Protein AF-A0A0C9VW66-F1 (afdb_monomer_lite)

InterPro domains:
  IPR018303 P-type ATPase, phosphorylation site [PS00154] (110-116)
  IPR023214 HAD superfamily [G3DSA:3.40.50.1000] (321-428)
  IPR023298 P-type ATPase, transmembrane domain superfamily [SSF81665] (8-102)
  IPR023299 P-type ATPase, cytoplasmic domain N [G3DSA:3.40.1110.10] (134-320)
  IPR023299 P-type ATPase, cytoplasmic domain N [SSF81660] (163-295)
  IPR036412 HAD-like superfamily [SSF56784] (96-363)

pLDDT: mean 70.89, std 17.32, range [26.42, 93.94]

Structure (mmCIF, N/CA/C/O backbone):
data_AF-A0A0C9VW66-F1
#
_entry.id   AF-A0A0C9VW66-F1
#
loop_
_atom_site.group_PDB
_atom_site.id
_atom_site.type_symbol
_atom_site.label_atom_id
_atom_site.label_alt_id
_atom_site.label_comp_id
_atom_site.label_asym_id
_atom_site.label_entity_id
_atom_site.label_seq_id
_atom_site.pdbx_PDB_ins_code
_atom_site.Cartn_x
_atom_site.Cartn_y
_atom_site.Cartn_z
_atom_site.occupancy
_atom_site.B_iso_or_equiv
_atom_site.auth_seq_id
_atom_site.auth_comp_id
_atom_site.auth_asym_id
_atom_site.auth_atom_id
_atom_site.pdbx_PDB_model_num
ATOM 1 N N . MET A 1 1 ? 17.629 16.148 10.680 1.00 54.38 1 MET A N 1
ATOM 2 C CA . MET A 1 1 ? 17.007 16.142 12.027 1.00 54.38 1 MET A CA 1
ATOM 3 C C . MET A 1 1 ? 16.073 17.322 12.339 1.00 54.38 1 MET A C 1
ATOM 5 O O . MET A 1 1 ? 15.373 17.201 13.327 1.00 54.38 1 MET A O 1
ATOM 9 N N . ARG A 1 2 ? 15.958 18.416 11.554 1.00 55.59 2 ARG A N 1
ATOM 10 C CA . ARG A 1 2 ? 15.017 19.522 11.896 1.00 55.59 2 ARG A CA 1
ATOM 11 C C . ARG A 1 2 ? 13.552 19.087 12.096 1.00 55.59 2 ARG A C 1
ATOM 13 O O . ARG A 1 2 ? 12.873 19.678 12.922 1.00 55.59 2 ARG A O 1
ATOM 20 N N . ASN A 1 3 ? 13.108 18.045 11.393 1.00 67.19 3 ASN A N 1
ATOM 21 C CA . ASN A 1 3 ? 11.740 17.519 11.474 1.00 67.19 3 ASN A CA 1
ATOM 22 C C . ASN A 1 3 ? 11.603 16.355 12.483 1.00 67.19 3 ASN A C 1
ATOM 24 O O . ASN A 1 3 ? 10.535 15.763 12.585 1.00 67.19 3 ASN A O 1
ATOM 28 N N . ALA A 1 4 ? 12.675 15.992 13.200 1.00 63.16 4 ALA A N 1
ATOM 29 C CA . ALA A 1 4 ? 12.671 14.910 14.180 1.00 63.16 4 ALA A CA 1
ATOM 30 C C . ALA A 1 4 ? 12.520 15.492 15.591 1.00 63.16 4 ALA A C 1
ATOM 32 O O . ALA A 1 4 ? 13.414 16.177 16.089 1.00 63.16 4 ALA A O 1
ATOM 33 N N . THR A 1 5 ? 11.383 15.230 16.229 1.00 64.69 5 THR A N 1
ATOM 34 C CA . THR A 1 5 ? 11.113 15.611 17.620 1.00 64.69 5 THR A CA 1
ATOM 35 C C . THR A 1 5 ? 11.687 14.586 18.602 1.00 64.69 5 THR A C 1
ATOM 37 O O . THR A 1 5 ? 12.006 13.453 18.239 1.00 64.69 5 THR A O 1
ATOM 40 N N . ALA A 1 6 ? 11.835 14.981 19.870 1.00 70.81 6 ALA A N 1
ATOM 41 C CA . ALA A 1 6 ? 12.187 14.046 20.936 1.00 70.81 6 ALA A CA 1
ATOM 42 C C . ALA A 1 6 ? 11.086 12.985 21.118 1.00 70.81 6 ALA A C 1
ATOM 44 O O . ALA A 1 6 ? 9.901 13.281 20.951 1.00 70.81 6 ALA A O 1
ATOM 45 N N . ALA A 1 7 ? 11.474 11.762 21.494 1.00 70.69 7 ALA A N 1
ATOM 46 C CA . ALA A 1 7 ? 10.534 10.671 21.737 1.00 70.69 7 ALA A CA 1
ATOM 47 C C . ALA A 1 7 ? 9.533 11.051 22.843 1.00 70.69 7 ALA A C 1
ATOM 49 O O . ALA A 1 7 ? 9.911 11.280 23.992 1.00 70.69 7 ALA A O 1
ATOM 50 N N . SER A 1 8 ? 8.252 11.144 22.485 1.00 75.19 8 SER A N 1
ATOM 51 C CA . SER A 1 8 ? 7.184 11.518 23.407 1.00 75.19 8 SER A CA 1
ATOM 52 C C . SER A 1 8 ? 6.774 10.351 24.309 1.00 75.19 8 SER A C 1
ATOM 54 O O . SER A 1 8 ? 6.783 9.189 23.901 1.00 75.19 8 SER A O 1
ATOM 56 N N . ILE A 1 9 ? 6.363 10.668 25.540 1.00 77.69 9 ILE A N 1
ATOM 57 C CA . ILE A 1 9 ? 5.749 9.690 26.445 1.00 77.69 9 ILE A CA 1
ATOM 58 C C . ILE A 1 9 ? 4.367 9.341 25.885 1.00 77.69 9 ILE A C 1
ATOM 60 O O . ILE A 1 9 ? 3.448 10.161 25.911 1.00 77.69 9 ILE A O 1
ATOM 64 N N . LYS A 1 10 ? 4.231 8.121 25.364 1.00 79.81 10 LYS A N 1
ATOM 65 C CA . LYS A 1 10 ? 2.975 7.571 24.846 1.00 79.81 10 LYS A CA 1
ATOM 66 C C . LYS A 1 10 ? 2.233 6.837 25.969 1.00 79.81 10 LYS A C 1
ATOM 68 O O . LYS A 1 10 ? 2.844 6.057 26.692 1.00 79.81 10 LYS A O 1
ATOM 73 N N . ARG A 1 11 ? 0.927 7.097 26.092 1.00 79.94 11 ARG A N 1
ATOM 74 C CA . ARG A 1 11 ? 0.001 6.462 27.049 1.00 79.94 11 ARG A CA 1
ATOM 75 C C . ARG A 1 11 ? -1.117 5.750 26.302 1.00 79.94 11 ARG A C 1
ATOM 77 O O . ARG A 1 11 ? -1.775 6.391 25.470 1.00 79.94 11 ARG A O 1
ATOM 84 N N . THR A 1 12 ? -1.341 4.482 26.624 1.00 84.62 12 THR A N 1
ATOM 85 C CA . THR A 1 12 ? -2.259 3.591 25.900 1.00 84.62 12 THR A CA 1
ATOM 86 C C . THR A 1 12 ? -3.728 3.928 26.142 1.00 84.62 12 THR A C 1
ATOM 88 O O . THR A 1 12 ? -4.081 4.629 27.098 1.00 84.62 12 THR A O 1
ATOM 91 N N . ALA A 1 13 ? -4.611 3.441 25.273 1.00 83.06 13 ALA A N 1
ATOM 92 C CA . ALA A 1 13 ? -6.053 3.503 25.484 1.00 83.06 13 ALA A CA 1
ATOM 93 C C . ALA A 1 13 ? -6.464 2.690 26.727 1.00 83.06 13 ALA A C 1
ATOM 95 O O . ALA A 1 13 ? -7.261 3.167 27.539 1.00 83.06 13 ALA A O 1
ATOM 96 N N . VAL A 1 14 ? -5.836 1.526 26.938 1.00 85.50 14 VAL A N 1
ATOM 97 C CA . VAL A 1 14 ? -6.052 0.671 28.119 1.00 85.50 14 VAL A CA 1
ATOM 98 C C . VAL A 1 14 ? -5.662 1.397 29.410 1.00 85.50 14 VAL A C 1
ATOM 100 O O . VAL A 1 14 ? -6.446 1.415 30.355 1.00 85.50 14 VAL A O 1
ATOM 103 N N . GLU A 1 15 ? -4.510 2.080 29.456 1.00 86.06 15 GLU A N 1
ATOM 104 C CA . GLU A 1 15 ? -4.102 2.886 30.619 1.00 86.06 15 GLU A CA 1
ATOM 105 C C . GLU A 1 15 ? -5.140 3.978 30.933 1.00 86.06 15 GLU A C 1
ATOM 107 O O . GLU A 1 15 ? -5.482 4.201 32.095 1.00 86.06 15 GLU A O 1
ATOM 112 N N . ARG A 1 16 ? -5.701 4.645 29.915 1.00 87.19 16 ARG A N 1
ATOM 113 C CA . ARG A 1 16 ? -6.759 5.658 30.109 1.00 87.19 16 ARG A CA 1
ATOM 114 C C . ARG A 1 16 ? -8.051 5.040 30.643 1.00 87.19 16 ARG A C 1
ATOM 116 O O . ARG A 1 16 ? -8.663 5.617 31.542 1.00 87.19 16 ARG A O 1
ATOM 123 N N . GLN A 1 17 ? -8.446 3.873 30.135 1.00 87.31 17 GLN A N 1
ATOM 124 C CA . GLN A 1 17 ? -9.635 3.151 30.592 1.00 87.31 17 GLN A CA 1
ATOM 125 C C . GLN A 1 17 ? -9.484 2.666 32.042 1.00 87.31 17 GLN A C 1
ATOM 127 O O . GLN A 1 17 ? -10.392 2.870 32.847 1.00 87.31 17 GLN A O 1
ATOM 132 N N . VAL A 1 18 ? -8.323 2.110 32.403 1.00 88.44 18 VAL A N 1
ATOM 133 C CA . VAL A 1 18 ? -8.004 1.697 33.780 1.00 88.44 18 VAL A CA 1
ATOM 134 C C . VAL A 1 18 ? -7.986 2.903 34.722 1.00 88.44 18 VAL A C 1
ATOM 136 O O . VAL A 1 18 ? -8.594 2.845 35.787 1.00 88.44 18 VAL A O 1
ATOM 139 N N . ASN A 1 19 ? -7.391 4.035 34.325 1.00 88.38 19 ASN A N 1
ATOM 140 C CA . ASN A 1 19 ? -7.455 5.271 35.116 1.00 88.38 19 ASN A CA 1
ATOM 141 C C . ASN A 1 19 ? -8.907 5.743 35.339 1.00 88.38 19 ASN A C 1
ATOM 143 O O . ASN A 1 19 ? -9.267 6.107 36.458 1.00 88.38 19 ASN A O 1
ATOM 147 N N . ALA A 1 20 ? -9.765 5.694 34.314 1.00 89.50 20 ALA A N 1
ATOM 148 C CA . ALA A 1 20 ? -11.182 6.040 34.451 1.00 89.50 20 ALA A CA 1
ATOM 149 C C . ALA A 1 20 ? -11.937 5.078 35.392 1.00 89.50 20 ALA A C 1
ATOM 151 O O . ALA A 1 20 ? -12.744 5.523 36.210 1.00 89.50 20 ALA A O 1
ATOM 152 N N . GLN A 1 21 ? -11.641 3.776 35.335 1.00 89.69 21 GLN A N 1
ATOM 153 C CA . GLN A 1 21 ? -12.195 2.771 36.250 1.00 89.69 21 GLN A CA 1
ATOM 154 C C . GLN A 1 21 ? -11.715 2.971 37.696 1.00 89.69 21 GLN A C 1
ATOM 156 O O . GLN A 1 21 ? -12.523 2.886 38.617 1.00 89.69 21 GLN A O 1
ATOM 161 N N . VAL A 1 22 ? -10.440 3.308 37.913 1.00 89.38 22 VAL A N 1
ATOM 162 C CA . VAL A 1 22 ? -9.892 3.633 39.243 1.00 89.38 22 VAL A CA 1
ATOM 163 C C . VAL A 1 22 ? -10.560 4.881 39.830 1.00 89.38 22 VAL A C 1
ATOM 165 O O . VAL A 1 22 ? -10.932 4.878 41.002 1.00 89.38 22 VAL A O 1
ATOM 168 N N . VAL A 1 23 ? -10.794 5.923 39.023 1.00 89.19 23 VAL A N 1
ATOM 169 C CA . VAL A 1 23 ? -11.543 7.119 39.454 1.00 89.19 23 VAL A CA 1
ATOM 170 C C . VAL A 1 23 ? -13.001 6.778 39.788 1.00 89.19 23 VAL A C 1
ATOM 172 O O . VAL A 1 23 ? -13.512 7.238 40.810 1.00 89.19 23 VAL A O 1
ATOM 175 N N . LEU A 1 24 ? -13.664 5.932 38.992 1.00 90.56 24 LEU A N 1
ATOM 176 C CA . LEU A 1 24 ? -15.027 5.466 39.272 1.00 90.56 24 LEU A CA 1
ATOM 177 C C . LEU A 1 24 ? -15.105 4.674 40.590 1.00 90.56 24 LEU A C 1
ATOM 179 O O . LEU A 1 24 ? -15.986 4.936 41.411 1.00 90.56 24 LEU A O 1
ATOM 183 N N . LEU A 1 25 ? -14.161 3.754 40.823 1.00 88.38 25 LEU A N 1
ATOM 184 C CA . LEU A 1 25 ? -14.046 2.997 42.073 1.00 88.38 25 LEU A CA 1
ATOM 185 C C . LEU A 1 25 ? -13.779 3.915 43.272 1.00 88.38 25 LEU A C 1
ATOM 187 O O . LEU A 1 25 ? -14.388 3.722 44.321 1.00 88.38 25 LEU A O 1
ATOM 191 N N . PHE A 1 26 ? -12.938 4.941 43.120 1.00 88.25 26 PHE A N 1
ATOM 192 C CA . PHE A 1 26 ? -12.682 5.929 44.171 1.00 88.25 26 PHE A CA 1
ATOM 193 C C . PHE A 1 26 ? -13.937 6.739 44.532 1.00 88.25 26 PHE A C 1
ATOM 195 O O . PHE A 1 26 ? -14.235 6.914 45.712 1.00 88.25 26 PHE A O 1
ATOM 202 N N . ILE A 1 27 ? -14.711 7.187 43.537 1.00 89.38 27 ILE A N 1
ATOM 203 C CA . ILE A 1 27 ? -15.976 7.912 43.753 1.00 89.38 27 ILE A CA 1
ATOM 204 C C . ILE A 1 27 ? -17.012 7.016 44.452 1.00 89.38 27 ILE A C 1
ATOM 206 O O . ILE A 1 27 ? -17.695 7.469 45.372 1.00 89.38 27 ILE A O 1
ATOM 210 N N . LEU A 1 28 ? -17.111 5.744 44.054 1.00 87.44 28 LEU A N 1
ATOM 211 C CA . LEU A 1 28 ? -18.012 4.760 44.662 1.00 87.44 28 LEU A CA 1
ATOM 212 C C . LEU A 1 28 ? -17.601 4.416 46.105 1.00 87.44 28 LEU A C 1
ATOM 214 O O . LEU A 1 28 ? -18.444 4.364 46.997 1.00 87.44 28 LEU A O 1
ATOM 218 N N . LEU A 1 29 ? -16.305 4.244 46.362 1.00 85.88 29 LEU A N 1
ATOM 219 C CA . LEU A 1 29 ? -15.756 4.037 47.704 1.00 85.88 29 LEU A CA 1
ATOM 220 C C . LEU A 1 29 ? -16.026 5.251 48.604 1.00 85.88 29 LEU A C 1
ATOM 222 O O . LEU A 1 29 ? -16.475 5.092 49.739 1.00 85.88 29 LEU A O 1
ATOM 226 N N . LEU A 1 30 ? -15.820 6.468 48.092 1.00 84.44 30 LEU A N 1
ATOM 227 C CA . LEU A 1 30 ? -16.082 7.702 48.828 1.00 84.44 30 LEU A CA 1
ATOM 228 C C . LEU A 1 30 ? -17.576 7.878 49.144 1.00 84.44 30 LEU A C 1
ATOM 230 O O . LEU A 1 30 ? -17.913 8.267 50.262 1.00 84.44 30 LEU A O 1
ATOM 234 N N . SER A 1 31 ? -18.479 7.556 48.211 1.00 85.69 31 SER A N 1
ATOM 235 C CA . SER A 1 31 ? -19.925 7.669 48.447 1.00 85.69 31 SER A CA 1
ATOM 236 C C . SER A 1 31 ? -20.428 6.659 49.486 1.00 85.69 31 SER A C 1
ATOM 238 O O . SER A 1 31 ? -21.225 7.034 50.347 1.00 85.69 31 SER A O 1
ATOM 240 N N . ILE A 1 32 ? -19.900 5.428 49.495 1.00 82.56 32 ILE A N 1
ATOM 241 C CA . ILE A 1 32 ? -20.173 4.426 50.539 1.00 82.56 32 ILE A CA 1
ATOM 242 C C . ILE A 1 32 ? -19.653 4.902 51.903 1.00 82.56 32 ILE A C 1
ATOM 244 O O . ILE A 1 32 ? -20.391 4.860 52.888 1.00 82.56 32 ILE A O 1
ATOM 248 N N . ILE A 1 33 ? -18.414 5.402 51.974 1.00 81.94 33 ILE A N 1
ATOM 249 C CA . ILE A 1 33 ? -17.815 5.885 53.230 1.00 81.94 33 ILE A CA 1
ATOM 250 C C . ILE A 1 33 ? -18.558 7.110 53.779 1.00 81.94 33 ILE A C 1
ATOM 252 O O . ILE A 1 33 ? -18.721 7.219 54.992 1.00 81.94 33 ILE A O 1
ATOM 256 N N . ILE A 1 34 ? -19.070 7.999 52.924 1.00 80.75 34 ILE A N 1
ATOM 257 C CA . ILE A 1 34 ? -19.929 9.110 53.355 1.00 80.75 34 ILE A CA 1
ATOM 258 C C . ILE A 1 34 ? -21.301 8.586 53.806 1.00 80.75 34 ILE A C 1
ATOM 260 O O . ILE A 1 34 ? -21.750 8.935 54.894 1.00 80.75 34 ILE A O 1
ATOM 264 N N . SER A 1 35 ? -21.953 7.717 53.027 1.00 80.62 35 SER A N 1
ATOM 265 C CA . SER A 1 35 ? -23.303 7.220 53.332 1.00 80.62 35 SER A CA 1
ATOM 266 C C . SER A 1 35 ? -23.366 6.392 54.620 1.00 80.62 35 SER A C 1
ATOM 268 O O . SER A 1 35 ? -24.309 6.556 55.392 1.00 80.62 35 SER A O 1
ATOM 270 N N . ILE A 1 36 ? -22.370 5.537 54.870 1.00 74.69 36 ILE A N 1
ATOM 271 C CA . ILE A 1 36 ? -22.281 4.714 56.086 1.00 74.69 36 ILE A CA 1
ATOM 272 C C . ILE A 1 36 ? -21.611 5.491 57.227 1.00 74.69 36 ILE A C 1
ATOM 274 O O . ILE A 1 36 ? -21.988 5.323 58.382 1.00 74.69 36 ILE A O 1
ATOM 278 N N . GLY A 1 37 ? -20.625 6.343 56.932 1.00 67.88 37 GLY A N 1
ATOM 279 C CA . GLY A 1 37 ? -19.802 7.015 57.940 1.00 67.88 37 GLY A CA 1
ATOM 280 C C . GLY A 1 37 ? -20.362 8.328 58.489 1.00 67.88 37 GLY A C 1
ATOM 281 O O . GLY A 1 37 ? -20.008 8.679 59.611 1.00 67.88 37 GLY A O 1
ATOM 282 N N . ALA A 1 38 ? -21.232 9.043 57.765 1.00 64.31 38 ALA A N 1
ATOM 283 C CA . ALA A 1 38 ? -21.838 10.296 58.233 1.00 64.31 38 ALA A CA 1
ATOM 284 C C . ALA A 1 38 ? -22.633 10.193 59.560 1.00 64.31 38 ALA A C 1
ATOM 286 O O . ALA A 1 38 ? -22.530 11.123 60.361 1.00 64.31 38 ALA A O 1
ATOM 287 N N . PRO A 1 39 ? -23.390 9.112 59.858 1.00 65.31 39 PRO A N 1
ATOM 288 C CA . PRO A 1 39 ? -24.032 8.946 61.168 1.00 65.31 39 PRO A CA 1
ATOM 289 C C . PRO A 1 39 ? -23.085 8.482 62.295 1.00 65.31 39 PRO A C 1
ATOM 291 O O . PRO A 1 39 ? -23.540 8.292 63.423 1.00 65.31 39 PRO A O 1
ATOM 294 N N . LEU A 1 40 ? -21.784 8.290 62.036 1.00 63.56 40 LEU A N 1
ATOM 295 C CA . LEU A 1 40 ? -20.792 7.859 63.030 1.00 63.56 40 LEU A CA 1
ATOM 296 C C . LEU A 1 40 ? -19.701 8.921 63.264 1.00 63.56 40 LEU A C 1
ATOM 298 O O . LEU A 1 40 ? -19.547 9.888 62.524 1.00 63.56 40 LEU A O 1
ATOM 302 N N . ARG A 1 41 ? -18.923 8.759 64.344 1.00 77.06 41 ARG A N 1
ATOM 303 C CA . ARG A 1 41 ? -17.807 9.669 64.662 1.00 77.06 41 ARG A CA 1
ATOM 304 C C . ARG A 1 41 ? -16.713 9.577 63.593 1.00 77.06 41 ARG A C 1
ATOM 306 O O . ARG A 1 41 ? -16.346 8.472 63.209 1.00 77.06 41 ARG A O 1
ATOM 313 N N . LEU A 1 42 ? -16.087 10.713 63.264 1.00 74.88 42 LEU A N 1
ATOM 314 C CA . LEU A 1 42 ? -14.987 10.860 62.288 1.00 74.88 42 LEU A CA 1
ATOM 315 C C . LEU A 1 42 ? -13.885 9.780 62.376 1.00 74.88 42 LEU A C 1
ATOM 317 O O . LEU A 1 42 ? -13.351 9.348 61.357 1.00 74.88 42 LEU A O 1
ATOM 321 N N . SER A 1 43 ? -13.567 9.309 63.588 1.00 77.06 43 SER A N 1
ATOM 322 C CA . SER A 1 43 ? -12.621 8.205 63.811 1.00 77.06 43 SER A CA 1
ATOM 323 C C . SER A 1 43 ? -12.992 6.928 63.048 1.00 77.06 43 SER A C 1
ATOM 325 O O . SER A 1 43 ? -12.101 6.267 62.531 1.00 77.06 43 SER A O 1
ATOM 327 N N . LEU A 1 44 ? -14.281 6.583 62.970 1.00 76.44 44 LEU A N 1
ATOM 328 C CA . LEU A 1 44 ? -14.777 5.397 62.266 1.00 76.44 44 LEU A CA 1
ATOM 329 C C . LEU A 1 44 ? -14.768 5.611 60.750 1.00 76.44 44 LEU A C 1
ATOM 331 O O . LEU A 1 44 ? -14.419 4.697 60.012 1.00 76.44 44 LEU A O 1
ATOM 335 N N . THR A 1 45 ? -15.057 6.830 60.283 1.00 76.88 45 THR A N 1
ATOM 336 C CA . THR A 1 45 ? -14.908 7.220 58.872 1.00 76.88 45 THR A CA 1
ATOM 337 C C . THR A 1 45 ? -13.471 6.989 58.389 1.00 76.88 45 THR A C 1
ATOM 339 O O . THR A 1 45 ? -13.263 6.380 57.343 1.00 76.88 45 THR A O 1
ATOM 342 N N . LEU A 1 46 ? -12.473 7.385 59.191 1.00 79.00 46 LEU A N 1
ATOM 343 C CA . LEU A 1 46 ? -11.056 7.120 58.914 1.00 79.00 46 LEU A CA 1
ATOM 344 C C . LEU A 1 46 ? -10.713 5.620 58.975 1.00 79.00 46 LEU A C 1
ATOM 346 O O . LEU A 1 46 ? -9.953 5.139 58.135 1.00 79.00 46 LEU A O 1
ATOM 350 N N . THR A 1 47 ? -11.302 4.856 59.903 1.00 82.50 47 THR A N 1
ATOM 351 C CA . THR A 1 47 ? -11.155 3.388 59.931 1.00 82.50 47 THR A CA 1
ATOM 352 C C . THR A 1 47 ? -11.679 2.738 58.647 1.00 82.50 47 THR A C 1
ATOM 354 O O . THR A 1 47 ? -11.007 1.862 58.109 1.00 82.50 47 THR A O 1
ATOM 357 N N . PHE A 1 48 ? -12.821 3.183 58.108 1.00 82.25 48 PHE A N 1
ATOM 358 C CA . PHE A 1 48 ? -13.346 2.669 56.838 1.00 82.25 48 PHE A CA 1
ATOM 359 C C . PHE A 1 48 ? -12.440 3.002 55.641 1.00 82.25 48 PHE A C 1
ATOM 361 O O . PHE A 1 48 ? -12.237 2.135 54.795 1.00 82.25 48 PHE A O 1
ATOM 368 N N . VAL A 1 49 ? -11.838 4.199 55.583 1.00 80.31 49 VAL A N 1
ATOM 369 C CA . VAL A 1 49 ? -10.856 4.545 54.530 1.00 80.31 49 VAL A CA 1
ATOM 370 C C . VAL A 1 49 ? -9.663 3.584 54.551 1.00 80.31 49 VAL A C 1
ATOM 372 O O . VAL A 1 49 ? -9.253 3.090 53.504 1.00 80.31 49 VAL A O 1
ATOM 375 N N . ILE A 1 50 ? -9.134 3.270 55.737 1.00 83.00 50 ILE A N 1
ATOM 376 C CA . ILE A 1 50 ? -8.012 2.330 55.889 1.00 83.00 50 ILE A CA 1
ATOM 377 C C . ILE A 1 50 ? -8.438 0.899 55.520 1.00 83.00 50 ILE A C 1
ATOM 379 O O . ILE A 1 50 ? -7.705 0.210 54.814 1.00 83.00 50 ILE A O 1
ATOM 383 N N . LEU A 1 51 ? -9.630 0.465 55.946 1.00 83.19 51 LEU A N 1
ATOM 384 C CA . LEU A 1 51 ? -10.167 -0.872 55.669 1.00 83.19 51 LEU A CA 1
ATOM 385 C C . LEU A 1 51 ? -10.384 -1.120 54.165 1.00 83.19 51 LEU A C 1
ATOM 387 O O . LEU A 1 51 ? -10.063 -2.198 53.668 1.00 83.19 51 LEU A O 1
ATOM 391 N N . TYR A 1 52 ? -10.902 -0.125 53.440 1.00 82.62 52 TYR A N 1
ATOM 392 C CA . TYR A 1 52 ? -11.187 -0.222 52.005 1.00 82.62 52 TYR A CA 1
ATOM 393 C C . TYR A 1 52 ? -10.026 0.215 51.096 1.00 82.62 52 TYR A C 1
ATOM 395 O O . TYR A 1 52 ? -10.171 0.157 49.879 1.00 82.62 52 TYR A O 1
ATOM 403 N N . ASN A 1 53 ? -8.859 0.583 51.638 1.00 80.31 53 ASN A N 1
ATOM 404 C CA . ASN A 1 53 ? -7.678 0.973 50.851 1.00 80.31 53 ASN A CA 1
ATOM 405 C C . ASN A 1 53 ? -7.287 -0.094 49.799 1.00 80.31 53 ASN A C 1
ATOM 407 O O . ASN A 1 53 ? -6.961 0.223 48.660 1.00 80.31 53 ASN A O 1
ATOM 411 N N . ASN A 1 54 ? -7.437 -1.378 50.145 1.00 80.06 54 ASN A N 1
ATOM 412 C CA . ASN A 1 54 ? -7.160 -2.512 49.252 1.00 80.06 54 ASN A CA 1
ATOM 413 C C . ASN A 1 54 ? -8.108 -2.620 48.034 1.00 80.06 54 ASN A C 1
ATOM 415 O O . ASN A 1 54 ? -7.849 -3.427 47.143 1.00 80.06 54 ASN A O 1
ATOM 419 N N . LEU A 1 55 ? -9.199 -1.845 47.984 1.00 79.25 55 LEU A N 1
ATOM 420 C CA . LEU A 1 55 ? -10.173 -1.850 46.884 1.00 79.25 55 LEU A CA 1
ATOM 421 C C . LEU A 1 55 ? -9.646 -1.127 45.630 1.00 79.25 55 LEU A C 1
ATOM 423 O O . LEU A 1 55 ? -10.122 -1.390 44.528 1.00 79.25 55 LEU A O 1
ATOM 427 N N . ILE A 1 56 ? -8.625 -0.276 45.782 1.00 79.94 56 ILE A N 1
ATOM 428 C CA . ILE A 1 56 ? -7.807 0.242 44.678 1.00 79.94 56 ILE A CA 1
ATOM 429 C C . ILE A 1 56 ? -6.424 -0.421 44.794 1.00 79.94 56 ILE A C 1
ATOM 431 O O . ILE A 1 56 ? -5.548 0.095 45.490 1.00 79.94 56 ILE A O 1
ATOM 435 N N . PRO A 1 57 ? -6.210 -1.599 44.175 1.00 77.81 57 PRO A N 1
ATOM 436 C CA . PRO A 1 57 ? -4.970 -2.350 44.341 1.00 77.81 57 PRO A CA 1
ATOM 437 C C . PRO A 1 57 ? -3.760 -1.577 43.800 1.00 77.81 57 PRO A C 1
ATOM 439 O O . PRO A 1 57 ? -3.564 -1.464 42.593 1.00 77.81 57 PRO A O 1
ATOM 442 N N . ILE A 1 58 ? -2.900 -1.107 44.710 1.00 80.44 58 ILE A N 1
ATOM 443 C CA . ILE A 1 58 ? -1.629 -0.413 44.409 1.00 80.44 58 ILE A CA 1
ATOM 444 C C . ILE A 1 58 ? -0.734 -1.265 43.488 1.00 80.44 58 ILE A C 1
ATOM 446 O O . ILE A 1 58 ? -0.001 -0.743 42.649 1.00 80.44 58 ILE A O 1
ATOM 450 N N . SER A 1 59 ? -0.833 -2.591 43.604 1.00 87.81 59 SER A N 1
ATOM 451 C CA . SER A 1 59 ? -0.138 -3.555 42.754 1.00 87.81 59 SER A CA 1
ATOM 452 C C . SER A 1 59 ? -0.580 -3.544 41.288 1.00 87.81 59 SER A C 1
ATOM 454 O O . SER A 1 59 ? 0.217 -3.965 40.460 1.00 87.81 59 SER A O 1
ATOM 456 N N . LEU A 1 60 ? -1.779 -3.054 40.939 1.00 86.25 60 LEU A N 1
ATOM 457 C CA . LEU A 1 60 ? -2.349 -3.149 39.585 1.00 86.25 60 LEU A CA 1
ATOM 458 C C . LEU A 1 60 ? -1.451 -2.520 38.513 1.00 86.25 60 LEU A C 1
ATOM 460 O O . LEU A 1 60 ? -1.204 -3.122 37.473 1.00 86.25 60 LEU A O 1
ATOM 464 N N . ILE A 1 61 ? -0.932 -1.320 38.779 1.00 83.81 61 ILE A N 1
ATOM 465 C CA . ILE A 1 61 ? -0.054 -0.604 37.842 1.00 83.81 61 ILE A CA 1
ATOM 466 C C . ILE A 1 61 ? 1.259 -1.382 37.659 1.00 83.81 61 ILE A C 1
ATOM 468 O O . ILE A 1 61 ? 1.738 -1.551 36.540 1.00 83.81 61 ILE A O 1
ATOM 472 N N . VAL A 1 62 ? 1.810 -1.916 38.754 1.00 88.69 62 VAL A N 1
ATOM 473 C CA . VAL A 1 62 ? 3.057 -2.694 38.739 1.00 88.69 62 VAL A CA 1
ATOM 474 C C . VAL A 1 62 ? 2.868 -4.029 38.013 1.00 88.69 62 VAL A C 1
ATOM 476 O O . VAL A 1 62 ? 3.723 -4.412 37.219 1.00 88.69 62 VAL A O 1
ATOM 479 N N . THR A 1 63 ? 1.752 -4.732 38.230 1.00 90.69 63 THR A N 1
ATOM 480 C CA . THR A 1 63 ? 1.466 -5.991 37.528 1.00 90.69 63 THR A CA 1
ATOM 481 C C . THR A 1 63 ? 1.192 -5.767 36.046 1.00 90.69 63 THR A C 1
ATOM 483 O O . THR A 1 63 ? 1.658 -6.569 35.242 1.00 90.69 63 THR A O 1
ATOM 486 N N . MET A 1 64 ? 0.527 -4.671 35.658 1.00 87.88 64 MET A N 1
ATOM 487 C CA . MET A 1 64 ? 0.381 -4.304 34.245 1.00 87.88 64 MET A CA 1
ATOM 488 C C . MET A 1 64 ? 1.740 -4.060 33.577 1.00 87.88 64 MET A C 1
ATOM 490 O O . MET A 1 64 ? 1.997 -4.641 32.527 1.00 87.88 64 MET A O 1
ATOM 494 N N . GLU A 1 65 ? 2.639 -3.274 34.178 1.00 89.06 65 GLU A N 1
ATOM 495 C CA . GLU A 1 65 ? 3.978 -3.050 33.606 1.00 89.06 65 GLU A CA 1
ATOM 496 C C . GLU A 1 65 ? 4.815 -4.340 33.527 1.00 89.06 65 GLU A C 1
ATOM 498 O O . GLU A 1 65 ? 5.484 -4.573 32.521 1.00 89.06 65 GLU A O 1
ATOM 503 N N . VAL A 1 66 ? 4.730 -5.231 34.525 1.00 92.56 66 VAL A N 1
ATOM 504 C CA . VAL A 1 66 ? 5.398 -6.547 34.476 1.00 92.56 66 VAL A CA 1
ATOM 505 C C . VAL A 1 66 ? 4.841 -7.423 33.348 1.00 92.56 66 VAL A C 1
ATOM 507 O O . VAL A 1 66 ? 5.628 -8.032 32.624 1.00 92.56 66 VAL A O 1
ATOM 510 N N . VAL A 1 67 ? 3.519 -7.461 33.147 1.00 92.19 67 VAL A N 1
ATOM 511 C CA . VAL A 1 67 ? 2.892 -8.217 32.046 1.00 92.19 67 VAL A CA 1
ATOM 512 C C . VAL A 1 67 ? 3.308 -7.651 30.686 1.00 92.19 67 VAL A C 1
ATOM 514 O O . VAL A 1 67 ? 3.773 -8.411 29.839 1.00 92.19 67 VAL A O 1
ATOM 517 N N . LYS A 1 68 ? 3.239 -6.327 30.491 1.00 90.81 68 LYS A N 1
ATOM 518 C CA . LYS A 1 68 ? 3.678 -5.666 29.247 1.00 90.81 68 LYS A CA 1
ATOM 519 C C . LYS A 1 68 ? 5.159 -5.908 28.955 1.00 90.81 68 LYS A C 1
ATOM 521 O O . LYS A 1 68 ? 5.539 -6.154 27.811 1.00 90.81 68 LYS A O 1
ATOM 526 N N . TYR A 1 69 ? 6.008 -5.877 29.984 1.00 92.81 69 TYR A N 1
ATOM 527 C CA . TYR A 1 69 ? 7.427 -6.204 29.856 1.00 92.81 69 TYR A CA 1
ATOM 528 C C . TYR A 1 69 ? 7.645 -7.667 29.447 1.00 92.81 69 TYR A C 1
ATOM 530 O O . TYR A 1 69 ? 8.418 -7.925 28.529 1.00 92.81 69 TYR A O 1
ATOM 538 N N . GLN A 1 70 ? 6.940 -8.621 30.066 1.00 93.94 70 GLN A N 1
ATOM 539 C CA . GLN A 1 70 ? 7.021 -10.039 29.696 1.00 93.94 70 GLN A CA 1
ATOM 540 C C . GLN A 1 70 ? 6.536 -10.288 28.260 1.00 93.94 70 GLN A C 1
ATOM 542 O O . GLN A 1 70 ? 7.223 -10.972 27.507 1.00 93.94 70 GLN A O 1
ATOM 547 N N . GLN A 1 71 ? 5.422 -9.679 27.845 1.00 92.75 71 GLN A N 1
ATOM 548 C CA . GLN A 1 71 ? 4.928 -9.751 26.464 1.00 92.75 71 GLN A CA 1
ATOM 549 C C . GLN A 1 71 ? 5.943 -9.180 25.459 1.00 92.75 71 GLN A C 1
ATOM 551 O O . GLN A 1 71 ? 6.186 -9.791 24.422 1.00 92.75 71 GLN A O 1
ATOM 556 N N . ALA A 1 72 ? 6.594 -8.058 25.785 1.00 92.88 72 ALA A N 1
ATOM 557 C CA . ALA A 1 72 ? 7.658 -7.494 24.954 1.00 92.88 72 ALA A CA 1
ATOM 558 C C . ALA A 1 72 ? 8.875 -8.429 24.830 1.00 92.88 72 ALA A C 1
ATOM 560 O O . ALA A 1 72 ? 9.459 -8.512 23.754 1.00 92.88 72 ALA A O 1
ATOM 561 N N . GLN A 1 73 ? 9.253 -9.152 25.895 1.00 92.00 73 GLN A N 1
ATOM 562 C CA . GLN A 1 73 ? 10.325 -10.153 25.805 1.00 92.00 73 GLN A CA 1
ATOM 563 C C . GLN A 1 73 ? 9.919 -11.371 24.972 1.00 92.00 73 GLN A C 1
ATOM 565 O O . GLN A 1 73 ? 10.741 -11.845 24.197 1.00 92.00 73 GLN A O 1
ATOM 570 N N . LEU A 1 74 ? 8.668 -11.837 25.080 1.00 93.31 74 LEU A N 1
ATOM 571 C CA . LEU A 1 74 ? 8.163 -12.936 24.249 1.00 93.31 74 LEU A CA 1
ATOM 572 C C . LEU A 1 74 ? 8.244 -12.582 22.758 1.00 93.31 74 LEU A C 1
ATOM 574 O O . LEU A 1 74 ? 8.809 -13.361 21.997 1.00 93.31 74 LEU A O 1
ATOM 578 N N . ILE A 1 75 ? 7.797 -11.378 22.372 1.00 92.38 75 ILE A N 1
ATOM 579 C CA . ILE A 1 75 ? 7.929 -10.865 20.998 1.00 92.38 75 ILE A CA 1
ATOM 580 C C . ILE A 1 75 ? 9.404 -10.804 20.570 1.00 92.38 75 ILE A C 1
ATOM 582 O O . ILE A 1 75 ? 9.743 -11.316 19.512 1.00 92.38 75 ILE A O 1
ATOM 586 N N . ASN A 1 76 ? 10.300 -10.248 21.397 1.00 92.38 76 ASN A N 1
ATOM 587 C CA . ASN A 1 76 ? 11.741 -10.187 21.091 1.00 92.38 76 ASN A CA 1
ATOM 588 C C . ASN A 1 76 ? 12.402 -11.571 20.910 1.00 92.38 76 ASN A C 1
ATOM 590 O O . ASN A 1 76 ? 13.474 -11.658 20.314 1.00 92.38 76 ASN A O 1
ATOM 594 N N . SER A 1 77 ? 11.814 -12.629 21.478 1.00 90.62 77 SER A N 1
ATOM 595 C CA 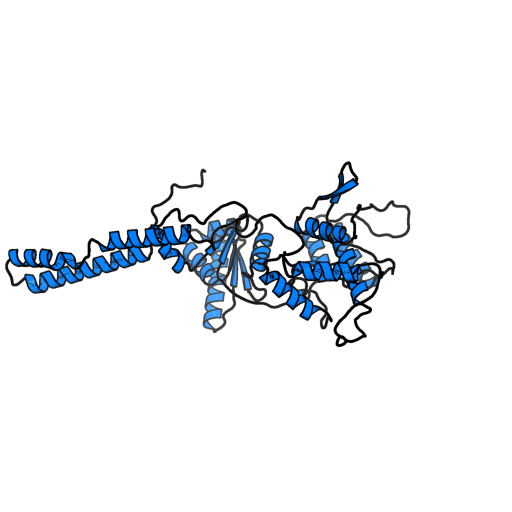. SER A 1 77 ? 12.296 -14.014 21.380 1.00 90.62 77 SER A CA 1
ATOM 596 C C . SER A 1 77 ? 11.606 -14.845 20.293 1.00 90.62 77 SER A C 1
ATOM 598 O O . SER A 1 77 ? 11.888 -16.037 20.177 1.00 90.62 77 SER A O 1
ATOM 600 N N . ASP A 1 78 ? 10.701 -14.242 19.521 1.00 93.12 78 ASP A N 1
ATOM 601 C CA . ASP A 1 78 ? 9.950 -14.928 18.475 1.00 93.12 78 ASP A CA 1
ATOM 602 C C . ASP A 1 78 ? 10.814 -15.161 17.223 1.00 93.12 78 ASP A C 1
ATOM 604 O O . ASP A 1 78 ? 11.426 -14.237 16.677 1.00 93.12 78 ASP A O 1
ATOM 608 N N . LEU A 1 79 ? 10.862 -16.414 16.767 1.00 88.31 79 LEU A N 1
ATOM 609 C CA . LEU A 1 79 ? 11.620 -16.826 15.586 1.00 88.31 79 LEU A CA 1
ATOM 610 C C . LEU A 1 79 ? 10.858 -16.563 14.281 1.00 88.31 79 LEU A C 1
ATOM 612 O O . LEU A 1 79 ? 11.502 -16.344 13.256 1.00 88.31 79 LEU A O 1
ATOM 616 N N . ASP A 1 80 ? 9.524 -16.502 14.310 1.00 84.12 80 ASP A N 1
ATOM 617 C CA . ASP A 1 80 ? 8.717 -16.199 13.120 1.00 84.12 80 ASP A CA 1
ATOM 618 C C . ASP A 1 80 ? 8.826 -14.707 12.740 1.00 84.12 80 ASP A C 1
ATOM 620 O O . ASP A 1 80 ? 8.603 -14.322 11.591 1.00 84.12 80 ASP A O 1
ATOM 624 N N . MET A 1 81 ? 9.256 -13.861 13.687 1.00 83.69 81 MET A N 1
ATOM 625 C CA . MET A 1 81 ? 9.582 -12.443 13.485 1.00 83.69 81 MET A CA 1
ATOM 626 C C . MET A 1 81 ? 11.098 -12.156 13.382 1.00 83.69 81 MET A C 1
ATOM 628 O O . MET A 1 81 ? 11.512 -10.993 13.427 1.00 83.69 81 MET A O 1
ATOM 632 N N . TYR A 1 82 ? 11.945 -13.181 13.221 1.00 87.19 82 TYR A N 1
ATOM 633 C CA . TYR A 1 82 ? 13.392 -13.023 13.017 1.00 87.19 82 TYR A CA 1
ATOM 634 C C . TYR A 1 82 ? 13.759 -12.971 11.523 1.00 87.19 82 TYR A C 1
ATOM 636 O O . TYR A 1 82 ? 13.591 -13.933 10.771 1.00 87.19 82 TYR A O 1
ATOM 644 N N . TYR A 1 83 ? 14.315 -11.842 11.073 1.00 83.50 83 TYR A N 1
ATOM 645 C CA . TYR A 1 83 ? 14.676 -11.639 9.670 1.00 83.50 83 TYR A CA 1
ATOM 646 C C . TYR A 1 83 ? 16.122 -12.082 9.390 1.00 83.50 83 TYR A C 1
ATOM 648 O O . TYR A 1 83 ? 17.078 -11.308 9.487 1.00 83.50 83 TYR A O 1
ATOM 656 N N . VAL A 1 84 ? 16.250 -13.357 9.004 1.00 86.38 84 VAL A N 1
ATOM 657 C CA . VAL A 1 84 ? 17.513 -14.063 8.708 1.00 86.38 84 VAL A CA 1
ATOM 658 C C . VAL A 1 84 ? 18.495 -13.293 7.799 1.00 86.38 84 VAL A C 1
ATOM 660 O O . VAL A 1 84 ? 19.679 -13.276 8.131 1.00 86.38 84 VAL A O 1
ATOM 663 N N . PRO A 1 85 ? 18.089 -12.656 6.675 1.00 80.62 85 PRO A N 1
ATOM 664 C CA . PRO A 1 85 ? 19.041 -12.103 5.702 1.00 80.62 85 PRO A CA 1
ATOM 665 C C . PRO A 1 85 ? 19.936 -10.966 6.212 1.00 80.62 85 PRO A C 1
ATOM 667 O O . PRO A 1 85 ? 20.956 -10.691 5.585 1.00 80.62 85 PRO A O 1
ATOM 670 N N . THR A 1 86 ? 19.576 -10.308 7.319 1.00 84.88 86 THR A N 1
ATOM 671 C CA . THR A 1 86 ? 20.403 -9.265 7.955 1.00 84.88 86 THR A CA 1
ATOM 672 C C . THR A 1 86 ? 20.685 -9.520 9.438 1.00 84.88 86 THR A C 1
ATOM 674 O O . THR A 1 86 ? 21.146 -8.601 10.107 1.00 84.88 86 THR A O 1
ATOM 677 N N . ASP A 1 87 ? 20.428 -10.733 9.948 1.00 88.06 87 ASP A N 1
ATOM 678 C CA . ASP A 1 87 ? 20.597 -11.098 11.371 1.00 88.06 87 ASP A CA 1
ATOM 679 C C . ASP A 1 87 ? 19.891 -10.104 12.321 1.00 88.06 87 ASP A C 1
ATOM 681 O O . ASP A 1 87 ? 20.467 -9.521 13.241 1.00 88.06 87 ASP A O 1
ATOM 685 N N . THR A 1 88 ? 18.614 -9.832 12.031 1.00 87.31 88 THR A N 1
ATOM 686 C CA . THR A 1 88 ? 17.808 -8.845 12.766 1.00 87.31 88 THR A CA 1
ATOM 687 C C . THR A 1 88 ? 16.558 -9.486 13.372 1.00 87.31 88 THR A C 1
ATOM 689 O O . THR A 1 88 ? 15.588 -9.708 12.638 1.00 87.31 88 THR A O 1
ATOM 692 N N . PRO A 1 89 ? 16.527 -9.751 14.693 1.00 90.25 89 PRO A N 1
ATOM 693 C CA . PRO A 1 89 ? 15.290 -10.057 15.405 1.00 90.25 89 PRO A CA 1
ATOM 694 C C . PRO A 1 89 ? 14.398 -8.816 15.525 1.00 90.25 89 PRO A C 1
ATOM 696 O O . PRO A 1 89 ? 14.875 -7.674 15.493 1.00 90.25 89 PRO A O 1
ATOM 699 N N . VAL A 1 90 ? 13.098 -9.033 15.724 1.00 88.12 90 VAL A N 1
ATOM 700 C CA . VAL A 1 90 ? 12.185 -7.971 16.157 1.00 88.12 90 VAL A CA 1
ATOM 701 C C . VAL A 1 90 ? 12.619 -7.422 17.524 1.00 88.12 90 VAL A C 1
ATOM 703 O O . VAL A 1 90 ? 13.064 -8.158 18.403 1.00 88.12 90 VAL A O 1
ATOM 706 N N . LEU A 1 91 ? 12.519 -6.100 17.704 1.00 88.88 91 LEU A N 1
ATOM 707 C CA . LEU A 1 91 ? 12.944 -5.424 18.931 1.00 88.88 91 LEU A CA 1
ATOM 708 C C . LEU A 1 91 ? 11.892 -4.415 19.406 1.00 88.88 91 LEU A C 1
ATOM 710 O O . LEU A 1 91 ? 11.853 -3.262 18.960 1.00 88.88 91 LEU A O 1
ATOM 714 N N . CYS A 1 92 ? 11.079 -4.827 20.376 1.00 88.06 92 CYS A N 1
ATOM 715 C CA . CYS A 1 92 ? 10.140 -3.985 21.111 1.00 88.06 92 CYS A CA 1
ATOM 716 C C . CYS A 1 92 ? 10.878 -2.948 21.976 1.00 88.06 92 CYS A C 1
ATOM 718 O O . CYS A 1 92 ? 11.035 -3.104 23.186 1.00 88.06 92 CYS A O 1
ATOM 720 N N . ARG A 1 93 ? 11.286 -1.829 21.362 1.00 86.88 93 ARG A N 1
ATOM 721 C CA . ARG A 1 93 ? 11.945 -0.687 22.034 1.00 86.88 93 ARG A CA 1
ATOM 722 C C . ARG A 1 93 ? 11.074 0.029 23.082 1.00 86.88 93 ARG A C 1
ATOM 724 O O . ARG A 1 93 ? 11.558 0.929 23.764 1.00 86.88 93 ARG A O 1
ATOM 731 N N . THR A 1 94 ? 9.787 -0.298 23.192 1.00 86.19 94 THR A N 1
ATOM 732 C CA . THR A 1 94 ? 8.855 0.318 24.150 1.00 86.19 94 THR A CA 1
ATOM 733 C C . THR A 1 94 ? 7.801 -0.705 24.573 1.00 86.19 94 THR A C 1
ATOM 735 O O . THR A 1 94 ? 6.802 -0.895 23.885 1.00 86.19 94 THR A O 1
ATOM 738 N N . SER A 1 95 ? 8.029 -1.375 25.705 1.00 87.06 95 SER A N 1
ATOM 739 C CA . SER A 1 95 ? 7.152 -2.440 26.217 1.00 87.06 95 SER A CA 1
ATOM 740 C C . SER A 1 95 ? 5.741 -1.963 26.560 1.00 87.06 95 SER A C 1
ATOM 742 O O . SER A 1 95 ? 4.785 -2.708 26.375 1.00 87.06 95 SER A O 1
ATOM 744 N N . SER A 1 96 ? 5.581 -0.712 27.001 1.00 84.88 96 SER A N 1
ATOM 745 C CA . SER A 1 96 ? 4.288 -0.170 27.440 1.00 84.88 96 SER A CA 1
ATOM 746 C C . SER A 1 96 ? 3.215 -0.082 26.344 1.00 84.88 96 SER A C 1
ATOM 748 O O . SER A 1 96 ? 2.061 0.172 26.673 1.00 84.88 96 SER A O 1
ATOM 750 N N . LEU A 1 97 ? 3.572 -0.300 25.070 1.00 87.06 97 LEU A N 1
ATOM 751 C CA . LEU A 1 97 ? 2.685 -0.180 23.904 1.00 87.06 97 LEU A CA 1
ATOM 752 C C . LEU A 1 97 ? 2.278 -1.520 23.273 1.00 87.06 97 LEU A C 1
ATOM 754 O O . LEU A 1 97 ? 1.552 -1.508 22.285 1.00 87.06 97 LEU A O 1
ATOM 758 N N . VAL A 1 98 ? 2.726 -2.666 23.802 1.00 87.38 98 VAL A N 1
ATOM 759 C CA . VAL A 1 98 ? 2.443 -3.984 23.191 1.00 87.38 98 VAL A CA 1
ATOM 760 C C . VAL A 1 98 ? 0.935 -4.257 23.076 1.00 87.38 98 VAL A C 1
ATOM 762 O O . VAL A 1 98 ? 0.478 -4.805 22.078 1.00 87.38 98 VAL A O 1
ATOM 765 N N . GLU A 1 99 ? 0.147 -3.793 24.046 1.00 84.12 99 GLU A N 1
ATOM 766 C CA . GLU A 1 99 ? -1.320 -3.905 24.061 1.00 84.12 99 GLU A CA 1
ATOM 767 C C . GLU A 1 99 ? -2.042 -3.072 22.981 1.00 84.12 99 GLU A C 1
ATOM 769 O O . GLU A 1 99 ? -3.167 -3.406 22.614 1.00 84.12 99 GLU A O 1
ATOM 774 N N . GLU A 1 100 ? -1.407 -2.030 22.428 1.00 81.19 100 GLU A N 1
ATOM 775 C CA . GLU A 1 100 ? -1.992 -1.205 21.356 1.00 81.19 100 GLU A CA 1
ATOM 776 C C . GLU A 1 100 ? -1.993 -1.942 20.007 1.00 81.19 100 GLU A C 1
ATOM 778 O O . GLU A 1 100 ? -2.805 -1.623 19.145 1.00 81.19 100 GLU A O 1
ATOM 783 N N . LEU A 1 101 ? -1.125 -2.950 19.819 1.00 80.25 101 LEU A N 1
ATOM 784 C CA . LEU A 1 101 ? -1.036 -3.726 18.572 1.00 80.25 101 LEU A CA 1
ATOM 785 C C . LEU A 1 101 ? -2.358 -4.437 18.235 1.00 80.25 101 LEU A C 1
ATOM 787 O O . LEU A 1 101 ? -2.708 -4.561 17.066 1.00 80.25 101 LEU A O 1
ATOM 791 N N . GLY A 1 102 ? -3.118 -4.848 19.255 1.00 74.19 102 GLY A N 1
ATOM 792 C CA . GLY A 1 102 ? -4.455 -5.433 19.104 1.00 74.19 102 GLY A CA 1
ATOM 793 C C . GLY A 1 102 ? -5.587 -4.413 18.923 1.00 74.19 102 GLY A C 1
ATOM 794 O O . GLY A 1 102 ? -6.750 -4.800 18.978 1.00 74.19 102 GLY A O 1
ATOM 795 N N . GLN A 1 103 ? -5.270 -3.120 18.776 1.00 72.00 103 GLN A N 1
ATOM 796 C CA . GLN A 1 103 ? -6.230 -2.006 18.708 1.00 72.00 103 GLN A CA 1
ATOM 797 C C . GLN A 1 103 ? -5.983 -1.084 17.495 1.00 72.00 103 GLN A C 1
ATOM 799 O O . GLN A 1 103 ? -6.528 0.017 17.423 1.00 72.00 103 GLN A O 1
ATOM 804 N N . ILE A 1 104 ? -5.150 -1.508 16.536 1.00 71.56 104 ILE A N 1
ATOM 805 C CA . ILE A 1 104 ? -4.816 -0.720 15.342 1.00 71.56 104 ILE A CA 1
ATOM 806 C C . ILE A 1 104 ? -5.933 -0.841 14.296 1.00 71.56 104 ILE A C 1
ATOM 808 O O . ILE A 1 104 ? -6.025 -1.841 13.592 1.00 71.56 104 ILE A O 1
ATOM 812 N N . GLU A 1 105 ? -6.741 0.211 14.155 1.00 63.16 105 GLU A N 1
ATOM 813 C CA . GLU A 1 105 ? -7.728 0.345 13.066 1.00 63.16 105 GLU A CA 1
ATOM 814 C C . GLU A 1 105 ? -7.122 0.893 11.757 1.00 63.16 105 GLU A C 1
ATOM 816 O O . GLU A 1 105 ? -7.650 0.632 10.680 1.00 63.16 105 GLU A O 1
ATOM 821 N N . TYR A 1 106 ? -6.024 1.658 11.841 1.00 64.44 106 TYR A N 1
ATOM 822 C CA . TYR A 1 106 ? -5.400 2.347 10.703 1.00 64.44 106 TYR A CA 1
ATOM 823 C C . TYR A 1 106 ? -3.888 2.122 10.690 1.00 64.44 106 TYR A C 1
ATOM 825 O O . TYR A 1 106 ? -3.179 2.550 11.605 1.00 64.44 106 TYR A O 1
ATOM 833 N N . VAL A 1 107 ? -3.380 1.506 9.621 1.00 68.88 107 VAL A N 1
ATOM 834 C CA . VAL A 1 107 ? -1.938 1.389 9.367 1.00 68.88 107 VAL A CA 1
ATOM 835 C C . VAL A 1 107 ? -1.512 2.479 8.388 1.00 68.88 107 VAL A C 1
ATOM 837 O O . VAL A 1 107 ? -1.931 2.479 7.233 1.00 68.88 107 VAL A O 1
ATOM 840 N N . PHE A 1 108 ? -0.649 3.381 8.856 1.00 75.12 108 PHE A N 1
ATOM 841 C CA . PHE A 1 108 ? 0.075 4.336 8.019 1.00 75.12 108 PHE A CA 1
ATOM 842 C C . PHE A 1 108 ? 1.389 3.688 7.572 1.00 75.12 108 PHE A C 1
ATOM 844 O O . PHE A 1 108 ? 2.239 3.399 8.417 1.00 75.12 108 PHE A O 1
ATOM 851 N N . SER A 1 109 ? 1.557 3.449 6.271 1.00 63.91 109 SER A N 1
ATOM 852 C CA . SER A 1 109 ? 2.757 2.812 5.710 1.00 63.91 109 SER A CA 1
ATOM 853 C C . SER A 1 109 ? 3.540 3.764 4.803 1.00 63.91 109 SER A C 1
ATOM 855 O O . SER A 1 109 ? 2.946 4.548 4.062 1.00 63.91 109 SER A O 1
ATOM 857 N N . ASP A 1 110 ? 4.872 3.680 4.848 1.00 72.62 110 ASP A N 1
ATOM 858 C CA . ASP A 1 110 ? 5.740 4.299 3.840 1.00 72.62 110 ASP A CA 1
ATOM 859 C C . ASP A 1 110 ? 5.797 3.387 2.607 1.00 72.62 110 ASP A C 1
ATOM 861 O O . ASP A 1 110 ? 5.899 2.161 2.698 1.00 72.62 110 ASP A O 1
ATOM 865 N N . LYS A 1 111 ? 5.758 3.994 1.428 1.00 64.31 111 LYS A N 1
ATOM 866 C CA . LYS A 1 111 ? 5.858 3.298 0.150 1.00 64.31 111 LYS A CA 1
ATOM 867 C C . LYS A 1 111 ? 7.241 2.663 -0.050 1.00 64.31 111 LYS A C 1
ATOM 869 O O . LYS A 1 111 ? 7.337 1.525 -0.502 1.00 64.31 111 LYS A O 1
ATOM 874 N N . THR A 1 112 ? 8.315 3.388 0.266 1.00 61.12 112 THR A N 1
ATOM 875 C CA . THR A 1 112 ? 9.676 3.044 -0.178 1.00 61.12 112 THR A CA 1
ATOM 876 C C . THR A 1 112 ? 10.490 2.445 0.967 1.00 61.12 112 THR A C 1
ATOM 878 O O . THR A 1 112 ? 10.605 3.034 2.034 1.00 61.12 112 THR A O 1
ATOM 881 N N . GLY A 1 113 ? 11.072 1.258 0.773 1.00 60.50 113 GLY A N 1
ATOM 882 C CA . GLY A 1 113 ? 11.862 0.577 1.813 1.00 60.50 113 GLY A CA 1
ATOM 883 C C . GLY A 1 113 ? 11.038 -0.127 2.902 1.00 60.50 113 GLY A C 1
ATOM 884 O O . GLY A 1 113 ? 11.594 -0.944 3.630 1.00 60.50 113 GLY A O 1
ATOM 885 N N . THR A 1 114 ? 9.728 0.142 2.991 1.00 63.88 114 THR A N 1
ATOM 886 C CA . THR A 1 114 ? 8.779 -0.612 3.834 1.00 63.88 114 THR A CA 1
ATOM 887 C C . THR A 1 114 ? 7.931 -1.561 2.983 1.00 63.88 114 THR A C 1
ATOM 889 O O . THR A 1 114 ? 8.039 -2.773 3.149 1.00 63.88 114 THR A O 1
ATOM 892 N N . LEU A 1 115 ? 7.153 -1.048 2.016 1.00 46.19 115 LEU A N 1
ATOM 893 C CA . LEU A 1 115 ? 6.410 -1.895 1.064 1.00 46.19 115 LEU A CA 1
ATOM 894 C C . LEU A 1 115 ? 7.287 -2.430 -0.086 1.00 46.19 115 LEU A C 1
ATOM 896 O O . LEU A 1 115 ? 6.953 -3.442 -0.699 1.00 46.19 115 LEU A O 1
ATOM 900 N N . THR A 1 116 ? 8.424 -1.790 -0.384 1.00 47.69 116 THR A N 1
ATOM 901 C CA . THR A 1 116 ? 9.348 -2.216 -1.451 1.00 47.69 116 THR A CA 1
ATOM 902 C C . THR A 1 116 ? 10.754 -2.506 -0.925 1.00 47.69 116 THR A C 1
ATOM 904 O O . THR A 1 116 ? 11.387 -1.647 -0.320 1.00 47.69 116 THR A O 1
ATOM 907 N N . ARG A 1 117 ? 11.305 -3.689 -1.241 1.00 43.25 117 ARG A N 1
ATOM 908 C CA . ARG A 1 117 ? 12.717 -4.036 -0.954 1.00 43.25 117 ARG A CA 1
ATOM 909 C C . ARG A 1 117 ? 13.736 -3.331 -1.865 1.00 43.25 117 ARG A C 1
ATOM 911 O O . ARG A 1 117 ? 14.929 -3.458 -1.639 1.00 43.25 117 ARG A O 1
ATOM 918 N N . ASN A 1 118 ? 13.272 -2.597 -2.880 1.00 53.12 118 ASN A N 1
ATOM 919 C CA . ASN A 1 118 ? 14.073 -1.870 -3.881 1.00 53.12 118 ASN A CA 1
ATOM 920 C C . ASN A 1 118 ? 15.052 -2.734 -4.711 1.00 53.12 118 ASN A C 1
ATOM 922 O O . ASN A 1 118 ? 15.848 -2.194 -5.476 1.00 53.12 118 ASN A O 1
ATOM 926 N N . GLU A 1 119 ? 14.931 -4.058 -4.627 1.00 44.47 119 GLU A N 1
ATOM 927 C CA . GLU A 1 119 ? 15.626 -5.054 -5.445 1.00 44.47 119 GLU A CA 1
ATOM 928 C C . GLU A 1 119 ? 14.598 -5.891 -6.211 1.00 44.47 119 GLU A C 1
ATOM 930 O O . GLU A 1 119 ? 13.507 -6.158 -5.697 1.00 44.47 119 GLU A O 1
ATOM 935 N N . LEU A 1 120 ? 14.939 -6.306 -7.434 1.00 45.19 120 LEU A N 1
ATOM 936 C CA . LEU A 1 120 ? 14.066 -7.078 -8.320 1.00 45.19 120 LEU A CA 1
ATOM 937 C C . LEU A 1 120 ? 14.853 -8.157 -9.062 1.00 45.19 120 LEU A C 1
ATOM 939 O O . LEU A 1 120 ? 15.995 -7.946 -9.468 1.00 45.19 120 LEU A O 1
ATOM 943 N N . GLN A 1 121 ? 14.227 -9.321 -9.216 1.00 44.66 121 GLN A N 1
ATOM 944 C CA . GLN A 1 121 ? 14.830 -10.527 -9.770 1.00 44.66 121 GLN A CA 1
ATOM 945 C C . GLN A 1 121 ? 13.755 -11.343 -10.494 1.00 44.66 121 GLN A C 1
ATOM 947 O O . GLN A 1 121 ? 12.680 -11.578 -9.944 1.00 44.66 121 GLN A O 1
ATOM 952 N N . SER A 1 122 ? 14.043 -11.803 -11.713 1.00 39.56 122 SER A N 1
ATOM 953 C CA . SER A 1 122 ? 13.143 -12.695 -12.447 1.00 39.56 122 SER A CA 1
ATOM 954 C C . SER A 1 122 ? 13.313 -14.129 -11.955 1.00 39.56 122 SER A C 1
ATOM 956 O O . SER A 1 122 ? 14.412 -14.677 -11.999 1.00 39.56 122 SER A O 1
ATOM 958 N N . GLY A 1 123 ? 12.204 -14.732 -11.523 1.00 46.03 123 GLY A N 1
ATOM 959 C CA . GLY A 1 123 ? 12.141 -16.114 -11.046 1.00 46.03 123 GLY A CA 1
ATOM 960 C C . GLY A 1 123 ? 11.966 -16.219 -9.530 1.00 46.03 123 GLY A C 1
ATOM 961 O O . GLY A 1 123 ? 12.907 -16.033 -8.762 1.00 46.03 123 GLY A O 1
ATOM 962 N N . GLY A 1 124 ? 10.755 -16.587 -9.105 1.00 39.47 124 GLY A N 1
ATOM 963 C CA . GLY A 1 124 ? 10.477 -17.037 -7.740 1.00 39.47 124 GLY A CA 1
ATOM 964 C C . GLY A 1 124 ? 11.196 -18.342 -7.375 1.00 39.47 124 GLY A C 1
ATOM 965 O O . GLY A 1 124 ? 11.652 -19.097 -8.240 1.00 39.47 124 GLY A O 1
ATOM 966 N N . ARG A 1 125 ? 11.303 -18.617 -6.070 1.00 40.50 125 ARG A N 1
ATOM 967 C CA . ARG A 1 125 ? 12.105 -19.736 -5.535 1.00 40.50 125 ARG A CA 1
ATOM 968 C C . ARG A 1 125 ? 11.414 -21.104 -5.612 1.00 40.50 125 ARG A C 1
ATOM 970 O O . ARG A 1 125 ? 12.099 -22.103 -5.414 1.00 40.50 125 ARG A O 1
ATOM 977 N N . THR A 1 126 ? 10.113 -21.152 -5.898 1.00 36.91 126 THR A N 1
ATOM 978 C CA . THR A 1 126 ? 9.297 -22.376 -5.812 1.00 36.91 126 THR A CA 1
ATOM 979 C C . THR A 1 126 ? 8.500 -22.629 -7.095 1.00 36.91 126 THR A C 1
ATOM 981 O O . THR A 1 126 ? 9.009 -23.330 -7.971 1.00 36.91 126 THR A O 1
ATOM 984 N N . GLY A 1 127 ? 7.316 -22.043 -7.282 1.00 37.62 127 GLY A N 1
ATOM 985 C CA . GLY A 1 127 ? 6.462 -22.296 -8.449 1.00 37.62 127 GLY A CA 1
ATOM 986 C C . GLY A 1 127 ? 7.091 -21.843 -9.766 1.00 37.62 127 GLY A C 1
ATOM 987 O O . GLY A 1 127 ? 7.117 -22.582 -10.746 1.00 37.62 127 GLY A O 1
ATOM 988 N N . ALA A 1 128 ? 7.725 -20.669 -9.789 1.00 39.75 128 ALA A N 1
ATOM 989 C CA . ALA A 1 128 ? 8.391 -20.178 -10.998 1.00 39.75 128 ALA A CA 1
ATOM 990 C C . ALA A 1 128 ? 9.578 -21.060 -11.452 1.00 39.75 128 ALA A C 1
ATOM 992 O O . ALA A 1 128 ? 9.940 -21.036 -12.629 1.00 39.75 128 ALA A O 1
ATOM 993 N N . HIS A 1 129 ? 10.178 -21.859 -10.558 1.00 45.59 129 HIS A N 1
ATOM 994 C CA . HIS A 1 129 ? 11.283 -22.758 -10.908 1.00 45.59 129 HIS A CA 1
ATOM 995 C C . HIS A 1 129 ? 10.824 -23.975 -11.724 1.00 45.59 129 HIS A C 1
ATOM 997 O O . HIS A 1 129 ? 11.572 -24.428 -12.594 1.00 45.59 129 HIS A O 1
ATOM 1003 N N . SER A 1 130 ? 9.614 -24.503 -11.505 1.00 46.94 130 SER A N 1
ATOM 1004 C CA . SER A 1 130 ? 9.075 -25.566 -12.365 1.00 46.94 130 SER A CA 1
ATOM 1005 C C . SER A 1 130 ? 8.710 -25.004 -13.741 1.00 46.94 130 SER A C 1
ATOM 1007 O O . SER A 1 130 ? 9.139 -25.565 -14.747 1.00 46.94 130 SER A O 1
ATOM 1009 N N . THR A 1 131 ? 8.054 -23.842 -13.801 1.00 55.59 131 THR A N 1
ATOM 1010 C CA . THR A 1 131 ? 7.700 -23.154 -15.056 1.00 55.59 131 THR A CA 1
ATOM 1011 C C . THR A 1 131 ? 8.928 -22.766 -15.886 1.00 55.59 131 THR A C 1
ATOM 1013 O O . THR A 1 131 ? 8.953 -23.000 -17.094 1.00 55.59 131 THR A O 1
ATOM 1016 N N . PHE A 1 132 ? 9.991 -22.242 -15.264 1.00 57.59 132 PHE A N 1
ATOM 1017 C CA . PHE A 1 132 ? 11.239 -21.904 -15.962 1.00 57.59 132 PHE A CA 1
ATOM 1018 C C . PHE A 1 132 ? 11.950 -23.151 -16.514 1.00 57.59 132 PHE A C 1
ATOM 1020 O O . PHE A 1 132 ? 12.448 -23.135 -17.640 1.00 57.59 132 PHE A O 1
ATOM 1027 N N . ASN A 1 133 ? 11.950 -24.264 -15.770 1.00 56.44 133 ASN A N 1
ATOM 1028 C CA . ASN A 1 133 ? 12.497 -25.536 -16.255 1.00 56.44 133 ASN A CA 1
ATOM 1029 C C . ASN A 1 133 ? 11.616 -26.192 -17.336 1.00 56.44 133 ASN A C 1
ATOM 1031 O O . ASN A 1 133 ? 12.152 -26.793 -18.268 1.00 56.44 133 ASN A O 1
ATOM 1035 N N . ALA A 1 134 ? 10.291 -26.040 -17.269 1.00 60.59 134 ALA A N 1
ATOM 1036 C CA . ALA A 1 134 ? 9.368 -26.474 -18.316 1.00 60.59 134 ALA A CA 1
ATOM 1037 C C . ALA A 1 134 ? 9.593 -25.686 -19.618 1.00 60.59 134 ALA A C 1
ATOM 1039 O O . ALA A 1 134 ? 9.796 -26.294 -20.667 1.00 60.59 134 ALA A O 1
ATOM 1040 N N . LEU A 1 135 ? 9.686 -24.351 -19.547 1.00 59.97 135 LEU A N 1
ATOM 1041 C CA . LEU A 1 135 ? 10.069 -23.496 -20.680 1.00 59.97 135 LEU A CA 1
ATOM 1042 C C . LEU A 1 135 ? 11.435 -23.891 -21.250 1.00 59.97 135 LEU A C 1
ATOM 1044 O O . LEU A 1 135 ? 11.568 -24.067 -22.457 1.00 59.97 135 LEU A O 1
ATOM 1048 N N . ARG A 1 136 ? 12.441 -24.114 -20.397 1.00 60.84 136 ARG A N 1
ATOM 1049 C CA . ARG A 1 136 ? 13.770 -24.578 -20.826 1.00 60.84 136 ARG A CA 1
ATOM 1050 C C . ARG A 1 136 ? 13.732 -25.939 -21.534 1.00 60.84 136 ARG A C 1
ATOM 1052 O O . ARG A 1 136 ? 14.547 -26.172 -22.421 1.00 60.84 136 ARG A O 1
ATOM 1059 N N . THR A 1 137 ? 12.801 -26.814 -21.158 1.00 63.09 137 THR A N 1
ATOM 1060 C CA . THR A 1 137 ? 12.602 -28.135 -21.776 1.00 63.09 137 THR A CA 1
ATOM 1061 C C . THR A 1 137 ? 11.868 -28.016 -23.116 1.00 63.09 137 THR A C 1
ATOM 1063 O O . THR A 1 137 ? 12.304 -28.612 -24.095 1.00 63.09 137 THR A O 1
ATOM 1066 N N . LEU A 1 138 ? 10.824 -27.182 -23.199 1.00 62.41 138 LEU A N 1
ATOM 1067 C CA . LEU A 1 138 ? 10.091 -26.861 -24.437 1.00 62.41 138 LEU A CA 1
ATOM 1068 C C . LEU A 1 138 ? 10.958 -26.145 -25.488 1.00 62.41 138 LEU A C 1
ATOM 1070 O O . LEU A 1 138 ? 10.756 -26.326 -26.687 1.00 62.41 138 LEU A O 1
ATOM 1074 N N . LEU A 1 139 ? 11.920 -25.332 -25.045 1.00 60.19 139 LEU A N 1
ATOM 1075 C CA . LEU A 1 139 ? 12.844 -24.582 -25.902 1.00 60.19 139 LEU A CA 1
ATOM 1076 C C . LEU A 1 139 ? 14.126 -25.362 -26.252 1.00 60.19 139 LEU A C 1
ATOM 1078 O O . LEU A 1 139 ? 14.935 -24.878 -27.048 1.00 60.19 139 LEU A O 1
ATOM 1082 N N . ALA A 1 140 ? 14.337 -26.551 -25.678 1.00 64.25 140 ALA A N 1
ATOM 1083 C CA . ALA A 1 140 ? 15.510 -27.369 -25.967 1.00 64.25 140 ALA A CA 1
ATOM 1084 C C . ALA A 1 140 ? 15.450 -27.943 -27.402 1.00 64.25 140 ALA A C 1
ATOM 1086 O O . ALA A 1 140 ? 14.406 -28.447 -27.821 1.00 64.25 140 ALA A O 1
ATOM 1087 N N . PRO A 1 141 ? 16.556 -27.926 -28.173 1.00 49.84 141 PRO A N 1
ATOM 1088 C CA . PRO A 1 141 ? 16.585 -28.540 -29.498 1.00 49.84 141 PRO A CA 1
ATOM 1089 C C . PRO A 1 141 ? 16.403 -30.059 -29.374 1.00 49.84 141 PRO A C 1
ATOM 1091 O O . PRO A 1 141 ? 17.191 -30.724 -28.699 1.00 49.84 141 PRO A O 1
ATOM 1094 N N . SER A 1 142 ? 15.372 -30.595 -30.033 1.00 46.09 142 SER A N 1
ATOM 1095 C CA . SER A 1 142 ? 14.853 -31.963 -29.881 1.00 46.09 142 SER A CA 1
ATOM 1096 C C . SER A 1 142 ? 15.907 -33.062 -30.083 1.00 46.09 142 SER A C 1
ATOM 1098 O O . SER A 1 142 ? 16.113 -33.584 -31.178 1.00 46.09 142 SER A O 1
ATOM 1100 N N . THR A 1 143 ? 16.566 -33.441 -28.986 1.00 37.56 143 THR A N 1
ATOM 1101 C CA . THR A 1 143 ? 17.682 -34.392 -28.978 1.00 37.56 143 THR A CA 1
ATOM 1102 C C . THR A 1 143 ? 17.571 -35.309 -27.762 1.00 37.56 143 THR A C 1
ATOM 1104 O O . THR A 1 143 ? 17.499 -34.827 -26.636 1.00 37.56 143 THR A O 1
ATOM 1107 N N . SER A 1 144 ? 17.632 -36.627 -27.991 1.00 33.56 144 SER A N 1
ATOM 1108 C CA . SER A 1 144 ? 17.366 -37.719 -27.028 1.00 33.56 144 SER A CA 1
ATOM 1109 C C . SER A 1 144 ? 15.904 -37.853 -26.562 1.00 33.56 144 SER A C 1
ATOM 1111 O O . SER A 1 144 ? 15.144 -36.891 -26.525 1.00 33.56 144 SER A O 1
ATOM 1113 N N . THR A 1 145 ? 15.491 -39.097 -26.308 1.00 36.81 145 THR A N 1
ATOM 1114 C CA . THR A 1 145 ? 14.093 -39.539 -26.176 1.00 36.81 145 THR A CA 1
ATOM 1115 C C . THR A 1 145 ? 13.853 -40.329 -24.887 1.00 36.81 145 THR A C 1
ATOM 1117 O O . THR A 1 145 ? 14.778 -40.944 -24.353 1.00 36.81 145 THR A O 1
ATOM 1120 N N . ASN A 1 146 ? 12.571 -40.429 -24.502 1.00 36.75 146 ASN A N 1
ATOM 1121 C CA . ASN A 1 146 ? 12.022 -41.217 -23.381 1.00 36.75 146 ASN A CA 1
ATOM 1122 C C . ASN A 1 146 ? 12.289 -40.582 -21.989 1.00 36.75 146 ASN A C 1
ATOM 1124 O O . ASN A 1 146 ? 13.214 -39.792 -21.845 1.00 36.75 146 ASN A O 1
ATOM 1128 N N . THR A 1 147 ? 11.494 -40.810 -20.934 1.00 30.30 147 THR A N 1
ATOM 1129 C CA . THR A 1 147 ? 10.588 -41.937 -20.594 1.00 30.30 147 THR A CA 1
ATOM 1130 C C . THR A 1 147 ? 9.468 -41.483 -19.632 1.00 30.30 147 THR A C 1
ATOM 1132 O O . THR A 1 147 ? 9.841 -40.930 -18.607 1.00 30.30 147 THR A O 1
ATOM 1135 N N . PHE A 1 148 ? 8.192 -41.849 -19.895 1.00 30.61 148 PHE A N 1
ATOM 1136 C CA . PHE A 1 148 ? 6.999 -41.846 -18.989 1.00 30.61 148 PHE A CA 1
ATOM 1137 C C . PHE A 1 148 ? 6.641 -40.490 -18.287 1.00 30.61 148 PHE A C 1
ATOM 1139 O O . PHE A 1 148 ? 7.517 -39.742 -17.881 1.00 30.61 148 PHE A O 1
ATOM 1146 N N . ASP A 1 149 ? 5.383 -40.064 -18.100 1.00 34.19 149 ASP A N 1
ATOM 1147 C CA . ASP A 1 149 ? 4.075 -40.723 -18.263 1.00 34.19 149 ASP A CA 1
ATOM 1148 C C . ASP A 1 149 ? 2.916 -39.716 -18.523 1.00 34.19 149 ASP A C 1
ATOM 1150 O O . ASP A 1 149 ? 3.102 -38.509 -18.383 1.00 34.19 149 ASP A O 1
ATOM 1154 N N . ASP A 1 150 ? 1.721 -40.266 -18.798 1.00 31.47 150 ASP A N 1
ATOM 1155 C CA . ASP A 1 150 ? 0.359 -39.666 -18.868 1.00 31.47 150 ASP A CA 1
ATOM 1156 C C . ASP A 1 150 ? -0.228 -39.320 -20.272 1.00 31.47 150 ASP A C 1
ATOM 1158 O O . ASP A 1 150 ? -0.029 -38.227 -20.810 1.00 31.47 150 ASP A O 1
ATOM 1162 N N . PRO A 1 151 ? -1.016 -40.239 -20.879 1.00 40.06 151 PRO A N 1
ATOM 1163 C CA . PRO A 1 151 ? -1.594 -40.097 -22.218 1.00 40.06 151 PRO A CA 1
ATOM 1164 C C . PRO A 1 151 ? -3.022 -39.499 -22.225 1.00 40.06 151 PRO A C 1
ATOM 1166 O O . PRO A 1 151 ? -3.909 -40.035 -22.894 1.00 40.06 151 PRO A O 1
ATOM 1169 N N . SER A 1 152 ? -3.274 -38.414 -21.483 1.00 34.97 152 SER A N 1
ATOM 1170 C CA . SER A 1 152 ? -4.626 -37.831 -21.319 1.00 34.97 152 SER A CA 1
ATOM 1171 C C . SER A 1 152 ? -4.831 -36.398 -21.853 1.00 34.97 152 SER A C 1
ATOM 1173 O O . SER A 1 152 ? -5.957 -35.898 -21.834 1.00 34.97 152 SER A O 1
ATOM 1175 N N . SER A 1 153 ? -3.800 -35.741 -22.400 1.00 37.66 153 SER A N 1
ATOM 1176 C CA . SER A 1 153 ? -3.916 -34.413 -23.032 1.00 37.66 153 SER A CA 1
ATOM 1177 C C . SER A 1 153 ? -4.229 -34.489 -24.539 1.00 37.66 153 SER A C 1
ATOM 1179 O O . SER A 1 153 ? -3.748 -35.360 -25.266 1.00 37.66 153 SER A O 1
ATOM 1181 N N . SER A 1 154 ? -5.078 -33.583 -25.038 1.00 35.19 154 SER A N 1
ATOM 1182 C CA . SER A 1 154 ? -5.591 -33.632 -26.414 1.00 35.19 154 SER A CA 1
ATOM 1183 C C . SER A 1 154 ? -4.532 -33.268 -27.465 1.00 35.19 154 SER A C 1
ATOM 1185 O O . SER A 1 154 ? -4.009 -32.153 -27.499 1.00 35.19 154 SER A O 1
ATOM 1187 N N . ALA A 1 155 ? -4.286 -34.198 -28.395 1.00 36.62 155 ALA A N 1
ATOM 1188 C CA . ALA A 1 155 ? -3.218 -34.147 -29.404 1.00 36.62 155 ALA A CA 1
ATOM 1189 C C . ALA A 1 155 ? -3.303 -33.001 -30.445 1.00 36.62 155 ALA A C 1
ATOM 1191 O O . ALA A 1 155 ? -2.480 -32.942 -31.355 1.00 36.62 155 ALA A O 1
ATOM 1192 N N . SER A 1 156 ? -4.272 -32.089 -30.330 1.00 37.94 156 SER A N 1
ATOM 1193 C CA . SER A 1 156 ? -4.393 -30.875 -31.149 1.00 37.94 156 SER A CA 1
ATOM 1194 C C . SER A 1 156 ? -3.496 -29.724 -30.685 1.00 37.94 156 SER A C 1
ATOM 1196 O O . SER A 1 156 ? -3.070 -28.920 -31.507 1.00 37.94 156 SER A O 1
ATOM 1198 N N . ASN A 1 157 ? -3.218 -29.615 -29.381 1.00 42.25 157 ASN A N 1
ATOM 1199 C CA . ASN A 1 157 ? -2.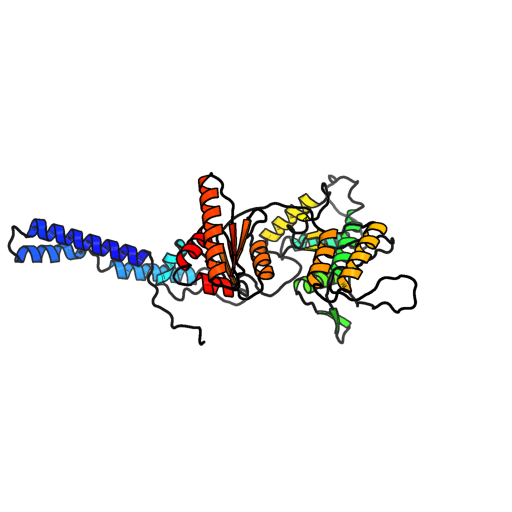632 -28.391 -28.809 1.00 42.25 157 ASN A CA 1
ATOM 1200 C C . ASN A 1 157 ? -1.093 -28.407 -28.811 1.00 42.25 157 ASN A C 1
ATOM 1202 O O . ASN A 1 157 ? -0.449 -27.363 -28.910 1.00 42.25 157 ASN A O 1
ATOM 1206 N N . MET A 1 158 ? -0.511 -29.608 -28.781 1.00 41.59 158 MET A N 1
ATOM 1207 C CA . MET A 1 158 ? 0.921 -29.879 -28.594 1.00 41.59 158 MET A CA 1
ATOM 1208 C C . MET A 1 158 ? 1.844 -29.312 -29.696 1.00 41.59 158 MET A C 1
ATOM 1210 O O . MET A 1 158 ? 3.062 -29.343 -29.553 1.00 41.59 158 MET A O 1
ATOM 1214 N N . GLN A 1 159 ? 1.288 -28.809 -30.807 1.00 48.00 159 GLN A N 1
ATOM 1215 C CA . GLN A 1 159 ? 2.055 -28.208 -31.907 1.00 48.00 159 GLN A CA 1
ATOM 1216 C C . GLN A 1 159 ? 2.247 -26.687 -31.775 1.00 48.00 159 GLN A C 1
ATOM 1218 O O . GLN A 1 159 ? 3.201 -26.165 -32.342 1.00 48.00 159 GLN A O 1
ATOM 1223 N N . GLN A 1 160 ? 1.389 -25.978 -31.029 1.00 53.41 160 GLN A N 1
ATOM 1224 C CA . GLN A 1 160 ? 1.459 -24.510 -30.896 1.00 53.41 160 GLN A CA 1
ATOM 1225 C C . GLN A 1 160 ? 2.268 -24.048 -29.676 1.00 53.41 160 GLN A C 1
ATOM 1227 O O . GLN A 1 160 ? 2.896 -22.993 -29.712 1.00 53.41 160 GLN A O 1
ATOM 1232 N N . GLU A 1 161 ? 2.309 -24.849 -28.610 1.00 63.25 161 GLU A N 1
ATOM 1233 C CA . GLU A 1 161 ? 3.037 -24.545 -27.369 1.00 63.25 161 GLU A CA 1
ATOM 1234 C C . GLU A 1 161 ? 4.520 -24.146 -27.567 1.00 63.25 161 GLU A C 1
ATOM 1236 O O . GLU A 1 161 ? 4.926 -23.136 -26.983 1.00 63.25 161 GLU A O 1
ATOM 1241 N N . PRO A 1 162 ? 5.342 -24.820 -28.405 1.00 68.81 162 PRO A N 1
ATOM 1242 C CA . PRO A 1 162 ? 6.719 -24.378 -28.641 1.00 68.81 162 PRO A CA 1
ATOM 1243 C C . PRO A 1 162 ? 6.812 -23.082 -29.464 1.00 68.81 162 PRO A C 1
ATOM 1245 O O . PRO A 1 162 ? 7.766 -22.327 -29.288 1.00 68.81 162 PRO A O 1
ATOM 1248 N N . GLU A 1 163 ? 5.847 -22.784 -30.339 1.00 70.75 163 GLU A N 1
ATOM 1249 C CA . GLU A 1 163 ? 5.815 -21.524 -31.098 1.00 70.75 163 GLU A CA 1
ATOM 1250 C C . GLU A 1 163 ? 5.505 -20.345 -30.163 1.00 70.75 163 GLU A C 1
ATOM 1252 O O . GLU A 1 163 ? 6.264 -19.375 -30.117 1.00 70.75 163 GLU A O 1
ATOM 1257 N N . VAL A 1 164 ? 4.478 -20.492 -29.316 1.00 72.44 164 VAL A N 1
ATOM 1258 C CA . VAL A 1 164 ? 4.110 -19.521 -28.271 1.00 72.44 164 VAL A CA 1
ATOM 1259 C C . VAL A 1 164 ? 5.260 -19.304 -27.279 1.00 72.44 164 VAL A C 1
ATOM 1261 O O . VAL A 1 164 ? 5.566 -18.162 -26.936 1.00 72.44 164 VAL A O 1
ATOM 1264 N N . ALA A 1 165 ? 5.966 -20.363 -26.863 1.00 73.31 165 ALA A N 1
ATOM 1265 C CA . ALA A 1 165 ? 7.133 -20.240 -25.987 1.00 73.31 165 ALA A CA 1
ATOM 1266 C C . ALA A 1 165 ? 8.287 -19.452 -26.642 1.00 73.31 165 ALA A C 1
ATOM 1268 O O . ALA A 1 165 ? 8.927 -18.627 -25.985 1.00 73.31 165 ALA A O 1
ATOM 1269 N N . ARG A 1 166 ? 8.548 -19.661 -27.943 1.00 75.25 166 ARG A N 1
ATOM 1270 C CA . ARG A 1 166 ? 9.564 -18.896 -28.689 1.00 75.25 166 ARG A CA 1
ATOM 1271 C C . ARG A 1 166 ? 9.154 -17.440 -28.897 1.00 75.25 166 ARG A C 1
ATOM 1273 O O . ARG A 1 166 ? 10.019 -16.566 -28.835 1.00 75.25 166 ARG A O 1
ATOM 1280 N N . GLU A 1 167 ? 7.873 -17.170 -29.133 1.00 73.06 167 GLU A N 1
ATOM 1281 C CA . GLU A 1 167 ? 7.333 -15.812 -29.229 1.00 73.06 167 GLU A CA 1
ATOM 1282 C C . GLU A 1 167 ? 7.471 -15.066 -27.899 1.00 73.06 167 GLU A C 1
ATOM 1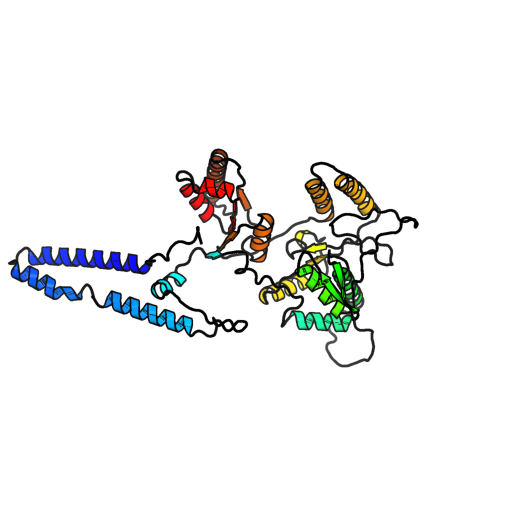284 O O . GLU A 1 167 ? 8.019 -13.967 -27.883 1.00 73.06 167 GLU A O 1
ATOM 1289 N N . PHE A 1 168 ? 7.092 -15.692 -26.782 1.00 77.25 168 PHE A N 1
ATOM 1290 C CA . PHE A 1 168 ? 7.231 -15.116 -25.444 1.00 77.25 168 PHE A CA 1
ATOM 1291 C C . PHE A 1 168 ? 8.695 -14.789 -25.090 1.00 77.25 168 PHE A C 1
ATOM 1293 O O . PHE A 1 168 ? 8.978 -13.712 -24.572 1.00 77.25 168 PHE A O 1
ATOM 1300 N N . MET A 1 169 ? 9.657 -15.647 -25.446 1.00 77.12 169 MET A N 1
ATOM 1301 C CA . MET A 1 169 ? 11.083 -15.337 -25.244 1.00 77.12 169 MET A CA 1
ATOM 1302 C C . MET A 1 169 ? 11.609 -14.243 -26.181 1.00 77.12 169 MET A C 1
ATOM 1304 O O . MET A 1 169 ? 12.427 -13.422 -25.771 1.00 77.12 169 MET A O 1
ATOM 1308 N N . THR A 1 170 ? 11.121 -14.191 -27.424 1.00 76.62 170 THR A N 1
ATOM 1309 C CA . THR A 1 170 ? 11.444 -13.105 -28.368 1.00 76.62 170 THR A CA 1
ATOM 1310 C C . THR A 1 170 ? 10.911 -11.768 -27.851 1.00 76.62 170 THR A C 1
ATOM 1312 O O . THR A 1 170 ? 11.604 -10.758 -27.904 1.00 76.62 170 THR A O 1
ATOM 1315 N N . PHE A 1 171 ? 9.709 -11.779 -27.281 1.00 74.31 171 PHE A N 1
ATOM 1316 C CA . PHE A 1 171 ? 9.079 -10.645 -26.623 1.00 74.31 171 PHE A CA 1
ATOM 1317 C C . PHE A 1 171 ? 9.885 -10.147 -25.415 1.00 74.31 171 PHE A C 1
ATOM 1319 O O . PHE A 1 171 ? 10.206 -8.961 -25.359 1.00 74.31 171 PHE A O 1
ATOM 1326 N N . LEU A 1 172 ? 10.293 -11.034 -24.496 1.00 74.88 172 LEU A N 1
ATOM 1327 C CA . LEU A 1 172 ? 11.121 -10.657 -23.339 1.00 74.88 172 LEU A CA 1
ATOM 1328 C C . LEU A 1 172 ? 12.500 -10.091 -23.729 1.00 74.88 172 LEU A C 1
ATOM 1330 O O . LEU A 1 172 ? 13.086 -9.344 -22.950 1.00 74.88 172 LEU A O 1
ATOM 1334 N N . ALA A 1 173 ? 13.002 -10.417 -24.924 1.00 78.94 173 ALA A N 1
ATOM 1335 C CA . ALA A 1 173 ? 14.282 -9.947 -25.456 1.00 78.94 173 ALA A CA 1
ATOM 1336 C C . ALA A 1 173 ? 14.178 -8.756 -26.437 1.00 78.94 173 ALA A C 1
ATOM 1338 O O . ALA A 1 173 ? 15.180 -8.424 -27.075 1.00 78.94 173 ALA A O 1
ATOM 1339 N N . VAL A 1 174 ? 12.993 -8.142 -26.603 1.00 74.81 174 VAL A N 1
ATOM 1340 C CA . VAL A 1 174 ? 12.814 -6.930 -27.439 1.00 74.81 174 VAL A CA 1
ATOM 1341 C C . VAL A 1 174 ? 11.853 -5.890 -26.837 1.00 74.81 174 VAL A C 1
ATOM 1343 O O . VAL A 1 174 ? 12.046 -4.694 -27.044 1.00 74.81 174 VAL A O 1
ATOM 1346 N N . CYS A 1 175 ? 10.822 -6.290 -26.084 1.00 69.81 175 CYS A N 1
ATOM 1347 C CA . CYS A 1 175 ? 9.803 -5.382 -25.536 1.00 69.81 175 CYS A CA 1
ATOM 1348 C C . CYS A 1 175 ? 10.273 -4.676 -24.244 1.00 69.81 175 CYS A C 1
ATOM 1350 O O . CYS A 1 175 ? 9.712 -4.882 -23.165 1.00 69.81 175 CYS A O 1
ATOM 1352 N N . HIS A 1 176 ? 11.322 -3.858 -24.351 1.00 74.06 176 HIS A N 1
ATOM 1353 C CA . HIS A 1 176 ? 11.976 -3.183 -23.226 1.00 74.06 176 HIS A CA 1
ATOM 1354 C C . HIS A 1 176 ? 12.782 -1.944 -23.656 1.00 74.06 176 HIS A C 1
ATOM 1356 O O . HIS A 1 176 ? 13.064 -1.753 -24.837 1.00 74.06 176 HIS A O 1
ATOM 1362 N N . THR A 1 177 ? 13.259 -1.153 -22.691 1.00 73.88 177 THR A N 1
ATOM 1363 C CA . THR A 1 177 ? 14.176 -0.012 -22.904 1.00 73.88 177 THR A CA 1
ATOM 1364 C C . THR A 1 177 ? 15.637 -0.299 -22.524 1.00 73.88 177 THR A C 1
ATOM 1366 O O . THR A 1 177 ? 16.499 0.573 -22.644 1.00 73.88 177 THR A O 1
ATOM 1369 N N . VAL A 1 178 ? 15.940 -1.528 -22.089 1.00 79.50 178 VAL A N 1
ATOM 1370 C CA . VAL A 1 178 ? 17.261 -1.969 -21.605 1.00 79.50 178 VAL A CA 1
ATOM 1371 C C . VAL A 1 178 ? 18.403 -1.668 -22.585 1.00 79.50 178 VAL A C 1
ATOM 1373 O O . VAL A 1 178 ? 18.330 -2.012 -23.762 1.00 79.50 178 VAL A O 1
ATOM 1376 N N . ILE A 1 179 ? 19.504 -1.106 -22.081 1.00 82.31 179 ILE A N 1
ATOM 1377 C CA . ILE A 1 179 ? 20.751 -0.833 -22.805 1.00 82.31 179 ILE A CA 1
ATOM 1378 C C . ILE A 1 179 ? 21.815 -1.885 -22.418 1.00 82.31 179 ILE A C 1
ATOM 1380 O O . ILE A 1 179 ? 22.165 -1.988 -21.239 1.00 82.31 179 ILE A O 1
ATOM 1384 N N . PRO A 1 180 ? 22.358 -2.666 -23.371 1.00 83.69 180 PRO A N 1
ATOM 1385 C CA . PRO A 1 180 ? 23.421 -3.635 -23.114 1.00 83.69 180 PRO A CA 1
ATOM 1386 C C . PRO A 1 180 ? 24.814 -2.982 -23.143 1.00 83.69 180 PRO A C 1
ATOM 1388 O O . PRO A 1 180 ? 25.244 -2.440 -24.159 1.00 83.69 180 PRO A O 1
ATOM 1391 N N . GLU A 1 181 ? 25.562 -3.094 -22.046 1.00 83.00 181 GLU A N 1
ATOM 1392 C CA . GLU A 1 181 ? 26.991 -2.765 -21.981 1.00 83.00 181 GLU A CA 1
ATOM 1393 C C . GLU A 1 181 ? 27.834 -4.039 -22.087 1.00 83.00 181 GLU A C 1
ATOM 1395 O O . GLU A 1 181 ? 27.773 -4.904 -21.212 1.00 83.00 181 GLU A O 1
ATOM 1400 N N . VAL A 1 182 ? 28.669 -4.160 -23.120 1.00 81.81 182 VAL A N 1
ATOM 1401 C CA . VAL A 1 182 ? 29.653 -5.251 -23.201 1.00 81.81 182 VAL A CA 1
ATOM 1402 C C . VAL A 1 182 ? 30.870 -4.887 -22.350 1.00 81.81 182 VAL A C 1
ATOM 1404 O O . VAL A 1 182 ? 31.539 -3.893 -22.624 1.00 81.81 182 VAL A O 1
ATOM 1407 N N . LYS A 1 183 ? 31.171 -5.690 -21.327 1.00 80.88 183 LYS A N 1
ATOM 1408 C CA . LYS A 1 183 ? 32.392 -5.548 -20.519 1.00 80.88 183 LYS A CA 1
ATOM 1409 C C . LYS A 1 183 ? 33.593 -6.229 -21.172 1.00 80.88 183 LYS A C 1
ATOM 1411 O O . LYS A 1 183 ? 33.441 -7.206 -21.909 1.00 80.88 183 LYS A O 1
ATOM 1416 N N . ASP A 1 184 ? 34.792 -5.787 -20.797 1.00 63.41 184 ASP A N 1
ATOM 1417 C CA . ASP A 1 184 ? 36.043 -6.493 -21.081 1.00 63.41 184 ASP A CA 1
ATOM 1418 C C . ASP A 1 184 ? 35.962 -7.943 -20.567 1.00 63.41 184 ASP A C 1
ATOM 1420 O O . ASP A 1 184 ? 35.835 -8.190 -19.368 1.00 63.41 184 ASP A O 1
ATOM 1424 N N . GLY A 1 185 ? 35.972 -8.904 -21.496 1.00 67.25 185 GLY A N 1
ATOM 1425 C CA . GLY A 1 185 ? 35.675 -10.320 -21.233 1.00 67.25 185 GLY A CA 1
ATOM 1426 C C . GLY A 1 185 ? 34.393 -10.848 -21.894 1.00 67.25 185 GLY A C 1
ATOM 1427 O O . GLY A 1 185 ? 34.130 -12.044 -21.824 1.00 67.25 185 GLY A O 1
ATOM 1428 N N . GLY A 1 186 ? 33.605 -9.999 -22.564 1.00 70.88 186 GLY A N 1
ATOM 1429 C CA . GLY A 1 186 ? 32.452 -10.415 -23.377 1.00 70.88 186 GLY A CA 1
ATOM 1430 C C . GLY A 1 186 ? 31.164 -10.699 -22.596 1.00 70.88 186 GLY A C 1
ATOM 1431 O O . GLY A 1 186 ? 30.173 -11.124 -23.189 1.00 70.88 186 GLY A O 1
ATOM 1432 N N . GLN A 1 187 ? 31.145 -10.446 -21.284 1.00 75.81 187 GLN A N 1
ATOM 1433 C CA . GLN A 1 187 ? 29.914 -10.461 -20.495 1.00 75.81 187 GLN A CA 1
ATOM 1434 C C . GLN A 1 187 ? 29.099 -9.195 -20.792 1.00 75.81 187 GLN A C 1
ATOM 1436 O O . GLN A 1 187 ? 29.604 -8.081 -20.639 1.00 75.81 187 GLN A O 1
ATOM 1441 N N . ILE A 1 188 ? 27.832 -9.366 -21.171 1.00 80.56 188 ILE A N 1
ATOM 1442 C CA . ILE A 1 188 ? 26.880 -8.261 -21.297 1.00 80.56 188 ILE A CA 1
ATOM 1443 C C . ILE A 1 188 ? 26.354 -7.913 -19.898 1.00 80.56 188 ILE A C 1
ATOM 1445 O O . ILE A 1 188 ? 25.993 -8.795 -19.118 1.00 80.56 188 ILE A O 1
ATOM 1449 N N . LYS A 1 189 ? 26.319 -6.622 -19.566 1.00 83.31 189 LYS A N 1
ATOM 1450 C CA . LYS A 1 189 ? 25.598 -6.078 -18.416 1.00 83.31 189 LYS A CA 1
ATOM 1451 C C . LYS A 1 189 ? 24.438 -5.238 -18.939 1.00 83.31 189 LYS A C 1
ATOM 1453 O O . LYS A 1 189 ? 24.648 -4.221 -19.591 1.00 83.31 189 LYS A O 1
ATOM 1458 N N . TYR A 1 190 ? 23.222 -5.630 -18.595 1.00 82.25 190 TYR A N 1
ATOM 1459 C CA . TYR A 1 190 ? 22.029 -4.842 -18.869 1.00 82.25 190 TYR A CA 1
ATOM 1460 C C . TYR A 1 190 ? 21.933 -3.650 -17.902 1.00 82.25 190 TYR A C 1
ATOM 1462 O O . TYR A 1 190 ? 21.993 -3.820 -16.683 1.00 82.25 190 TYR A O 1
ATOM 1470 N N . GLN A 1 191 ? 21.805 -2.439 -18.445 1.00 80.19 191 GLN A N 1
ATOM 1471 C CA . GLN A 1 191 ? 21.371 -1.243 -17.722 1.00 80.19 191 GLN A CA 1
ATOM 1472 C C . GLN A 1 191 ? 19.939 -0.901 -18.137 1.00 80.19 191 GLN A C 1
ATOM 1474 O O . GLN A 1 191 ? 19.617 -0.950 -19.318 1.00 80.19 191 GLN A O 1
ATOM 1479 N N . ALA A 1 192 ? 19.077 -0.533 -17.193 1.00 79.81 192 ALA A N 1
ATOM 1480 C CA . ALA A 1 192 ? 17.690 -0.180 -17.480 1.00 79.81 192 ALA A CA 1
ATOM 1481 C C . ALA A 1 192 ? 17.186 0.884 -16.502 1.00 79.81 192 ALA A C 1
ATOM 1483 O O . ALA A 1 192 ? 17.666 0.966 -15.370 1.00 79.81 192 ALA A O 1
ATOM 1484 N N . SER A 1 193 ? 16.201 1.679 -16.927 1.00 68.94 193 SER A N 1
ATOM 1485 C CA . SER A 1 193 ? 15.541 2.664 -16.059 1.00 68.94 193 SER A CA 1
ATOM 1486 C C . SER A 1 193 ? 14.593 2.021 -15.040 1.00 68.94 193 SER A C 1
ATOM 1488 O O . SER A 1 193 ? 14.378 2.603 -13.980 1.00 68.94 193 SER A O 1
ATOM 1490 N N . SER A 1 194 ? 14.077 0.818 -15.324 1.00 70.25 194 SER A N 1
ATOM 1491 C CA . SER A 1 194 ? 13.435 -0.053 -14.334 1.00 70.25 194 SER A CA 1
ATOM 1492 C C . SER A 1 194 ? 14.258 -1.333 -14.129 1.00 70.25 194 SER A C 1
ATOM 1494 O O . SER A 1 194 ? 14.619 -1.977 -15.119 1.00 70.25 194 SER A O 1
ATOM 1496 N N . PRO A 1 195 ? 14.520 -1.764 -12.879 1.00 70.75 195 PRO A N 1
ATOM 1497 C CA . PRO A 1 195 ? 15.148 -3.053 -12.629 1.00 70.75 195 PRO A CA 1
ATOM 1498 C C . PRO A 1 195 ? 14.235 -4.247 -12.965 1.00 70.75 195 PRO A C 1
ATOM 1500 O O . PRO A 1 195 ? 14.761 -5.343 -13.149 1.00 70.75 195 PRO A O 1
ATOM 1503 N N . ASP A 1 196 ? 12.916 -4.052 -13.126 1.00 70.94 196 ASP A N 1
ATOM 1504 C CA . ASP A 1 196 ? 12.018 -5.090 -13.660 1.00 70.94 196 ASP A CA 1
ATOM 1505 C C . ASP A 1 196 ? 12.441 -5.477 -15.096 1.00 70.94 196 ASP A C 1
ATOM 1507 O O . ASP A 1 196 ? 12.616 -6.655 -15.400 1.00 70.94 196 ASP A O 1
ATOM 1511 N N . GLU A 1 197 ? 12.704 -4.496 -15.974 1.00 75.00 197 GLU A N 1
ATOM 1512 C CA . GLU A 1 197 ? 13.132 -4.764 -17.359 1.00 75.00 197 GLU A CA 1
ATOM 1513 C C . GLU A 1 197 ? 14.507 -5.446 -17.420 1.00 75.00 197 GLU A C 1
ATOM 1515 O O . GLU A 1 197 ? 14.694 -6.406 -18.168 1.00 75.00 197 GLU A O 1
ATOM 1520 N N . ALA A 1 198 ? 15.471 -4.993 -16.608 1.00 78.62 198 ALA A N 1
ATOM 1521 C CA . ALA A 1 198 ? 16.796 -5.617 -16.539 1.00 78.62 198 ALA A CA 1
ATOM 1522 C C . ALA A 1 198 ? 16.724 -7.089 -16.094 1.00 78.62 198 ALA A C 1
ATOM 1524 O O . ALA A 1 198 ? 17.489 -7.922 -16.587 1.00 78.62 198 ALA A O 1
ATOM 1525 N N . ALA A 1 199 ? 15.797 -7.414 -15.188 1.00 77.75 199 ALA A N 1
ATOM 1526 C CA . ALA A 1 199 ? 15.558 -8.776 -14.739 1.00 77.75 199 ALA A CA 1
ATOM 1527 C C . ALA A 1 199 ? 14.968 -9.654 -15.860 1.00 77.75 199 ALA A C 1
ATOM 1529 O O . ALA A 1 199 ? 15.499 -10.738 -16.116 1.00 77.75 199 ALA A O 1
ATOM 1530 N N . LEU A 1 200 ? 13.949 -9.164 -16.584 1.00 80.44 200 LEU A N 1
ATOM 1531 C CA . LEU A 1 200 ? 13.321 -9.891 -17.697 1.00 80.44 200 LEU A CA 1
ATOM 1532 C C . LEU A 1 200 ? 14.324 -10.231 -18.811 1.00 80.44 200 LEU A C 1
ATOM 1534 O O . LEU A 1 200 ? 14.406 -11.386 -19.232 1.00 80.44 200 LEU A O 1
ATOM 1538 N N . VAL A 1 201 ? 15.135 -9.257 -19.241 1.00 80.69 201 VAL A N 1
ATOM 1539 C CA . VAL A 1 201 ? 16.148 -9.461 -20.295 1.00 80.69 201 VAL A CA 1
ATOM 1540 C C . VAL A 1 201 ? 17.252 -10.414 -19.835 1.00 80.69 201 VAL A C 1
ATOM 1542 O O . VAL A 1 201 ? 17.704 -11.265 -20.602 1.00 80.69 201 VAL A O 1
ATOM 1545 N N . SER A 1 202 ? 17.651 -10.344 -18.561 1.00 79.94 202 SER A N 1
ATOM 1546 C CA . SER A 1 202 ? 18.590 -11.310 -17.984 1.00 79.94 202 SER A CA 1
ATOM 1547 C C . SER A 1 202 ? 18.014 -12.734 -17.972 1.00 79.94 202 SER A C 1
ATOM 1549 O O . SER A 1 202 ? 18.732 -13.680 -18.299 1.00 79.94 202 SER A O 1
ATOM 1551 N N . GLY A 1 203 ? 16.719 -12.893 -17.676 1.00 77.88 203 GLY A N 1
ATOM 1552 C CA . GLY A 1 203 ? 16.008 -14.172 -17.767 1.00 77.88 203 GLY A CA 1
ATOM 1553 C C . GLY A 1 203 ? 15.940 -14.726 -19.196 1.00 77.88 203 GLY A C 1
ATOM 1554 O O . GLY A 1 203 ? 16.170 -15.919 -19.400 1.00 77.88 203 GLY A O 1
ATOM 1555 N N . ALA A 1 204 ? 15.707 -13.864 -20.190 1.00 79.19 204 ALA A N 1
ATOM 1556 C CA . ALA A 1 204 ? 15.733 -14.239 -21.604 1.00 79.19 204 ALA A CA 1
ATOM 1557 C C . ALA A 1 204 ? 17.134 -14.707 -22.052 1.00 79.19 204 ALA A C 1
ATOM 1559 O O . ALA A 1 204 ? 17.258 -15.756 -22.692 1.00 79.19 204 ALA A O 1
ATOM 1560 N N . GLU A 1 205 ? 18.209 -14.020 -21.636 1.00 78.38 205 GLU A N 1
ATOM 1561 C CA . GLU A 1 205 ? 19.586 -14.456 -21.912 1.00 78.38 205 GLU A CA 1
ATOM 1562 C C . GLU A 1 205 ? 19.897 -15.832 -21.296 1.00 78.38 205 GLU A C 1
ATOM 1564 O O . GLU A 1 205 ? 20.532 -16.661 -21.956 1.00 78.38 205 GLU A O 1
ATOM 1569 N N . MET A 1 206 ? 19.423 -16.120 -20.076 1.00 75.69 206 MET A N 1
ATOM 1570 C CA . MET A 1 206 ? 19.600 -17.441 -19.446 1.00 75.69 206 MET A CA 1
ATOM 1571 C C . MET A 1 206 ? 18.931 -18.583 -20.230 1.00 75.69 206 MET A C 1
ATOM 1573 O O . MET A 1 206 ? 19.364 -19.731 -20.119 1.00 75.69 206 MET A O 1
ATOM 1577 N N . LEU A 1 207 ? 17.918 -18.275 -21.046 1.00 72.88 207 LEU A N 1
ATOM 1578 C CA . LEU A 1 207 ? 17.242 -19.210 -21.952 1.00 72.88 207 LEU A CA 1
ATOM 1579 C C . LEU A 1 207 ? 17.721 -19.094 -23.415 1.00 72.88 207 LEU A C 1
ATOM 1581 O O . LEU A 1 207 ? 17.137 -19.700 -24.310 1.00 72.88 207 LEU A O 1
ATOM 1585 N N . GLY A 1 208 ? 18.823 -18.374 -23.660 1.00 74.19 208 GLY A N 1
ATOM 1586 C CA . GLY A 1 208 ? 19.506 -18.287 -24.957 1.00 74.19 208 GLY A CA 1
ATOM 1587 C C . GLY A 1 208 ? 19.107 -17.100 -25.840 1.00 74.19 208 GLY A C 1
ATOM 1588 O O . GLY A 1 208 ? 19.709 -16.908 -26.896 1.00 74.19 208 GLY A O 1
ATOM 1589 N N . TYR A 1 209 ? 18.151 -16.275 -25.412 1.00 77.88 209 TYR A N 1
ATOM 1590 C CA . TYR A 1 209 ? 17.659 -15.111 -26.151 1.00 77.88 209 TYR A CA 1
ATOM 1591 C C . TYR A 1 209 ? 18.427 -13.855 -25.719 1.00 77.88 209 TYR A C 1
ATOM 1593 O O . TYR A 1 209 ? 18.038 -13.152 -24.791 1.00 77.88 209 TYR A O 1
ATOM 1601 N N . LYS A 1 210 ? 19.572 -13.600 -26.364 1.00 80.31 210 LYS A N 1
ATOM 1602 C CA . LYS A 1 210 ? 20.479 -12.496 -26.005 1.00 80.31 210 LYS A CA 1
ATOM 1603 C C . LYS A 1 210 ? 20.142 -11.198 -26.735 1.00 80.31 210 LYS A C 1
ATOM 1605 O O . LYS A 1 210 ? 20.170 -11.158 -27.966 1.00 80.31 210 LYS A O 1
ATOM 1610 N N . PHE A 1 211 ? 19.921 -10.121 -25.981 1.00 79.69 211 PHE A N 1
ATOM 1611 C CA . PHE A 1 211 ? 19.786 -8.781 -26.548 1.00 79.69 211 PHE A CA 1
ATOM 1612 C C . PHE A 1 211 ? 21.164 -8.126 -26.736 1.00 79.69 211 PHE A C 1
ATOM 1614 O O . PHE A 1 211 ? 21.932 -7.987 -25.785 1.00 79.69 211 PHE A O 1
ATOM 1621 N N . HIS A 1 212 ? 21.490 -7.729 -27.971 1.00 76.00 212 HIS A N 1
ATOM 1622 C CA . HIS A 1 212 ? 22.844 -7.289 -28.332 1.00 76.00 212 HIS A CA 1
ATOM 1623 C C . HIS A 1 212 ? 23.012 -5.773 -28.511 1.00 76.00 212 HIS A C 1
ATOM 1625 O O . HIS A 1 212 ? 23.986 -5.228 -28.001 1.00 76.00 212 HIS A O 1
ATOM 1631 N N . THR A 1 213 ? 22.130 -5.093 -29.255 1.00 68.56 213 THR A N 1
ATOM 1632 C CA . THR A 1 213 ? 22.175 -3.630 -29.469 1.00 68.56 213 THR A CA 1
ATOM 1633 C C . THR A 1 213 ? 20.934 -3.127 -30.220 1.00 68.56 213 THR A C 1
ATOM 1635 O O . THR A 1 213 ? 20.323 -3.881 -30.979 1.00 68.56 213 THR A O 1
ATOM 1638 N N . TYR A 1 214 ? 20.612 -1.836 -30.086 1.00 62.66 214 TYR A N 1
ATOM 1639 C CA . TYR A 1 214 ? 19.683 -1.138 -30.982 1.00 62.66 214 TYR A CA 1
ATOM 1640 C C . TYR A 1 214 ? 20.445 -0.609 -32.208 1.00 62.66 214 TYR A C 1
ATOM 1642 O O . TYR A 1 214 ? 21.141 0.406 -32.138 1.00 62.66 214 TYR A O 1
ATOM 1650 N N . THR A 1 215 ? 20.306 -1.269 -33.358 1.00 49.50 215 THR A N 1
ATOM 1651 C CA . THR A 1 215 ? 20.894 -0.778 -34.615 1.00 49.50 215 THR A CA 1
ATOM 1652 C C . THR A 1 215 ? 20.013 0.313 -35.223 1.00 49.50 215 THR A C 1
ATOM 1654 O O . THR A 1 215 ? 18.971 0.021 -35.809 1.00 49.50 215 THR A O 1
ATOM 1657 N N . ALA A 1 216 ? 20.442 1.574 -35.143 1.00 39.16 216 ALA A N 1
ATOM 1658 C CA . ALA A 1 216 ? 19.792 2.666 -35.867 1.00 39.16 216 ALA A CA 1
ATOM 1659 C C . ALA A 1 216 ? 19.840 2.419 -37.392 1.00 39.16 216 ALA A C 1
ATOM 1661 O O . ALA A 1 216 ? 20.907 2.133 -37.944 1.00 39.16 216 ALA A O 1
ATOM 1662 N N . LYS A 1 217 ? 18.695 2.540 -38.085 1.00 39.59 217 LYS A N 1
ATOM 1663 C CA . LYS A 1 217 ? 18.607 2.368 -39.550 1.00 39.59 217 LYS A CA 1
ATOM 1664 C C . LYS A 1 217 ? 19.576 3.322 -40.264 1.00 39.59 217 LYS A C 1
ATOM 1666 O O . LYS A 1 217 ? 19.457 4.539 -40.130 1.00 39.59 217 LYS A O 1
ATOM 1671 N N . GLN A 1 218 ? 20.469 2.790 -41.102 1.00 28.84 218 GLN A N 1
ATOM 1672 C CA . GLN A 1 218 ? 21.146 3.611 -42.112 1.00 28.84 218 GLN A CA 1
ATOM 1673 C C . GLN A 1 218 ? 20.156 3.975 -43.239 1.00 28.84 218 GLN A C 1
ATOM 1675 O O . GLN A 1 218 ? 19.347 3.132 -43.627 1.00 28.84 218 GLN A O 1
ATOM 1680 N N . PRO A 1 219 ? 20.208 5.196 -43.803 1.00 29.73 219 PRO A N 1
ATOM 1681 C CA . PRO A 1 219 ? 19.106 5.768 -44.592 1.00 29.73 219 PRO A CA 1
ATOM 1682 C C . PRO A 1 219 ? 18.923 5.220 -46.025 1.00 29.73 219 PRO A C 1
ATOM 1684 O O . PRO A 1 219 ? 18.139 5.781 -46.785 1.00 29.73 219 PRO A O 1
ATOM 1687 N N . ASN A 1 220 ? 19.629 4.155 -46.425 1.00 28.70 220 ASN A N 1
ATOM 1688 C CA . ASN A 1 220 ? 19.787 3.755 -47.835 1.00 28.70 220 ASN A CA 1
ATOM 1689 C C . ASN A 1 220 ? 19.093 2.439 -48.256 1.00 28.70 220 ASN A C 1
ATOM 1691 O O . ASN A 1 220 ? 19.396 1.905 -49.324 1.00 28.70 220 ASN A O 1
ATOM 1695 N N . THR A 1 221 ? 18.131 1.922 -47.485 1.00 28.66 221 THR A N 1
ATOM 1696 C CA . THR A 1 221 ? 17.247 0.819 -47.924 1.00 28.66 221 THR A CA 1
ATOM 1697 C C . THR A 1 221 ? 15.767 1.189 -47.809 1.00 28.66 221 THR A C 1
ATOM 1699 O O . THR A 1 221 ? 15.345 1.929 -46.923 1.00 28.66 221 THR A O 1
ATOM 1702 N N . LYS A 1 222 ? 14.960 0.708 -48.765 1.00 29.27 222 LYS A N 1
ATOM 1703 C CA . LYS A 1 222 ? 13.565 1.133 -48.969 1.00 29.27 222 LYS A CA 1
ATOM 1704 C C . LYS A 1 222 ? 12.580 0.445 -48.007 1.00 29.27 222 LYS A C 1
ATOM 1706 O O . LYS A 1 222 ? 11.795 -0.392 -48.437 1.00 29.27 222 LYS A O 1
ATOM 1711 N N . SER A 1 223 ? 12.591 0.821 -46.728 1.00 30.55 223 SER A N 1
ATOM 1712 C CA . SER A 1 223 ? 11.474 0.563 -45.799 1.00 30.55 223 SER A CA 1
ATOM 1713 C C . SER A 1 223 ? 11.314 1.706 -44.785 1.00 30.55 223 SER A C 1
ATOM 1715 O O . SER A 1 223 ? 12.023 1.819 -43.779 1.00 30.55 223 SER A O 1
ATOM 1717 N N . SER A 1 224 ? 10.384 2.609 -45.093 1.00 29.28 224 SER A N 1
ATOM 1718 C CA . SER A 1 224 ? 10.167 3.881 -44.400 1.00 29.28 224 SER A CA 1
ATOM 1719 C C . SER A 1 224 ? 9.376 3.732 -43.098 1.00 29.28 224 SER A C 1
ATOM 1721 O O . SER A 1 224 ? 8.168 3.543 -43.137 1.00 29.28 224 SER A O 1
ATOM 1723 N N . THR A 1 225 ? 10.054 3.924 -41.967 1.00 29.70 225 THR A N 1
ATOM 1724 C CA . THR A 1 225 ? 9.470 4.319 -40.668 1.00 29.70 225 THR A CA 1
ATOM 1725 C C . THR A 1 225 ? 10.548 5.065 -39.867 1.00 29.70 225 THR A C 1
ATOM 1727 O O . THR A 1 225 ? 11.712 4.643 -39.925 1.00 29.70 225 THR A O 1
ATOM 1730 N N . PRO A 1 226 ? 10.218 6.176 -39.178 1.00 26.42 226 PRO A N 1
ATOM 1731 C CA . PRO A 1 226 ? 11.182 6.976 -38.424 1.00 26.42 226 PRO A CA 1
ATOM 1732 C C . PRO A 1 226 ? 11.478 6.359 -37.050 1.00 26.42 226 PRO A C 1
ATOM 1734 O O . PRO A 1 226 ? 10.583 5.845 -36.392 1.00 26.42 226 PRO A O 1
ATOM 1737 N N . ALA A 1 227 ? 12.727 6.452 -36.591 1.00 32.12 227 ALA A N 1
ATOM 1738 C CA . ALA A 1 227 ? 13.137 5.980 -35.269 1.00 32.12 227 ALA A CA 1
ATOM 1739 C C . ALA A 1 227 ? 13.575 7.159 -34.388 1.00 32.12 227 ALA A C 1
ATOM 1741 O O . ALA A 1 227 ? 14.625 7.744 -34.649 1.00 32.12 227 ALA A O 1
ATOM 1742 N N . ASN A 1 228 ? 12.760 7.509 -33.381 1.00 29.81 228 ASN A N 1
ATOM 1743 C CA . ASN A 1 228 ? 13.158 8.187 -32.131 1.00 29.81 228 ASN A CA 1
ATOM 1744 C C . ASN A 1 228 ? 11.927 8.493 -31.250 1.00 29.81 228 ASN A C 1
ATOM 1746 O O . ASN A 1 228 ? 11.360 9.582 -31.323 1.00 29.81 228 ASN A O 1
ATOM 1750 N N . SER A 1 229 ? 11.534 7.566 -30.375 1.00 28.36 229 SER A N 1
ATOM 1751 C CA . SER A 1 229 ? 10.709 7.880 -29.197 1.00 28.36 229 SER A CA 1
ATOM 1752 C C . SER A 1 229 ? 10.809 6.772 -28.143 1.00 28.36 229 SER A C 1
ATOM 1754 O O . SER A 1 229 ? 11.161 5.638 -28.455 1.00 28.36 229 SER A O 1
ATOM 1756 N N . THR A 1 230 ? 10.521 7.104 -26.885 1.00 31.70 230 THR A N 1
ATOM 1757 C CA . THR A 1 230 ? 10.415 6.142 -25.779 1.00 31.70 230 THR A CA 1
ATOM 1758 C C . THR A 1 230 ? 8.996 5.568 -25.726 1.00 31.70 230 THR A C 1
ATOM 1760 O O . THR A 1 230 ? 8.159 6.066 -24.974 1.00 31.70 230 THR A O 1
ATOM 1763 N N . ALA A 1 231 ? 8.723 4.555 -26.548 1.00 31.14 231 ALA A N 1
ATOM 1764 C CA . ALA A 1 231 ? 7.472 3.794 -26.565 1.00 31.14 231 ALA A CA 1
ATOM 1765 C C . ALA A 1 231 ? 7.720 2.343 -27.028 1.00 31.14 231 ALA A C 1
ATOM 1767 O O . ALA A 1 231 ? 8.753 2.048 -27.628 1.00 31.14 231 ALA A O 1
ATOM 1768 N N . ARG A 1 232 ? 6.775 1.439 -26.733 1.00 38.41 232 ARG A N 1
ATOM 1769 C CA . ARG A 1 232 ? 6.813 0.018 -27.125 1.00 38.41 232 ARG A CA 1
ATOM 1770 C C . ARG A 1 232 ? 6.662 -0.104 -28.652 1.00 38.41 232 ARG A C 1
ATOM 1772 O O . ARG A 1 232 ? 5.573 0.151 -29.153 1.00 38.41 232 ARG A O 1
ATOM 1779 N N . GLU A 1 233 ? 7.691 -0.519 -29.396 1.00 38.97 233 GLU A N 1
ATOM 1780 C CA . GLU A 1 233 ? 7.556 -0.742 -30.848 1.00 38.97 233 GLU A CA 1
ATOM 1781 C C . GLU A 1 233 ? 8.436 -1.872 -31.427 1.00 38.97 233 GLU A C 1
ATOM 1783 O O . GLU A 1 233 ? 9.637 -1.951 -31.187 1.00 38.97 233 GLU A O 1
ATOM 1788 N N . ASN A 1 234 ? 7.822 -2.652 -32.327 1.00 40.62 234 ASN A N 1
ATOM 1789 C CA . ASN A 1 234 ? 8.438 -3.272 -33.509 1.00 40.62 234 ASN A CA 1
ATOM 1790 C C . ASN A 1 234 ? 9.544 -4.339 -33.334 1.00 40.62 234 ASN A C 1
ATOM 1792 O O . ASN A 1 234 ? 10.631 -4.231 -33.905 1.00 40.62 234 ASN A O 1
ATOM 1796 N N . ALA A 1 235 ? 9.184 -5.486 -32.748 1.00 37.72 235 ALA A N 1
ATOM 1797 C CA . ALA A 1 235 ? 9.732 -6.777 -33.188 1.00 37.72 235 ALA A CA 1
ATOM 1798 C C . ALA A 1 235 ? 8.893 -7.327 -34.359 1.00 37.72 235 ALA A C 1
ATOM 1800 O O . ALA A 1 235 ? 7.886 -7.997 -34.146 1.00 37.72 235 ALA A O 1
ATOM 1801 N N . CYS A 1 236 ? 9.296 -7.051 -35.603 1.00 38.31 236 CYS A N 1
ATOM 1802 C CA . CYS A 1 236 ? 8.674 -7.663 -36.783 1.00 38.31 236 CYS A CA 1
ATOM 1803 C C . CYS A 1 236 ? 9.212 -9.099 -36.974 1.00 38.31 236 CYS A C 1
ATOM 1805 O O . CYS A 1 236 ? 10.422 -9.253 -37.173 1.00 38.31 236 CYS A O 1
ATOM 1807 N N . PRO A 1 237 ? 8.372 -10.154 -36.919 1.00 45.50 237 PRO A N 1
ATOM 1808 C CA . PRO A 1 237 ? 8.790 -11.517 -37.239 1.00 45.50 237 PRO A CA 1
ATOM 1809 C C . PRO A 1 237 ? 9.203 -11.641 -38.718 1.00 45.50 237 PRO A C 1
ATOM 1811 O O . PRO A 1 237 ? 8.747 -10.851 -39.551 1.00 45.50 237 PRO A O 1
ATOM 1814 N N . PRO A 1 238 ? 10.005 -12.656 -39.096 1.00 48.97 238 PRO A N 1
ATOM 1815 C CA . PRO A 1 238 ? 10.407 -12.873 -40.491 1.00 48.97 238 PRO A CA 1
ATOM 1816 C C . PRO A 1 238 ? 9.222 -13.098 -41.451 1.00 48.97 238 PRO A C 1
ATOM 1818 O O . PRO A 1 238 ? 9.378 -12.926 -42.656 1.00 48.97 238 PRO A O 1
ATOM 1821 N N . ASP A 1 239 ? 8.037 -13.421 -40.925 1.00 54.38 239 ASP A N 1
ATOM 1822 C CA . ASP A 1 239 ? 6.783 -13.612 -41.665 1.00 54.38 239 ASP A CA 1
ATOM 1823 C C . ASP A 1 239 ? 6.108 -12.302 -42.122 1.00 54.38 239 ASP A C 1
ATOM 1825 O O . ASP A 1 239 ? 5.036 -12.340 -42.729 1.00 54.38 239 ASP A O 1
ATOM 1829 N N . GLY A 1 240 ? 6.690 -11.138 -41.806 1.00 58.75 240 GLY A N 1
ATOM 1830 C CA . GLY A 1 240 ? 6.245 -9.829 -42.303 1.00 58.75 240 GLY A CA 1
ATOM 1831 C C . GLY A 1 240 ? 4.928 -9.306 -41.715 1.00 58.75 240 GLY A C 1
ATOM 1832 O O . GLY A 1 240 ? 4.371 -8.343 -42.236 1.00 58.75 240 GLY A O 1
ATOM 1833 N N . ARG A 1 241 ? 4.413 -9.923 -40.644 1.00 66.06 241 ARG A N 1
ATOM 1834 C CA . ARG A 1 241 ? 3.201 -9.472 -39.938 1.00 66.06 241 ARG A CA 1
ATOM 1835 C C . ARG A 1 241 ? 3.559 -8.494 -38.826 1.00 66.06 241 ARG A C 1
ATOM 1837 O O . ARG A 1 241 ? 4.464 -8.761 -38.042 1.00 66.06 241 ARG A O 1
ATOM 1844 N N . ILE A 1 242 ? 2.802 -7.411 -38.693 1.00 69.88 242 ILE A N 1
ATOM 1845 C CA . ILE A 1 242 ? 2.981 -6.469 -37.585 1.00 69.88 242 ILE A CA 1
ATOM 1846 C C . ILE A 1 242 ? 2.368 -7.078 -36.318 1.00 69.88 242 ILE A C 1
ATOM 1848 O O . ILE A 1 242 ? 1.182 -7.410 -36.286 1.00 69.88 242 ILE A O 1
ATOM 1852 N N . LYS A 1 243 ? 3.182 -7.236 -35.272 1.00 70.12 243 LYS A N 1
ATOM 1853 C CA . LYS A 1 243 ? 2.731 -7.583 -33.920 1.00 70.12 243 LYS A CA 1
ATOM 1854 C C . LYS A 1 243 ? 3.028 -6.419 -32.987 1.00 70.12 243 LYS A C 1
ATOM 1856 O O . LYS A 1 243 ? 4.172 -5.972 -32.904 1.00 70.12 243 LYS A O 1
ATOM 1861 N N . LEU A 1 244 ? 1.999 -5.947 -32.292 1.00 68.88 244 LEU A N 1
ATOM 1862 C CA . LEU A 1 244 ? 2.174 -5.090 -31.128 1.00 68.88 244 LEU A CA 1
ATOM 1863 C C . LEU A 1 244 ? 2.480 -5.988 -29.927 1.00 68.88 244 LEU A C 1
ATOM 1865 O O . LEU A 1 244 ? 1.981 -7.107 -29.831 1.00 68.88 244 LEU A O 1
ATOM 1869 N N . PHE A 1 245 ? 3.325 -5.498 -29.030 1.00 70.38 245 PHE A N 1
ATOM 1870 C CA . PHE A 1 245 ? 3.809 -6.234 -27.874 1.00 70.38 245 PHE A CA 1
ATOM 1871 C C . PHE A 1 245 ? 3.589 -5.386 -26.619 1.00 70.38 245 PHE A C 1
ATOM 1873 O O . PHE A 1 245 ? 4.203 -4.331 -26.454 1.00 70.38 245 PHE A O 1
ATOM 1880 N N . CYS A 1 246 ? 2.695 -5.846 -25.744 1.00 66.94 246 CYS A N 1
ATOM 1881 C CA . CYS A 1 246 ? 2.257 -5.128 -24.550 1.00 66.94 246 CYS A CA 1
ATOM 1882 C C . CYS A 1 246 ? 2.667 -5.897 -23.289 1.00 66.94 246 CYS A C 1
ATOM 1884 O O . CYS A 1 246 ? 2.380 -7.087 -23.154 1.00 66.94 246 CYS A O 1
ATOM 1886 N N . ASN A 1 247 ? 3.314 -5.195 -22.358 1.00 65.19 247 ASN A N 1
ATOM 1887 C CA . ASN A 1 247 ? 3.699 -5.682 -21.032 1.00 65.19 247 ASN A CA 1
ATOM 1888 C C . ASN A 1 247 ? 3.085 -4.745 -19.983 1.00 65.19 247 ASN A C 1
ATOM 1890 O O . ASN A 1 247 ? 3.221 -3.520 -20.107 1.00 65.19 247 ASN A O 1
ATOM 1894 N N . GLY A 1 248 ? 2.432 -5.297 -18.962 1.00 64.69 248 GLY A N 1
ATOM 1895 C CA . GLY A 1 248 ? 1.790 -4.524 -17.896 1.00 64.69 248 GLY A CA 1
ATOM 1896 C C . GLY A 1 248 ? 1.357 -5.392 -16.715 1.00 64.69 248 GLY A C 1
ATOM 1897 O O . GLY A 1 248 ? 1.707 -6.569 -16.645 1.00 64.69 248 GLY A O 1
ATOM 1898 N N . ALA A 1 249 ? 0.594 -4.809 -15.790 1.00 63.22 249 ALA A N 1
ATOM 1899 C CA . ALA A 1 249 ? -0.100 -5.578 -14.758 1.00 63.22 249 ALA A CA 1
ATOM 1900 C C . ALA A 1 249 ? -1.100 -6.561 -15.390 1.00 63.22 249 ALA A C 1
ATOM 1902 O O . ALA A 1 249 ? -1.554 -6.359 -16.517 1.00 63.22 249 ALA A O 1
ATOM 1903 N N . ASP A 1 250 ? -1.461 -7.602 -14.646 1.00 63.88 250 ASP A N 1
ATOM 1904 C CA . ASP A 1 250 ? -2.543 -8.519 -14.999 1.00 63.88 250 ASP A CA 1
ATOM 1905 C C . ASP A 1 250 ? -3.856 -7.775 -15.223 1.00 63.88 250 ASP A C 1
ATOM 1907 O O . ASP A 1 250 ? -4.382 -7.839 -16.331 1.00 63.88 250 ASP A O 1
ATOM 1911 N N . THR A 1 251 ? -4.310 -6.983 -14.251 1.00 63.66 251 THR A N 1
ATOM 1912 C CA . THR A 1 251 ? -5.487 -6.106 -14.369 1.00 63.66 251 THR A CA 1
ATOM 1913 C C . THR A 1 251 ? -5.438 -5.301 -15.673 1.00 63.66 251 THR A C 1
ATOM 1915 O O . THR A 1 251 ? -6.196 -5.558 -16.607 1.00 63.66 251 THR A O 1
ATOM 1918 N N . GLY A 1 252 ? -4.428 -4.441 -15.811 1.00 62.16 252 GLY A N 1
ATOM 1919 C CA . GLY A 1 252 ? -4.256 -3.534 -16.941 1.00 62.16 252 GLY A CA 1
ATOM 1920 C C . GLY A 1 252 ? -3.950 -4.175 -18.302 1.00 62.16 252 GLY A C 1
ATOM 1921 O O . GLY A 1 252 ? -3.814 -3.423 -19.263 1.00 62.16 252 GLY A O 1
ATOM 1922 N N . ILE A 1 253 ? -3.820 -5.499 -18.432 1.00 68.75 253 ILE A N 1
ATOM 1923 C CA . ILE A 1 253 ? -3.707 -6.193 -19.732 1.00 68.75 253 ILE A CA 1
ATOM 1924 C C . ILE A 1 253 ? -4.892 -7.140 -19.970 1.00 68.75 253 ILE A C 1
ATOM 1926 O O . ILE A 1 253 ? -5.316 -7.296 -21.112 1.00 68.75 253 ILE A O 1
ATOM 1930 N N . LEU A 1 254 ? -5.495 -7.713 -18.927 1.00 67.19 254 LEU A N 1
ATOM 1931 C CA . LEU A 1 254 ? -6.790 -8.398 -19.019 1.00 67.19 254 LEU A CA 1
ATOM 1932 C C . LEU A 1 254 ? -7.878 -7.420 -19.475 1.00 67.19 254 LEU A C 1
ATOM 1934 O O . LEU A 1 254 ? -8.632 -7.743 -20.392 1.00 67.19 254 LEU A O 1
ATOM 1938 N N . GLU A 1 255 ? -7.818 -6.182 -18.971 1.00 62.53 255 GLU A N 1
ATOM 1939 C CA . GLU A 1 255 ? -8.513 -4.995 -19.487 1.00 62.53 255 GLU A CA 1
ATOM 1940 C C . GLU A 1 255 ? -8.245 -4.679 -20.962 1.00 62.53 255 GLU A C 1
ATOM 1942 O O . GLU A 1 255 ? -8.674 -3.634 -21.425 1.00 62.53 255 GLU A O 1
ATOM 1947 N N . ARG A 1 256 ? -7.479 -5.475 -21.709 1.00 66.75 256 ARG A N 1
ATOM 1948 C CA . ARG A 1 256 ? -7.013 -5.156 -23.069 1.00 66.75 256 ARG A CA 1
ATOM 1949 C C . ARG A 1 256 ? -7.145 -6.330 -24.043 1.00 66.75 256 ARG A C 1
ATOM 1951 O O . ARG A 1 256 ? -6.866 -6.186 -25.232 1.00 66.75 256 ARG A O 1
ATOM 1958 N N . LEU A 1 257 ? -7.604 -7.494 -23.574 1.00 69.38 257 LEU A N 1
ATOM 1959 C CA . LEU A 1 257 ? -7.751 -8.690 -24.404 1.00 69.38 257 LEU A CA 1
ATOM 1960 C C . LEU A 1 257 ? -9.084 -8.723 -25.164 1.00 69.38 257 LEU A C 1
ATOM 1962 O O . LEU A 1 257 ? -10.141 -8.338 -24.666 1.00 69.38 257 LEU A O 1
ATOM 1966 N N . ALA A 1 258 ? -9.053 -9.282 -26.375 1.00 70.44 258 ALA A N 1
ATOM 1967 C CA . ALA A 1 258 ? -10.270 -9.713 -27.057 1.00 70.44 258 ALA A CA 1
ATOM 1968 C C . ALA A 1 258 ? -10.891 -10.921 -26.317 1.00 70.44 258 ALA A C 1
ATOM 1970 O O . ALA A 1 258 ? -10.144 -11.772 -25.827 1.00 70.44 258 ALA A O 1
ATOM 1971 N N . PRO A 1 259 ? -12.229 -11.052 -26.249 1.00 67.56 259 PRO A N 1
ATOM 1972 C CA . PRO A 1 259 ? -12.881 -12.125 -25.497 1.00 67.56 259 PRO A CA 1
ATOM 1973 C C . PRO A 1 259 ? -12.531 -13.528 -26.021 1.00 67.56 259 PRO A C 1
ATOM 1975 O O . PRO A 1 259 ? -12.211 -13.705 -27.196 1.00 67.56 259 PRO A O 1
ATOM 1978 N N . ASN A 1 260 ? -12.670 -14.532 -25.148 1.00 69.50 260 ASN A N 1
ATOM 1979 C CA . ASN A 1 260 ? -12.484 -15.965 -25.430 1.00 69.50 260 ASN A CA 1
ATOM 1980 C C . ASN A 1 260 ? -11.057 -16.376 -25.864 1.00 69.50 260 ASN A C 1
ATOM 1982 O O . ASN A 1 260 ? -10.893 -17.180 -26.782 1.00 69.50 260 ASN A O 1
ATOM 1986 N N . GLN A 1 261 ? -10.020 -15.865 -25.190 1.00 72.94 261 GLN A N 1
ATOM 1987 C CA . GLN A 1 261 ? -8.647 -16.360 -25.377 1.00 72.94 261 GLN A CA 1
ATOM 1988 C C . GLN A 1 261 ? -8.447 -17.758 -24.758 1.00 72.94 261 GLN A C 1
ATOM 1990 O O . GLN A 1 261 ? -8.946 -18.010 -23.661 1.00 72.94 261 GLN A O 1
ATOM 1995 N N . PRO A 1 262 ? -7.661 -18.654 -25.387 1.00 75.31 262 PRO A N 1
ATOM 1996 C CA . PRO A 1 262 ? -7.505 -20.043 -24.936 1.00 75.31 262 PRO A CA 1
ATOM 1997 C C . PRO A 1 262 ? -6.620 -20.230 -23.690 1.00 75.31 262 PRO A C 1
ATOM 1999 O O . PRO A 1 262 ? -6.623 -21.315 -23.109 1.00 75.31 262 PRO A O 1
ATOM 2002 N N . TYR A 1 263 ? -5.851 -19.212 -23.283 1.00 77.12 263 TYR A N 1
ATOM 2003 C CA . TYR A 1 263 ? -4.884 -19.315 -22.178 1.00 77.12 263 TYR A CA 1
ATOM 2004 C C . TYR A 1 263 ? -5.281 -18.542 -20.910 1.00 77.12 263 TYR A C 1
ATOM 2006 O O . TYR A 1 263 ? -4.812 -18.895 -19.831 1.00 77.12 263 TYR A O 1
ATOM 2014 N N . THR A 1 264 ? -6.160 -17.536 -21.008 1.00 76.31 264 THR A N 1
ATOM 2015 C CA . THR A 1 264 ? -6.394 -16.539 -19.945 1.00 76.31 264 THR A CA 1
ATOM 2016 C C . THR A 1 264 ? -6.752 -17.133 -18.585 1.00 76.31 264 THR A C 1
ATOM 2018 O O . THR A 1 264 ? -6.153 -16.724 -17.601 1.00 76.31 264 THR A O 1
ATOM 2021 N N . GLU A 1 265 ? -7.656 -18.112 -18.506 1.00 76.19 265 GLU A N 1
ATOM 2022 C CA . GLU A 1 265 ? -8.060 -18.736 -17.232 1.00 76.19 265 GLU A CA 1
ATOM 2023 C C . GLU A 1 265 ? -6.888 -19.456 -16.535 1.00 76.19 265 GLU A C 1
ATOM 2025 O O . GLU A 1 265 ? -6.661 -19.280 -15.340 1.00 76.19 265 GLU A O 1
ATOM 2030 N N . LYS A 1 266 ? -6.074 -20.199 -17.299 1.00 76.19 266 LYS A N 1
ATOM 2031 C CA . LYS A 1 266 ? -4.885 -20.894 -16.776 1.00 76.19 266 LYS A CA 1
ATOM 2032 C C . LYS A 1 266 ? -3.781 -19.921 -16.374 1.00 76.19 266 LYS A C 1
ATOM 2034 O O . LYS A 1 266 ? -3.128 -20.118 -15.354 1.00 76.19 266 LYS A O 1
ATOM 2039 N N . THR A 1 267 ? -3.562 -18.882 -17.180 1.00 77.94 267 THR A N 1
ATOM 2040 C CA . THR A 1 267 ? -2.575 -17.841 -16.883 1.00 77.94 267 THR A CA 1
ATOM 2041 C C . THR A 1 267 ? -2.990 -17.044 -15.647 1.00 77.94 267 THR A C 1
ATOM 2043 O O . THR A 1 267 ? -2.145 -16.802 -14.797 1.00 77.94 267 THR A O 1
ATOM 2046 N N . LEU A 1 268 ? -4.278 -16.719 -15.485 1.00 75.62 268 LEU A N 1
ATOM 2047 C CA . LEU A 1 268 ? -4.829 -16.103 -14.272 1.00 75.62 268 LEU A CA 1
ATOM 2048 C C . LEU A 1 268 ? -4.559 -16.944 -13.025 1.00 75.62 268 LEU A C 1
ATOM 2050 O O . LEU A 1 268 ? -3.989 -16.426 -12.072 1.00 75.62 268 LEU A O 1
ATOM 2054 N N . GLN A 1 269 ? -4.879 -18.241 -13.053 1.00 77.25 269 GLN A N 1
ATOM 2055 C CA . GLN A 1 269 ? -4.615 -19.135 -11.921 1.00 77.25 269 GLN A CA 1
ATOM 2056 C C . GLN A 1 269 ? -3.123 -19.148 -11.535 1.00 77.25 269 GLN A C 1
ATOM 2058 O O . GLN A 1 269 ? -2.783 -19.014 -10.364 1.00 77.25 269 GLN A O 1
ATOM 2063 N N . GLN A 1 270 ? -2.221 -19.213 -12.520 1.00 74.44 270 GLN A N 1
ATOM 2064 C CA . GLN A 1 270 ? -0.774 -19.147 -12.275 1.00 74.44 270 GLN A CA 1
ATOM 2065 C C . GLN A 1 270 ? -0.311 -17.782 -11.739 1.00 74.44 270 GLN A C 1
ATOM 2067 O O . GLN A 1 270 ? 0.625 -17.721 -10.946 1.00 74.44 270 GLN A O 1
ATOM 2072 N N . LEU A 1 271 ? -0.942 -16.682 -12.159 1.00 72.19 271 LEU A N 1
ATOM 2073 C CA . LEU A 1 271 ? -0.656 -15.339 -11.646 1.00 72.19 271 LEU A CA 1
ATOM 2074 C C . LEU A 1 271 ? -1.148 -15.173 -10.203 1.00 72.19 271 LEU A C 1
ATOM 2076 O O . LEU A 1 271 ? -0.453 -14.544 -9.407 1.00 72.19 271 LEU A O 1
ATOM 2080 N N . GLU A 1 272 ? -2.283 -15.776 -9.841 1.00 73.25 272 GLU A N 1
ATOM 2081 C CA . GLU A 1 272 ? -2.736 -15.874 -8.451 1.00 73.25 272 GLU A CA 1
ATOM 2082 C C . GLU A 1 272 ? -1.751 -16.689 -7.604 1.00 73.25 272 GLU A C 1
ATOM 2084 O O . GLU A 1 272 ? -1.300 -16.183 -6.575 1.00 73.25 272 GLU A O 1
ATOM 2089 N N . ASP A 1 273 ? -1.331 -17.875 -8.062 1.00 72.12 273 ASP A N 1
ATOM 2090 C CA . ASP A 1 273 ? -0.311 -18.692 -7.388 1.00 72.12 273 ASP A CA 1
ATOM 2091 C C . ASP A 1 273 ? 0.978 -17.875 -7.148 1.00 72.12 273 ASP A C 1
ATOM 2093 O O . ASP A 1 273 ? 1.446 -17.750 -6.011 1.00 72.12 273 ASP A O 1
ATOM 2097 N N . TYR A 1 274 ? 1.516 -17.224 -8.187 1.00 71.81 274 TYR A N 1
ATOM 2098 C CA . TYR A 1 274 ? 2.706 -16.368 -8.082 1.00 71.81 274 TYR A CA 1
ATOM 2099 C C . TYR A 1 274 ? 2.506 -15.153 -7.162 1.00 71.81 274 TYR A C 1
ATOM 2101 O O . TYR A 1 274 ? 3.443 -14.765 -6.459 1.00 71.81 274 TYR A O 1
ATOM 2109 N N . ALA A 1 275 ? 1.305 -14.569 -7.118 1.00 66.00 275 ALA A N 1
ATOM 2110 C CA . ALA A 1 275 ? 0.976 -13.493 -6.188 1.00 66.00 275 ALA A CA 1
ATOM 2111 C C . ALA A 1 275 ? 0.909 -13.990 -4.731 1.00 66.00 275 ALA A C 1
ATOM 2113 O O . ALA A 1 275 ? 1.324 -13.259 -3.830 1.00 66.00 275 ALA A O 1
ATOM 2114 N N . THR A 1 276 ? 0.476 -15.234 -4.476 1.00 60.84 276 THR A N 1
ATOM 2115 C CA . THR A 1 276 ? 0.567 -15.837 -3.129 1.00 60.84 276 THR A CA 1
ATOM 2116 C C . THR A 1 276 ? 2.006 -16.166 -2.717 1.00 60.84 276 THR A C 1
ATOM 2118 O O . THR A 1 276 ? 2.346 -16.011 -1.546 1.00 60.84 276 THR A O 1
ATOM 2121 N N . GLU A 1 277 ? 2.894 -16.493 -3.667 1.00 64.44 277 GLU A N 1
ATOM 2122 C CA . GLU A 1 277 ? 4.353 -16.544 -3.441 1.00 64.44 277 GLU A CA 1
ATOM 2123 C C . GLU A 1 277 ? 5.001 -15.146 -3.275 1.00 64.44 277 GLU A C 1
ATOM 2125 O O . GLU A 1 277 ? 6.212 -15.044 -3.064 1.00 64.44 277 GLU A O 1
ATOM 2130 N N . GLY A 1 278 ? 4.225 -14.056 -3.348 1.00 56.38 278 GLY A N 1
ATOM 2131 C CA . GLY A 1 278 ? 4.711 -12.682 -3.181 1.00 56.38 278 GLY A CA 1
ATOM 2132 C C . GLY A 1 278 ? 5.579 -12.180 -4.340 1.00 56.38 278 GLY A C 1
ATOM 2133 O O . GLY A 1 278 ? 6.378 -11.256 -4.163 1.00 56.38 278 GLY A O 1
ATOM 2134 N N . LEU A 1 279 ? 5.467 -12.801 -5.516 1.00 64.62 279 LEU A N 1
ATOM 2135 C CA . LEU A 1 279 ? 6.222 -12.432 -6.710 1.00 64.62 279 LEU A CA 1
ATOM 2136 C C . LEU A 1 279 ? 5.570 -11.233 -7.403 1.00 64.62 279 LEU A C 1
ATOM 2138 O O . LEU A 1 279 ? 4.347 -11.119 -7.454 1.00 64.62 279 LEU A O 1
ATOM 2142 N N . ARG A 1 280 ? 6.385 -10.361 -8.010 1.00 65.12 280 ARG A N 1
ATOM 2143 C CA . ARG A 1 280 ? 5.855 -9.389 -8.971 1.00 65.12 280 ARG A CA 1
ATOM 2144 C C . ARG A 1 280 ? 5.522 -10.098 -10.272 1.00 65.12 280 ARG A C 1
ATOM 2146 O O . ARG A 1 280 ? 6.401 -10.669 -10.917 1.00 65.12 280 ARG A O 1
ATOM 2153 N N . THR A 1 281 ? 4.255 -10.038 -10.638 1.00 70.06 281 THR A N 1
ATOM 2154 C CA . THR A 1 281 ? 3.719 -10.568 -11.882 1.00 70.06 281 THR A CA 1
ATOM 2155 C C . THR A 1 281 ? 3.651 -9.478 -12.950 1.00 70.06 281 THR A C 1
ATOM 2157 O O . THR A 1 281 ? 3.459 -8.299 -12.658 1.00 70.06 281 THR A O 1
ATOM 2160 N N . LEU A 1 282 ? 3.815 -9.884 -14.207 1.00 69.31 282 LEU A N 1
ATOM 2161 C CA . LEU A 1 282 ? 3.516 -9.074 -15.383 1.00 69.31 282 LEU A CA 1
ATOM 2162 C C . LEU A 1 282 ? 2.745 -9.956 -16.360 1.00 69.31 282 LEU A C 1
ATOM 2164 O O . LEU A 1 282 ? 3.105 -11.117 -16.562 1.00 69.31 282 LEU A O 1
ATOM 2168 N N . TYR A 1 283 ? 1.692 -9.404 -16.951 1.00 70.81 283 TYR A N 1
ATOM 2169 C CA . TYR A 1 283 ? 0.927 -10.046 -18.008 1.00 70.81 283 TYR A CA 1
ATOM 2170 C C . TYR A 1 283 ? 1.403 -9.502 -19.354 1.00 70.81 283 TYR A C 1
ATOM 2172 O O . TYR A 1 283 ? 1.690 -8.311 -19.515 1.00 70.81 283 TYR A O 1
ATOM 2180 N N . SER A 1 284 ? 1.499 -10.402 -20.326 1.00 70.69 284 SER A N 1
ATOM 2181 C CA . SER A 1 284 ? 2.059 -10.137 -21.645 1.00 70.69 284 SER A CA 1
ATOM 2182 C C . SER A 1 284 ? 1.043 -10.470 -22.734 1.00 70.69 284 SER A C 1
ATOM 2184 O O . SER A 1 284 ? 0.435 -11.539 -22.707 1.00 70.69 284 SER A O 1
ATOM 2186 N N . ALA A 1 285 ? 0.865 -9.570 -23.700 1.00 71.19 285 ALA A N 1
ATOM 2187 C CA . ALA A 1 285 ? -0.043 -9.759 -24.831 1.00 71.19 285 ALA A CA 1
ATOM 2188 C C . ALA A 1 285 ? 0.635 -9.380 -26.158 1.00 71.19 285 ALA A C 1
ATOM 2190 O O . ALA A 1 285 ? 1.372 -8.394 -26.224 1.00 71.19 285 ALA A O 1
ATOM 2191 N N . SER A 1 286 ? 0.368 -10.156 -27.216 1.00 72.56 286 SER A N 1
ATOM 2192 C CA . SER A 1 286 ? 0.956 -9.969 -28.552 1.00 72.56 286 SER A CA 1
ATOM 2193 C C . SER A 1 286 ? -0.084 -9.887 -29.693 1.00 72.56 286 SER A C 1
ATOM 2195 O O . SER A 1 286 ? -0.079 -10.713 -30.616 1.00 72.56 286 SER A O 1
ATOM 2197 N N . PRO A 1 287 ? -1.024 -8.916 -29.664 1.00 70.25 287 PRO A N 1
ATOM 2198 C CA . PRO A 1 287 ? -1.998 -8.750 -30.739 1.00 70.25 287 PRO A CA 1
ATOM 2199 C C . PRO A 1 287 ? -1.311 -8.522 -32.097 1.00 70.25 287 PRO A C 1
ATOM 2201 O O . PRO A 1 287 ? -0.426 -7.680 -32.257 1.00 70.25 287 PRO A O 1
ATOM 2204 N N . THR A 1 288 ? -1.741 -9.287 -33.103 1.00 74.44 288 THR A N 1
ATOM 2205 C CA . THR A 1 288 ? -1.311 -9.097 -34.497 1.00 74.44 288 THR A CA 1
ATOM 2206 C C . THR A 1 288 ? -2.186 -8.026 -35.135 1.00 74.44 288 THR A C 1
ATOM 2208 O O . THR A 1 288 ? -3.404 -8.188 -35.178 1.00 74.44 288 THR A O 1
ATOM 2211 N N . ILE A 1 289 ? -1.573 -6.952 -35.630 1.00 73.12 289 ILE A N 1
ATOM 2212 C CA . ILE A 1 289 ? -2.276 -5.773 -36.142 1.00 73.12 289 ILE A CA 1
ATOM 2213 C C . ILE A 1 289 ? -2.262 -5.787 -37.681 1.00 73.12 289 ILE A C 1
ATOM 2215 O O . ILE A 1 289 ? -1.201 -5.996 -38.280 1.00 73.12 289 ILE A O 1
ATOM 2219 N N . PRO A 1 290 ? -3.409 -5.576 -38.355 1.00 79.56 290 PRO A N 1
ATOM 2220 C CA . PRO A 1 290 ? -3.458 -5.384 -39.802 1.00 79.56 290 PRO A CA 1
ATOM 2221 C C . PRO A 1 290 ? -2.596 -4.196 -40.248 1.00 79.56 290 PRO A C 1
ATOM 2223 O O . PRO A 1 290 ? -2.658 -3.121 -39.659 1.00 79.56 290 PRO A O 1
ATOM 2226 N N . GLU A 1 291 ? -1.844 -4.347 -41.341 1.00 78.69 291 GLU A N 1
ATOM 2227 C CA . GLU A 1 291 ? -0.943 -3.293 -41.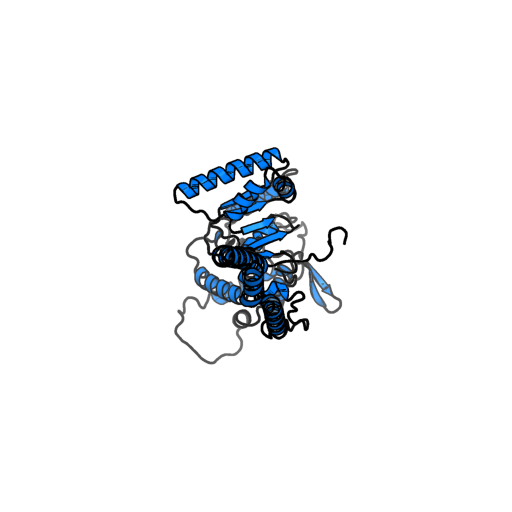842 1.00 78.69 291 GLU A CA 1
ATOM 2228 C C . GLU A 1 291 ? -1.670 -1.957 -42.083 1.00 78.69 291 GLU A C 1
ATOM 2230 O O . GLU A 1 291 ? -1.169 -0.905 -41.701 1.00 78.69 291 GLU A O 1
ATOM 2235 N N . ALA A 1 292 ? -2.892 -1.991 -42.626 1.00 76.69 292 ALA A N 1
ATOM 2236 C CA . ALA A 1 292 ? -3.708 -0.794 -42.846 1.00 76.69 292 ALA A CA 1
ATOM 2237 C C . ALA A 1 292 ? -4.136 -0.081 -41.545 1.00 76.69 292 ALA A C 1
ATOM 2239 O O . ALA A 1 292 ? -4.286 1.138 -41.537 1.00 76.69 292 ALA A O 1
ATOM 2240 N N . GLU A 1 293 ? -4.317 -0.826 -40.451 1.00 74.56 293 GLU A N 1
ATOM 2241 C CA . GLU A 1 293 ? -4.682 -0.287 -39.135 1.00 74.56 293 GLU A CA 1
ATOM 2242 C C . GLU A 1 293 ? -3.455 0.317 -38.441 1.00 74.56 293 GLU A C 1
ATOM 2244 O O . GLU A 1 293 ? -3.513 1.455 -37.972 1.00 74.56 293 GLU A O 1
ATOM 2249 N N . TYR A 1 294 ? -2.309 -0.376 -38.493 1.00 78.50 294 TYR A N 1
ATOM 2250 C CA . TYR A 1 294 ? -1.030 0.172 -38.033 1.00 78.50 294 TYR A CA 1
ATOM 2251 C C . TYR A 1 294 ? -0.639 1.442 -38.799 1.00 78.50 294 TYR A C 1
ATOM 2253 O O . TYR A 1 294 ? -0.203 2.406 -38.180 1.00 78.50 294 TYR A O 1
ATOM 2261 N N . LEU A 1 295 ? -0.817 1.488 -40.125 1.00 81.12 295 LEU A N 1
ATOM 2262 C CA . LEU A 1 295 ? -0.502 2.677 -40.926 1.00 81.12 295 LEU A CA 1
ATOM 2263 C C . LEU A 1 295 ? -1.379 3.880 -40.546 1.00 81.12 295 LEU A C 1
ATOM 2265 O O . LEU A 1 295 ? -0.851 4.977 -40.370 1.00 81.12 295 LEU A O 1
ATOM 2269 N N . ALA A 1 296 ? -2.687 3.679 -40.351 1.00 78.44 296 ALA A N 1
ATOM 2270 C CA . ALA A 1 296 ? -3.591 4.745 -39.914 1.00 78.44 296 ALA A CA 1
ATOM 2271 C C . ALA A 1 296 ? -3.251 5.249 -38.498 1.00 78.44 296 ALA A C 1
ATOM 2273 O O . ALA A 1 296 ? -3.223 6.456 -38.252 1.00 78.44 296 ALA A O 1
ATOM 2274 N N . TRP A 1 297 ? -2.921 4.338 -37.577 1.00 84.31 297 TRP A N 1
ATOM 2275 C CA . TRP A 1 297 ? -2.413 4.689 -36.251 1.00 84.31 297 TRP A CA 1
ATOM 2276 C C . TRP A 1 297 ? -1.072 5.434 -36.324 1.00 84.31 297 TRP A C 1
ATOM 2278 O O . TRP A 1 297 ? -0.884 6.437 -35.637 1.00 84.31 297 TRP A O 1
ATOM 2288 N N . ALA A 1 298 ? -0.155 5.004 -37.192 1.00 80.75 298 ALA A N 1
ATOM 2289 C CA . ALA A 1 298 ? 1.165 5.603 -37.341 1.00 80.75 298 ALA A CA 1
ATOM 2290 C C . ALA A 1 298 ? 1.097 7.041 -37.881 1.00 80.75 298 ALA A C 1
ATOM 2292 O O . ALA A 1 298 ? 1.908 7.870 -37.470 1.00 80.75 298 ALA A O 1
ATOM 2293 N N . GLU A 1 299 ? 0.138 7.389 -38.745 1.00 84.19 299 GLU A N 1
ATOM 2294 C CA . GLU A 1 299 ? -0.087 8.791 -39.140 1.00 84.19 299 GLU A CA 1
ATOM 2295 C C . GLU A 1 299 ? -0.473 9.661 -37.930 1.00 84.19 299 GLU A C 1
ATOM 2297 O O . GLU A 1 299 ? 0.121 10.721 -37.711 1.00 84.19 299 GLU A O 1
ATOM 2302 N N . ILE A 1 300 ? -1.394 9.176 -37.090 1.00 81.06 300 ILE A N 1
ATOM 2303 C CA . ILE A 1 300 ? -1.825 9.850 -35.854 1.00 81.06 300 ILE A CA 1
ATOM 2304 C C . ILE A 1 300 ? -0.656 9.965 -34.862 1.00 81.06 300 ILE A C 1
ATOM 2306 O O . ILE A 1 300 ? -0.417 11.037 -34.303 1.00 81.06 300 ILE A O 1
ATOM 2310 N N . TYR A 1 301 ? 0.120 8.893 -34.684 1.00 81.06 301 TYR A N 1
ATOM 2311 C CA . TYR A 1 301 ? 1.286 8.866 -33.803 1.00 81.06 301 TYR A CA 1
ATOM 2312 C C . TYR A 1 301 ? 2.386 9.836 -34.264 1.00 81.06 301 TYR A C 1
ATOM 2314 O O . TYR A 1 301 ? 2.984 10.532 -33.444 1.00 81.06 301 TYR A O 1
ATOM 2322 N N . ASN A 1 302 ? 2.633 9.951 -35.575 1.00 84.06 302 ASN A N 1
ATOM 2323 C CA . ASN A 1 302 ? 3.599 10.908 -36.125 1.00 84.06 302 ASN A CA 1
ATOM 2324 C C . ASN A 1 302 ? 3.120 12.368 -36.018 1.00 84.06 302 ASN A C 1
ATOM 2326 O O . ASN A 1 302 ? 3.933 13.263 -35.771 1.00 84.06 302 ASN A O 1
ATOM 2330 N N . ALA A 1 303 ? 1.815 12.630 -36.134 1.00 82.25 303 ALA A N 1
ATOM 2331 C CA . ALA A 1 303 ? 1.250 13.945 -35.826 1.00 82.25 303 ALA A CA 1
ATOM 2332 C C . ALA A 1 303 ? 1.394 14.292 -34.327 1.00 82.25 303 ALA A C 1
ATOM 2334 O O . ALA A 1 303 ? 1.779 15.409 -33.972 1.00 82.25 303 ALA A O 1
ATOM 2335 N N . ALA A 1 304 ? 1.166 13.322 -33.435 1.00 79.38 304 ALA A N 1
ATOM 2336 C CA . ALA A 1 304 ? 1.364 13.491 -31.997 1.00 79.38 304 ALA A CA 1
ATOM 2337 C C . ALA A 1 304 ? 2.843 13.708 -31.628 1.00 79.38 304 ALA A C 1
ATOM 2339 O O . ALA A 1 304 ? 3.154 14.612 -30.855 1.00 79.38 304 ALA A O 1
ATOM 2340 N N . SER A 1 305 ? 3.773 12.940 -32.205 1.00 75.06 305 SER A N 1
ATOM 2341 C CA . SER A 1 305 ? 5.208 13.027 -31.895 1.00 75.06 305 SER A CA 1
ATOM 2342 C C . SER A 1 305 ? 5.853 14.334 -32.370 1.00 75.06 305 SER A C 1
ATOM 2344 O O . SER A 1 305 ? 6.755 14.844 -31.702 1.00 75.06 305 SER A O 1
ATOM 2346 N N . THR A 1 306 ? 5.361 14.918 -33.468 1.00 85.06 306 THR A N 1
ATOM 2347 C CA . THR A 1 306 ? 5.838 16.203 -34.013 1.00 85.06 306 THR A CA 1
ATOM 2348 C C . THR A 1 306 ? 5.176 17.436 -33.388 1.00 85.06 306 THR A C 1
ATOM 2350 O O . THR A 1 306 ? 5.607 18.564 -33.638 1.00 85.06 306 THR A O 1
ATOM 2353 N N . THR A 1 307 ? 4.164 17.254 -32.535 1.00 84.19 307 THR A N 1
ATOM 2354 C CA . THR A 1 307 ? 3.455 18.355 -31.874 1.00 84.19 307 THR A CA 1
ATOM 2355 C C . THR A 1 307 ? 4.330 19.049 -30.817 1.00 84.19 307 THR A C 1
ATOM 2357 O O . THR A 1 307 ? 4.947 18.408 -29.968 1.00 84.19 307 THR A O 1
ATOM 2360 N N . ILE A 1 308 ? 4.368 20.389 -30.846 1.00 81.31 308 ILE A N 1
ATOM 2361 C CA . ILE A 1 308 ? 5.269 21.215 -30.013 1.00 81.31 308 ILE A CA 1
ATOM 2362 C C . ILE A 1 308 ? 4.742 21.414 -28.577 1.00 81.31 308 ILE A C 1
ATOM 2364 O O . ILE A 1 308 ? 5.533 21.491 -27.640 1.00 81.31 308 ILE A O 1
ATOM 2368 N N . SER A 1 309 ? 3.421 21.487 -28.383 1.00 76.19 309 SER A N 1
ATOM 2369 C CA . SER A 1 309 ? 2.774 21.712 -27.079 1.00 76.19 309 SER A CA 1
ATOM 2370 C C . SER A 1 309 ? 1.697 20.657 -26.829 1.00 76.19 309 SER A C 1
ATOM 2372 O O . SER A 1 309 ? 0.942 20.344 -27.740 1.00 76.19 309 SER A O 1
ATOM 2374 N N . GLY A 1 310 ? 1.637 20.082 -25.624 1.00 77.69 310 GLY A N 1
ATOM 2375 C CA . GLY A 1 310 ? 0.741 18.951 -25.322 1.00 77.69 310 GLY A CA 1
ATOM 2376 C C . GLY A 1 310 ? 1.225 17.583 -25.837 1.00 77.69 310 GLY A C 1
ATOM 2377 O O . GLY A 1 310 ? 0.488 16.606 -25.765 1.00 77.69 310 GLY A O 1
ATOM 2378 N N . ARG A 1 311 ? 2.476 17.482 -26.320 1.00 77.88 311 ARG A N 1
ATOM 2379 C CA . ARG A 1 311 ? 3.055 16.269 -26.940 1.00 77.88 311 ARG A CA 1
ATOM 2380 C C . ARG A 1 311 ? 2.872 14.979 -26.124 1.00 77.88 311 ARG A C 1
ATOM 2382 O O . ARG A 1 311 ? 2.690 13.922 -26.712 1.00 77.88 311 ARG A O 1
ATOM 2389 N N . GLY A 1 312 ? 2.950 15.057 -24.792 1.00 68.94 312 GLY A N 1
ATOM 2390 C CA . GLY A 1 312 ? 2.761 13.901 -23.905 1.00 68.94 312 GLY A CA 1
ATOM 2391 C C . GLY A 1 312 ? 1.344 13.333 -23.999 1.00 68.94 312 GLY A C 1
ATOM 2392 O O . GLY A 1 312 ? 1.174 12.196 -24.418 1.00 68.94 312 GLY A O 1
ATOM 2393 N N . GLU A 1 313 ? 0.345 14.168 -23.717 1.00 71.00 313 GLU A N 1
ATOM 2394 C CA . GLU A 1 313 ? -1.085 13.832 -23.784 1.00 71.00 313 GLU A CA 1
ATOM 2395 C C . GLU A 1 313 ? -1.509 13.347 -25.185 1.00 71.00 313 GLU A C 1
ATOM 2397 O O . GLU A 1 313 ? -2.306 12.419 -25.320 1.00 71.00 313 GLU A O 1
ATOM 2402 N N . ALA A 1 314 ? -0.949 13.941 -26.245 1.00 72.06 314 ALA A N 1
ATOM 2403 C CA . ALA A 1 314 ? -1.209 13.521 -27.622 1.00 72.06 314 ALA A CA 1
ATOM 2404 C C . ALA A 1 314 ? -0.671 12.107 -27.925 1.00 72.06 314 ALA A C 1
ATOM 2406 O O . ALA A 1 314 ? -1.337 11.329 -28.607 1.00 72.06 314 ALA A O 1
ATOM 2407 N N . LEU A 1 315 ? 0.517 11.765 -27.412 1.00 75.50 315 LEU A N 1
ATOM 2408 C CA . LEU A 1 315 ? 1.115 10.432 -27.562 1.00 75.50 315 LEU A CA 1
ATOM 2409 C C . LEU A 1 315 ? 0.430 9.387 -26.673 1.00 75.50 315 LEU A C 1
ATOM 2411 O O . LEU A 1 315 ? 0.260 8.248 -27.095 1.00 75.50 315 LEU A O 1
ATOM 2415 N N . GLU A 1 316 ? 0.004 9.778 -25.473 1.00 67.62 316 GLU A N 1
ATOM 2416 C CA . GLU A 1 316 ? -0.743 8.930 -24.541 1.00 67.62 316 GLU A CA 1
ATOM 2417 C C . GLU A 1 316 ? -2.103 8.527 -25.126 1.00 67.62 316 GLU A C 1
ATOM 2419 O O . GLU A 1 316 ? -2.411 7.341 -25.195 1.00 67.62 316 GLU A O 1
ATOM 2424 N N . LYS A 1 317 ? -2.856 9.481 -25.690 1.00 70.12 317 LYS A N 1
ATOM 2425 C CA . LYS A 1 317 ? -4.104 9.196 -26.420 1.00 70.12 317 LYS A CA 1
ATOM 2426 C C . LYS A 1 317 ? -3.880 8.324 -27.657 1.00 70.12 317 LYS A C 1
ATOM 2428 O O . LYS A 1 317 ? -4.712 7.472 -27.959 1.00 70.12 317 LYS A O 1
ATOM 2433 N N . ALA A 1 318 ? -2.760 8.498 -28.364 1.00 74.56 318 ALA A N 1
ATOM 2434 C CA . ALA A 1 318 ? -2.404 7.617 -29.476 1.00 74.56 318 ALA A CA 1
ATOM 2435 C C . ALA A 1 318 ? -2.117 6.178 -29.004 1.00 74.56 318 ALA A C 1
ATOM 2437 O O . ALA A 1 318 ? -2.521 5.233 -29.677 1.00 74.56 318 ALA A O 1
ATOM 2438 N N . ALA A 1 319 ? -1.474 5.995 -27.847 1.00 68.00 319 ALA A N 1
ATOM 2439 C CA . ALA A 1 319 ? -1.245 4.677 -27.253 1.00 68.00 319 ALA A CA 1
ATOM 2440 C C . ALA A 1 319 ? -2.536 4.041 -26.696 1.00 68.00 319 ALA A C 1
ATOM 2442 O O . ALA A 1 319 ? -2.769 2.855 -26.895 1.00 68.00 319 ALA A O 1
ATOM 2443 N N . GLU A 1 320 ? -3.418 4.813 -26.058 1.00 68.31 320 GLU A N 1
ATOM 2444 C CA . GLU A 1 320 ? -4.688 4.294 -25.531 1.00 68.31 320 GLU A CA 1
ATOM 2445 C C . GLU A 1 320 ? -5.603 3.753 -26.645 1.00 68.31 320 GLU A C 1
ATOM 2447 O O . GLU A 1 320 ? -6.212 2.690 -26.490 1.00 68.31 320 GLU A O 1
ATOM 2452 N N . MET A 1 321 ? -5.646 4.438 -27.797 1.00 67.94 321 MET A N 1
ATOM 2453 C CA . MET A 1 321 ? -6.448 4.036 -28.961 1.00 67.94 321 MET A CA 1
ATOM 2454 C C . MET A 1 321 ? -6.081 2.663 -29.545 1.00 67.94 321 MET A C 1
ATOM 2456 O O . MET A 1 321 ? -6.898 2.105 -30.275 1.00 67.94 321 MET A O 1
ATOM 2460 N N . ILE A 1 322 ? -4.899 2.113 -29.236 1.00 69.94 322 ILE A N 1
ATOM 2461 C CA . ILE A 1 322 ? -4.465 0.787 -29.707 1.00 69.94 322 ILE A CA 1
ATOM 2462 C C . ILE A 1 322 ? -4.523 -0.295 -28.603 1.00 69.94 322 ILE A C 1
ATOM 2464 O O . ILE A 1 322 ? -4.124 -1.429 -28.860 1.00 69.94 322 ILE A O 1
ATOM 2468 N N . GLU A 1 323 ? -5.033 0.016 -27.392 1.00 65.00 323 GLU A N 1
ATOM 2469 C CA . GLU A 1 323 ? -4.900 -0.870 -26.215 1.00 65.00 323 GLU A CA 1
ATOM 2470 C C . GLU A 1 323 ? -6.174 -1.186 -25.354 1.00 65.00 323 GLU A C 1
ATOM 2472 O O . GLU A 1 323 ? -6.251 -2.306 -24.872 1.00 65.00 323 GLU A O 1
ATOM 2477 N N . THR A 1 324 ? -7.177 -0.323 -25.089 1.00 51.88 324 THR A N 1
ATOM 2478 C CA . THR A 1 324 ? -8.098 -0.502 -23.900 1.00 51.88 324 THR A CA 1
ATOM 2479 C C . THR A 1 324 ? -9.495 -1.191 -24.097 1.00 51.88 324 THR A C 1
ATOM 2481 O O . THR A 1 324 ? -10.258 -0.788 -24.977 1.00 51.88 324 THR A O 1
ATOM 2484 N N . ARG A 1 325 ? -9.891 -2.164 -23.224 1.00 37.03 325 ARG A N 1
ATOM 2485 C CA . ARG A 1 325 ? -11.239 -2.827 -23.060 1.00 37.03 325 ARG A CA 1
ATOM 2486 C C . ARG A 1 325 ? -11.593 -3.689 -21.751 1.00 37.03 325 ARG A C 1
ATOM 2488 O O . ARG A 1 325 ? -12.116 -4.788 -21.908 1.00 37.03 325 ARG A O 1
ATOM 2495 N N . TYR A 1 326 ? -11.503 -3.164 -20.502 1.00 29.66 326 TYR A N 1
ATOM 2496 C CA . TYR A 1 326 ? -12.322 -3.463 -19.251 1.00 29.66 326 TYR A CA 1
ATOM 2497 C C . TYR A 1 326 ? -12.151 -4.680 -18.247 1.00 29.66 326 TYR A C 1
ATOM 2499 O O . TYR A 1 326 ? -11.767 -5.781 -18.626 1.00 29.66 326 TYR A O 1
ATOM 2507 N N . VAL A 1 327 ? -12.521 -4.444 -16.949 1.00 31.02 327 VAL A N 1
ATOM 2508 C CA . VAL A 1 327 ? -12.254 -5.172 -15.638 1.00 31.02 327 VAL A CA 1
ATOM 2509 C C . VAL A 1 327 ? -13.501 -5.424 -14.739 1.00 31.02 327 VAL A C 1
ATOM 2511 O O . VAL A 1 327 ? -14.496 -4.725 -14.962 1.00 31.02 327 VAL A O 1
ATOM 2514 N N . PRO A 1 328 ? -13.521 -6.393 -13.761 1.00 36.81 328 PRO A N 1
ATOM 2515 C CA . PRO A 1 328 ? -13.178 -6.193 -12.295 1.00 36.81 328 PRO A CA 1
ATOM 2516 C C . PRO A 1 328 ? -12.761 -7.493 -11.491 1.00 36.81 328 PRO A C 1
ATOM 2518 O O . PRO A 1 328 ? -12.713 -8.560 -12.094 1.00 36.81 328 PRO A O 1
ATOM 2521 N N . SER A 1 329 ? -12.626 -7.612 -10.140 1.00 33.84 329 SER A N 1
ATOM 2522 C CA . SER A 1 329 ? -11.982 -6.833 -9.025 1.00 33.84 329 SER A CA 1
ATOM 2523 C C . SER A 1 329 ? -12.125 -7.564 -7.637 1.00 33.84 329 SER A C 1
ATOM 2525 O O . SER A 1 329 ? -13.177 -8.170 -7.436 1.00 33.84 329 SER A O 1
ATOM 2527 N N . CYS A 1 330 ? -11.206 -7.463 -6.638 1.00 26.81 330 CYS A N 1
ATOM 2528 C CA . CYS A 1 330 ? -11.363 -8.052 -5.259 1.00 26.81 330 CYS A CA 1
ATOM 2529 C C . CYS A 1 330 ? -10.745 -7.233 -4.063 1.00 26.81 330 CYS A C 1
ATOM 2531 O O . CYS A 1 330 ? -10.138 -6.190 -4.293 1.00 26.81 330 CYS A O 1
ATOM 2533 N N . ALA A 1 331 ? -10.934 -7.659 -2.790 1.00 30.64 331 ALA A N 1
ATOM 2534 C CA . ALA A 1 331 ? -10.937 -6.849 -1.528 1.00 30.64 331 ALA A CA 1
ATOM 2535 C C . ALA A 1 331 ? -10.336 -7.588 -0.278 1.00 30.64 331 ALA A C 1
ATOM 2537 O O . ALA A 1 331 ? -10.199 -8.804 -0.370 1.00 30.64 331 ALA A O 1
ATOM 2538 N N . GLU A 1 332 ? -10.020 -7.052 0.932 1.00 33.22 332 GLU A N 1
ATOM 2539 C CA . GLU A 1 332 ? -9.821 -5.700 1.553 1.00 33.22 332 GLU A CA 1
ATOM 2540 C C . GLU A 1 332 ? -8.964 -5.810 2.857 1.00 33.22 332 GLU A C 1
ATOM 2542 O O . GLU A 1 332 ? -9.210 -6.714 3.651 1.00 33.22 332 GLU A O 1
ATOM 2547 N N . ILE A 1 333 ? -8.089 -4.825 3.155 1.00 43.09 333 ILE A N 1
ATOM 2548 C CA . ILE A 1 333 ? -7.806 -4.269 4.513 1.00 43.09 333 ILE A CA 1
ATOM 2549 C C . ILE A 1 333 ? -7.611 -2.741 4.364 1.00 43.09 333 ILE A C 1
ATOM 2551 O O . ILE A 1 333 ? -7.051 -2.296 3.361 1.00 43.09 333 ILE A O 1
ATOM 2555 N N . LYS A 1 334 ? -8.020 -1.919 5.347 1.00 53.53 334 LYS A N 1
ATOM 2556 C CA . LYS A 1 334 ? -7.807 -0.456 5.322 1.00 53.53 334 LYS A CA 1
ATOM 2557 C C . LYS A 1 334 ? -6.376 -0.046 5.689 1.00 53.53 334 LYS A C 1
ATOM 2559 O O . LYS A 1 334 ? -6.010 0.025 6.861 1.00 53.53 334 LYS A O 1
ATOM 2564 N N . ILE A 1 335 ? -5.578 0.275 4.675 1.00 61.69 335 ILE A N 1
ATOM 2565 C CA . ILE A 1 335 ? -4.210 0.799 4.809 1.00 61.69 335 ILE A CA 1
ATOM 2566 C C . ILE A 1 335 ? -4.149 2.186 4.164 1.00 61.69 335 ILE A C 1
ATOM 2568 O O . ILE A 1 335 ? -4.715 2.407 3.094 1.00 61.69 335 ILE A O 1
ATOM 2572 N N . TRP A 1 336 ? -3.469 3.128 4.816 1.00 79.75 336 TRP A N 1
ATOM 2573 C CA . TRP A 1 336 ? -3.187 4.457 4.272 1.00 79.75 336 TRP A CA 1
ATOM 2574 C C . TRP A 1 336 ? -1.690 4.541 3.953 1.00 79.75 336 TRP A C 1
ATOM 2576 O O . TRP A 1 336 ? -0.847 4.246 4.802 1.00 79.75 336 TRP A O 1
ATOM 2586 N N . VAL A 1 337 ? -1.346 4.924 2.726 1.00 76.62 337 VAL A N 1
ATOM 2587 C CA . VAL A 1 337 ? 0.047 5.085 2.282 1.00 76.62 337 VAL A CA 1
ATOM 2588 C C . VAL A 1 337 ? 0.380 6.569 2.277 1.00 76.62 337 VAL A C 1
ATOM 2590 O O . VAL A 1 337 ? -0.364 7.362 1.714 1.00 76.62 337 VAL A O 1
ATOM 2593 N N . LEU A 1 338 ? 1.491 6.956 2.900 1.00 79.69 338 LEU A N 1
ATOM 2594 C CA . LEU A 1 338 ? 1.996 8.328 2.820 1.00 79.69 338 LEU A CA 1
ATOM 2595 C C . LEU A 1 338 ? 3.263 8.336 1.968 1.00 79.69 338 LEU A C 1
ATOM 2597 O O . LEU A 1 338 ? 4.174 7.541 2.213 1.00 79.69 338 LEU A O 1
ATOM 2601 N N . THR A 1 339 ? 3.331 9.190 0.946 1.00 78.44 339 THR A N 1
ATOM 2602 C CA . THR A 1 339 ? 4.459 9.179 0.008 1.00 78.44 339 THR A CA 1
ATOM 2603 C C . THR A 1 339 ? 4.721 10.522 -0.671 1.00 78.44 339 THR A C 1
ATOM 2605 O O . THR A 1 339 ? 3.830 11.169 -1.203 1.00 78.44 339 THR A O 1
ATOM 2608 N N . GLY A 1 340 ? 5.998 10.919 -0.705 1.00 75.81 340 GLY A N 1
ATOM 2609 C CA . GLY A 1 340 ? 6.470 12.080 -1.469 1.00 75.81 340 GLY A CA 1
ATOM 2610 C C . GLY A 1 340 ? 6.757 11.790 -2.949 1.00 75.81 340 GLY A C 1
ATOM 2611 O O . GLY A 1 340 ? 7.347 12.632 -3.624 1.00 75.81 340 GLY A O 1
ATOM 2612 N N . ASP A 1 341 ? 6.413 10.596 -3.436 1.00 71.94 341 ASP A N 1
ATOM 2613 C CA . ASP A 1 341 ? 6.492 10.234 -4.851 1.00 71.94 341 ASP A CA 1
ATOM 2614 C C . ASP A 1 341 ? 5.284 10.757 -5.646 1.00 71.94 341 ASP A C 1
ATOM 2616 O O . ASP A 1 341 ? 4.327 11.301 -5.097 1.00 71.94 341 ASP A O 1
ATOM 2620 N N . ARG A 1 342 ? 5.319 10.603 -6.974 1.00 77.69 342 ARG A N 1
ATOM 2621 C CA . ARG A 1 342 ? 4.217 11.055 -7.830 1.00 77.69 342 ARG A CA 1
ATOM 2622 C C . ARG A 1 342 ? 2.939 10.242 -7.620 1.00 77.69 342 ARG A C 1
ATOM 2624 O O . ARG A 1 342 ? 2.982 9.033 -7.380 1.00 77.69 342 ARG A O 1
ATOM 2631 N N . GLN A 1 343 ? 1.805 10.905 -7.835 1.00 78.94 343 GLN A N 1
ATOM 2632 C CA . GLN A 1 343 ? 0.461 10.348 -7.703 1.00 78.94 343 GLN A CA 1
ATOM 2633 C C . GLN A 1 343 ? 0.253 9.046 -8.496 1.00 78.94 343 GLN A C 1
ATOM 2635 O O . GLN A 1 343 ? -0.323 8.105 -7.957 1.00 78.94 343 GLN A O 1
ATOM 2640 N N . GLU A 1 344 ? 0.751 8.937 -9.734 1.00 76.38 344 GLU A N 1
ATOM 2641 C CA . GLU A 1 344 ? 0.578 7.717 -10.541 1.00 76.38 344 GLU A CA 1
ATOM 2642 C C . GLU A 1 344 ? 1.366 6.546 -9.931 1.00 76.38 344 GLU A C 1
ATOM 2644 O O . GLU A 1 344 ? 0.888 5.417 -9.871 1.00 76.38 344 GLU A O 1
ATOM 2649 N N . THR A 1 345 ? 2.557 6.828 -9.392 1.00 70.88 345 THR A N 1
ATOM 2650 C CA . THR A 1 345 ? 3.392 5.834 -8.694 1.00 70.88 345 THR A CA 1
ATOM 2651 C C . THR A 1 345 ? 2.740 5.358 -7.393 1.00 70.88 345 THR A C 1
ATOM 2653 O O . THR A 1 345 ? 2.840 4.180 -7.047 1.00 70.88 345 THR A O 1
ATOM 2656 N N . ALA A 1 346 ? 2.057 6.258 -6.683 1.00 71.50 346 ALA A N 1
ATOM 2657 C CA . ALA A 1 346 ? 1.317 5.938 -5.469 1.00 71.50 346 ALA A CA 1
ATOM 2658 C C . ALA A 1 346 ? 0.070 5.084 -5.759 1.00 71.50 346 ALA A C 1
ATOM 2660 O O . ALA A 1 346 ? -0.131 4.061 -5.106 1.00 71.50 346 ALA A O 1
ATOM 2661 N N . ILE A 1 347 ? -0.713 5.442 -6.785 1.00 77.06 347 ILE A N 1
ATOM 2662 C CA . ILE A 1 347 ? -1.875 4.666 -7.250 1.00 77.06 347 ILE A CA 1
ATOM 2663 C C . ILE A 1 347 ? -1.441 3.267 -7.707 1.00 77.06 347 ILE A C 1
ATOM 2665 O O . ILE A 1 347 ? -2.015 2.279 -7.257 1.00 77.06 347 ILE A O 1
ATOM 2669 N N . ASN A 1 348 ? -0.383 3.158 -8.518 1.00 66.44 348 ASN A N 1
ATOM 2670 C CA . ASN A 1 348 ? 0.129 1.871 -9.000 1.00 66.44 348 ASN A CA 1
ATOM 2671 C C . ASN A 1 348 ? 0.561 0.933 -7.860 1.00 66.44 348 ASN A C 1
ATOM 2673 O O . ASN A 1 348 ? 0.374 -0.279 -7.959 1.00 66.44 348 ASN A O 1
ATOM 2677 N N . ILE A 1 349 ? 1.101 1.467 -6.759 1.00 65.88 349 ILE A N 1
ATOM 2678 C CA . ILE A 1 349 ? 1.449 0.664 -5.575 1.00 65.88 349 ILE A CA 1
ATOM 2679 C C . ILE A 1 349 ? 0.225 0.390 -4.686 1.00 65.88 349 ILE A C 1
ATOM 2681 O O . ILE A 1 349 ? 0.116 -0.711 -4.154 1.00 65.88 349 ILE A O 1
ATOM 2685 N N . GLY A 1 350 ? -0.752 1.299 -4.615 1.00 63.28 350 GLY A N 1
ATOM 2686 C CA . GLY A 1 350 ? -2.067 1.021 -4.024 1.00 63.28 350 GLY A CA 1
ATOM 2687 C C . GLY A 1 350 ? -2.795 -0.138 -4.720 1.00 63.28 350 GLY A C 1
ATOM 2688 O O . GLY A 1 350 ? -3.335 -1.011 -4.044 1.00 63.28 350 GLY A O 1
ATOM 2689 N N . LEU A 1 351 ? -2.741 -0.199 -6.055 1.00 63.16 351 LEU A N 1
ATOM 2690 C CA . LEU A 1 351 ? -3.230 -1.322 -6.865 1.00 63.16 351 LEU A CA 1
ATOM 2691 C C . LEU A 1 351 ? -2.391 -2.594 -6.632 1.00 63.16 351 LEU A C 1
ATOM 2693 O O . LEU A 1 351 ? -2.944 -3.642 -6.309 1.00 63.16 351 LEU A O 1
ATOM 2697 N N . SER A 1 352 ? -1.055 -2.500 -6.706 1.00 52.50 352 SER A N 1
ATOM 2698 C CA . SER A 1 352 ? -0.140 -3.647 -6.508 1.00 52.50 352 SER A CA 1
ATOM 2699 C C . SER A 1 352 ? -0.301 -4.316 -5.137 1.00 52.50 352 SER A C 1
ATOM 2701 O O . SER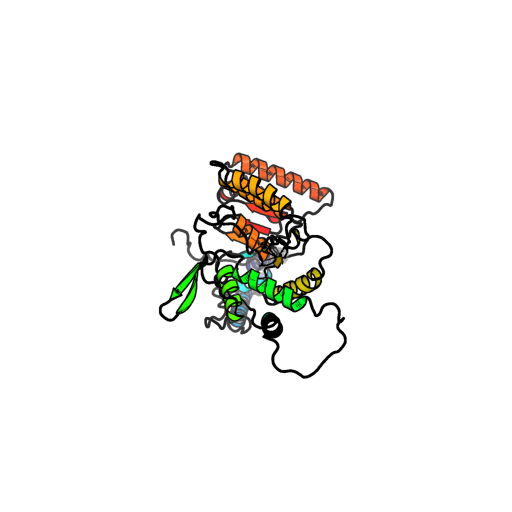 A 1 352 ? -0.166 -5.530 -5.013 1.00 52.50 352 SER A O 1
ATOM 2703 N N . CYS A 1 353 ? -0.600 -3.534 -4.098 1.00 54.94 353 CYS A N 1
ATOM 2704 C CA . CYS A 1 353 ? -0.853 -4.023 -2.743 1.00 54.94 353 CYS A CA 1
ATOM 2705 C C . CYS A 1 353 ? -2.332 -4.388 -2.484 1.00 54.94 353 CYS A C 1
ATOM 2707 O O . CYS A 1 353 ? -2.688 -4.643 -1.336 1.00 54.94 353 CYS A O 1
ATOM 2709 N N . ARG A 1 354 ? -3.192 -4.413 -3.520 1.00 55.00 354 ARG A N 1
ATOM 2710 C CA . ARG A 1 354 ? -4.643 -4.703 -3.452 1.00 55.00 354 ARG A CA 1
ATOM 2711 C C . ARG A 1 354 ? -5.420 -3.799 -2.475 1.00 55.00 354 ARG A C 1
ATOM 2713 O O . ARG A 1 354 ? -6.411 -4.210 -1.874 1.00 55.00 354 ARG A O 1
ATOM 2720 N N . LEU A 1 355 ? -4.958 -2.558 -2.316 1.00 63.03 355 LEU A N 1
ATOM 2721 C CA . LEU A 1 355 ? -5.574 -1.531 -1.467 1.00 63.03 355 LEU A CA 1
ATOM 2722 C C . LEU A 1 355 ? -6.581 -0.685 -2.255 1.00 63.03 355 LEU A C 1
ATOM 2724 O O . LEU A 1 355 ? -7.614 -0.290 -1.718 1.00 63.03 355 LEU A O 1
ATOM 2728 N N . ILE A 1 356 ? -6.286 -0.449 -3.536 1.00 68.62 356 ILE A N 1
ATOM 2729 C CA . ILE A 1 356 ? -7.234 0.030 -4.544 1.00 68.62 356 ILE A CA 1
ATOM 2730 C C . ILE A 1 356 ? -7.702 -1.190 -5.353 1.00 68.62 356 ILE A C 1
ATOM 2732 O O . ILE A 1 356 ? -6.884 -2.032 -5.722 1.00 68.62 356 ILE A O 1
ATOM 2736 N N . SER A 1 357 ? -9.000 -1.261 -5.641 1.00 62.25 357 SER A N 1
ATOM 2737 C CA . SER A 1 357 ? -9.626 -2.230 -6.555 1.00 62.25 357 SER A CA 1
ATOM 2738 C C . SER A 1 357 ? -10.244 -1.456 -7.730 1.00 62.25 357 SER A C 1
ATOM 2740 O O . SER A 1 357 ? -10.635 -0.304 -7.553 1.00 62.25 357 SER A O 1
ATOM 2742 N N . GLU A 1 358 ? -10.385 -2.047 -8.917 1.00 58.84 358 GLU A N 1
ATOM 2743 C CA . GLU A 1 358 ? -10.846 -1.325 -10.124 1.00 58.84 358 GLU A CA 1
ATOM 2744 C C . GLU A 1 358 ? -12.327 -0.911 -10.057 1.00 58.84 358 GLU A C 1
ATOM 2746 O O . GLU A 1 358 ? -12.776 -0.030 -10.785 1.00 58.84 358 GLU A O 1
ATOM 2751 N N . SER A 1 359 ? -13.084 -1.521 -9.144 1.00 60.44 359 SER A N 1
ATOM 2752 C CA . SER A 1 359 ? -14.460 -1.160 -8.790 1.00 60.44 359 SER A CA 1
ATOM 2753 C C . SER A 1 359 ? -14.570 0.015 -7.804 1.00 60.44 359 SER A C 1
ATOM 2755 O O . SER A 1 359 ? -15.685 0.441 -7.501 1.00 60.44 359 SER A O 1
ATOM 2757 N N . MET A 1 360 ? -13.454 0.559 -7.298 1.00 74.31 360 MET A N 1
ATOM 2758 C CA . MET A 1 360 ? -13.475 1.698 -6.375 1.00 74.31 360 MET A CA 1
ATOM 2759 C C . MET A 1 360 ? -13.660 3.034 -7.093 1.00 74.31 360 MET A C 1
ATOM 2761 O O . MET A 1 360 ? -12.954 3.356 -8.048 1.00 74.31 360 MET A O 1
ATOM 2765 N N . ASN A 1 361 ? -14.522 3.890 -6.547 1.00 80.94 361 ASN A N 1
ATOM 2766 C CA . ASN A 1 361 ? -14.663 5.259 -7.026 1.00 80.94 361 ASN A CA 1
ATOM 2767 C C . ASN A 1 361 ? -13.530 6.135 -6.455 1.00 80.94 361 ASN A C 1
ATOM 2769 O O . ASN A 1 361 ? -13.466 6.399 -5.250 1.00 80.94 361 ASN A O 1
ATOM 2773 N N . MET A 1 362 ? -12.617 6.582 -7.321 1.00 82.69 362 MET A N 1
ATOM 2774 C CA . MET A 1 362 ? -11.488 7.427 -6.926 1.00 82.69 362 MET A CA 1
ATOM 2775 C C . MET A 1 362 ? -11.932 8.862 -6.606 1.00 82.69 362 MET A C 1
ATOM 2777 O O . MET A 1 362 ? -12.561 9.552 -7.409 1.00 82.69 362 MET A O 1
ATOM 2781 N N . VAL A 1 363 ? -11.554 9.342 -5.423 1.00 88.44 363 VAL A N 1
ATOM 2782 C CA . VAL A 1 363 ? -11.720 10.729 -4.980 1.00 88.44 363 VAL A CA 1
ATOM 2783 C C . VAL A 1 363 ? -10.356 11.406 -5.048 1.00 88.44 363 VAL A C 1
ATOM 2785 O O . VAL A 1 363 ? -9.559 11.280 -4.125 1.00 88.44 363 VAL A O 1
ATOM 2788 N N . ILE A 1 364 ? -10.084 12.103 -6.152 1.00 90.00 364 ILE A N 1
ATOM 2789 C CA . ILE A 1 364 ? -8.843 12.864 -6.357 1.00 90.00 364 ILE A CA 1
ATOM 2790 C C . ILE A 1 364 ? -9.058 14.314 -5.899 1.00 90.00 364 ILE A C 1
ATOM 2792 O O . ILE A 1 364 ? -10.032 14.940 -6.314 1.00 90.00 364 ILE A O 1
ATOM 2796 N N . ILE A 1 365 ? -8.159 14.841 -5.064 1.00 90.69 365 ILE A N 1
ATOM 2797 C CA . ILE A 1 365 ? -8.173 16.220 -4.552 1.00 90.69 365 ILE A CA 1
ATOM 2798 C C . ILE A 1 365 ? -6.833 16.887 -4.893 1.00 90.69 365 ILE A C 1
ATOM 2800 O O . ILE A 1 365 ? -5.852 16.745 -4.162 1.00 90.69 365 ILE A O 1
ATOM 2804 N N . ASN A 1 366 ? -6.822 17.614 -6.013 1.00 91.06 366 ASN A N 1
ATOM 2805 C CA . ASN A 1 366 ? -5.661 18.322 -6.555 1.00 91.06 366 ASN A CA 1
ATOM 2806 C C . ASN A 1 366 ? -6.053 19.791 -6.813 1.00 91.06 366 ASN A C 1
ATOM 2808 O O . ASN A 1 366 ? -6.410 20.160 -7.930 1.00 91.06 366 ASN A O 1
ATOM 2812 N N . GLU A 1 367 ? -6.040 20.613 -5.766 1.00 92.38 367 GLU A N 1
ATOM 2813 C CA . GLU A 1 367 ? -6.595 21.969 -5.731 1.00 92.38 367 GLU A CA 1
ATOM 2814 C C . GLU A 1 367 ? -5.521 23.000 -5.338 1.00 92.38 367 GLU A C 1
ATOM 2816 O O . GLU A 1 367 ? -4.915 22.924 -4.270 1.00 92.38 367 GLU A O 1
ATOM 2821 N N . ASP A 1 368 ? -5.295 24.021 -6.172 1.00 88.12 368 ASP A N 1
ATOM 2822 C CA . ASP A 1 368 ? -4.250 25.032 -5.916 1.00 88.12 368 ASP A CA 1
ATOM 2823 C C . ASP A 1 368 ? -4.600 26.033 -4.792 1.00 88.12 368 ASP A C 1
ATOM 2825 O O . ASP A 1 368 ? -3.722 26.758 -4.323 1.00 88.12 368 ASP A O 1
ATOM 2829 N N . ASN A 1 369 ? -5.864 26.086 -4.347 1.00 90.62 369 ASN A N 1
ATOM 2830 C CA . ASN A 1 369 ? -6.362 27.057 -3.368 1.00 90.62 369 ASN A CA 1
ATOM 2831 C C . ASN A 1 369 ? -7.159 26.393 -2.233 1.00 90.62 369 ASN A C 1
ATOM 2833 O O . ASN A 1 369 ? -8.020 25.542 -2.474 1.00 90.62 369 ASN A O 1
ATOM 2837 N N . ALA A 1 370 ? -6.998 26.900 -1.006 1.00 87.38 370 ALA A N 1
ATOM 2838 C CA . ALA A 1 370 ? -7.763 26.453 0.163 1.00 87.38 370 ALA A CA 1
ATOM 2839 C C . ALA A 1 370 ? -9.292 26.581 -0.009 1.00 87.38 370 ALA A C 1
ATOM 2841 O O . ALA A 1 370 ? -10.035 25.712 0.439 1.00 87.38 370 ALA A O 1
ATOM 2842 N N . HIS A 1 371 ? -9.779 27.620 -0.700 1.00 90.00 371 HIS A N 1
ATOM 2843 C CA . HIS A 1 371 ? -11.218 27.801 -0.939 1.00 90.00 371 HIS A CA 1
ATOM 2844 C C . HIS A 1 371 ? -11.797 26.753 -1.904 1.00 90.00 371 HIS A C 1
ATOM 2846 O O . HIS A 1 371 ? -12.860 26.198 -1.632 1.00 90.00 371 HIS A O 1
ATOM 2852 N N . SER A 1 372 ? -11.079 26.420 -2.982 1.00 90.25 372 SER A N 1
ATOM 2853 C CA . SER A 1 372 ? -11.479 25.345 -3.899 1.00 90.25 372 SER A CA 1
ATOM 2854 C C . SER A 1 372 ? -11.436 23.983 -3.199 1.00 90.25 372 SER A C 1
ATOM 2856 O O . SER A 1 372 ? -12.400 23.225 -3.261 1.00 90.25 372 SER A O 1
ATOM 2858 N N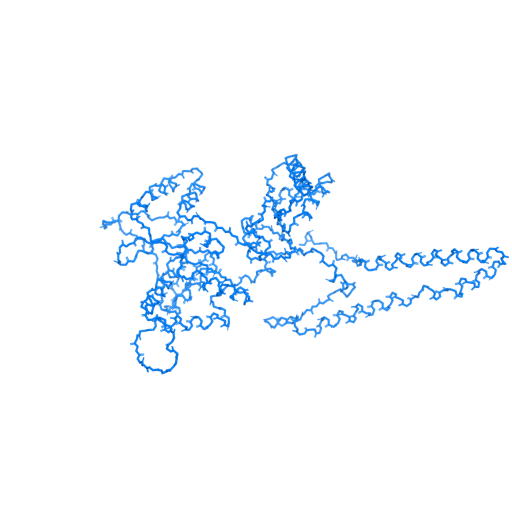 . THR A 1 373 ? -10.375 23.733 -2.419 1.00 90.25 373 THR A N 1
ATOM 2859 C CA . THR A 1 373 ? -10.238 22.545 -1.555 1.00 90.25 373 THR A CA 1
ATOM 2860 C C . THR A 1 373 ? -11.435 22.409 -0.603 1.00 90.25 373 THR A C 1
ATOM 2862 O O . THR A 1 373 ? -12.008 21.326 -0.463 1.00 90.25 373 THR A O 1
ATOM 2865 N N . ALA A 1 374 ? -11.862 23.517 0.016 1.00 90.06 374 ALA A N 1
ATOM 2866 C CA . ALA A 1 374 ? -13.023 23.568 0.899 1.00 90.06 374 ALA A CA 1
ATOM 2867 C C . ALA A 1 374 ? -14.330 23.202 0.183 1.00 90.06 374 ALA A C 1
ATOM 2869 O O . ALA A 1 374 ? -15.090 22.367 0.685 1.00 90.06 374 ALA A O 1
ATOM 2870 N N . GLU A 1 375 ? -14.599 23.809 -0.979 1.00 91.75 375 GLU A N 1
ATOM 2871 C CA . GLU A 1 375 ? -15.810 23.521 -1.752 1.00 91.75 375 GLU A CA 1
ATOM 2872 C C . GLU A 1 375 ? -15.816 22.063 -2.227 1.00 91.75 375 GLU A C 1
ATOM 2874 O O . GLU A 1 375 ? -16.817 21.370 -2.035 1.00 91.75 375 GLU A O 1
ATOM 2879 N N . PHE A 1 376 ? -14.696 21.564 -2.762 1.00 91.31 376 PHE A N 1
ATOM 2880 C CA . PHE A 1 376 ? -14.564 20.193 -3.255 1.00 91.31 376 PHE A CA 1
ATOM 2881 C C . PHE A 1 376 ? -14.845 19.159 -2.157 1.00 91.31 376 PHE A C 1
ATOM 2883 O O . PHE A 1 376 ? -15.710 18.294 -2.333 1.00 91.31 376 PHE A O 1
ATOM 2890 N N . ILE A 1 377 ? -14.176 19.278 -1.000 1.00 91.06 377 ILE A N 1
ATOM 2891 C CA . ILE A 1 377 ? -14.379 18.385 0.153 1.00 91.06 377 ILE A CA 1
ATOM 2892 C C . ILE A 1 377 ? -15.841 18.437 0.608 1.00 91.06 377 ILE A C 1
ATOM 2894 O O . ILE A 1 377 ? -16.488 17.392 0.691 1.00 91.06 377 ILE A O 1
ATOM 2898 N N . THR A 1 378 ? -16.391 19.637 0.832 1.00 90.69 378 THR A N 1
ATOM 2899 C CA . THR A 1 378 ? -17.777 19.822 1.302 1.00 90.69 378 THR A CA 1
ATOM 2900 C C . THR A 1 378 ? -18.786 19.204 0.328 1.00 90.69 378 THR A C 1
ATOM 2902 O O . THR A 1 378 ? -19.728 18.517 0.732 1.00 90.69 378 THR A O 1
ATOM 2905 N N . LYS A 1 379 ? -18.594 19.425 -0.975 1.00 91.38 379 LYS A N 1
ATOM 2906 C CA . LYS A 1 379 ? -19.461 18.941 -2.054 1.00 91.38 379 LYS A CA 1
ATOM 2907 C C . LYS A 1 379 ? -19.423 17.418 -2.156 1.00 91.38 379 LYS A C 1
ATOM 2909 O O . LYS A 1 379 ? -20.476 16.788 -2.070 1.00 91.38 379 LYS A O 1
ATOM 2914 N N . ARG A 1 380 ? -18.232 16.817 -2.258 1.00 89.25 380 ARG A N 1
ATOM 2915 C CA . ARG A 1 380 ? -18.068 15.360 -2.414 1.00 89.25 380 ARG A CA 1
ATOM 2916 C C . ARG A 1 380 ? -18.530 14.596 -1.170 1.00 89.25 380 ARG A C 1
ATOM 2918 O O . ARG A 1 380 ? -19.235 13.599 -1.310 1.00 89.25 380 ARG A O 1
ATOM 2925 N N . LEU A 1 381 ? -18.238 15.105 0.030 1.00 88.88 381 LEU A N 1
ATOM 2926 C CA . LEU A 1 381 ? -18.719 14.554 1.303 1.00 88.88 381 LEU A CA 1
ATOM 2927 C C . LEU A 1 381 ? -20.253 14.575 1.400 1.00 88.88 381 LEU A C 1
ATOM 2929 O O . LEU A 1 381 ? -20.852 13.587 1.827 1.00 88.88 381 LEU A O 1
ATOM 2933 N N . ASN A 1 382 ? -20.912 15.652 0.959 1.00 89.69 382 ASN A N 1
ATOM 2934 C CA . ASN A 1 382 ? -22.377 15.706 0.909 1.00 89.69 382 ASN A CA 1
ATOM 2935 C C . ASN A 1 382 ? -22.968 14.729 -0.122 1.00 89.69 382 ASN A C 1
ATOM 2937 O O . ASN A 1 382 ? -23.981 14.091 0.170 1.00 89.69 382 ASN A O 1
ATOM 2941 N N . THR A 1 383 ? -22.334 14.555 -1.288 1.00 88.06 383 THR A N 1
ATOM 2942 C CA . THR A 1 383 ? -22.734 13.539 -2.278 1.00 88.06 383 THR A CA 1
ATOM 2943 C C . THR A 1 383 ? -22.670 12.130 -1.677 1.00 88.06 383 THR A C 1
ATOM 2945 O O . THR A 1 383 ? -23.692 11.447 -1.638 1.00 88.06 383 THR A O 1
ATOM 2948 N N . ILE A 1 384 ? -21.526 11.737 -1.104 1.00 86.12 384 ILE A N 1
ATOM 2949 C CA . ILE A 1 384 ? -21.313 10.404 -0.508 1.00 86.12 384 ILE A CA 1
ATOM 2950 C C . ILE A 1 384 ? -22.296 10.142 0.647 1.00 86.12 384 ILE A C 1
ATOM 2952 O O . ILE A 1 384 ? -22.895 9.068 0.734 1.00 86.12 384 ILE A O 1
ATOM 2956 N N . LYS A 1 385 ? -22.534 11.137 1.517 1.00 86.75 385 LYS A N 1
ATOM 2957 C CA . LYS A 1 385 ? -23.522 11.030 2.606 1.00 86.75 385 LYS A CA 1
ATOM 2958 C C . LYS A 1 385 ? -24.956 10.852 2.109 1.00 86.75 385 LYS A C 1
ATOM 2960 O O . LYS A 1 385 ? -25.764 10.263 2.825 1.00 86.75 385 LYS A O 1
ATOM 2965 N N . ASN A 1 386 ? -25.296 11.362 0.927 1.00 86.25 386 ASN A N 1
ATOM 2966 C CA . ASN A 1 386 ? -26.622 11.176 0.341 1.00 86.25 386 ASN A CA 1
ATOM 2967 C C . ASN A 1 386 ? -26.742 9.828 -0.389 1.00 86.25 386 ASN A C 1
ATOM 2969 O O . ASN A 1 386 ? -27.774 9.179 -0.243 1.00 86.25 386 ASN A O 1
ATOM 2973 N N . GLN A 1 387 ? -25.683 9.353 -1.056 1.00 82.38 387 GLN A N 1
ATOM 2974 C CA . GLN A 1 387 ? -25.624 7.997 -1.627 1.00 82.38 387 GLN A CA 1
ATOM 2975 C C . GLN A 1 387 ? -25.807 6.926 -0.537 1.00 82.38 387 GLN A C 1
ATOM 2977 O O . GLN A 1 387 ? -26.743 6.130 -0.614 1.00 82.38 387 GLN A O 1
ATOM 2982 N N . ARG A 1 388 ? -25.041 7.000 0.566 1.00 79.56 388 ARG A N 1
ATOM 2983 C CA . ARG A 1 388 ? -25.171 6.050 1.692 1.00 79.56 388 ARG A CA 1
ATOM 2984 C C . ARG A 1 388 ? -26.538 6.079 2.385 1.00 79.56 388 ARG A C 1
ATOM 2986 O O . ARG A 1 388 ? -26.988 5.051 2.881 1.00 79.56 388 ARG A O 1
ATOM 2993 N N . LYS A 1 389 ? -27.252 7.214 2.382 1.00 81.06 389 LYS A N 1
ATOM 2994 C CA . LYS A 1 389 ? -28.655 7.282 2.852 1.00 81.06 389 LYS A CA 1
ATOM 2995 C C . LYS A 1 389 ? -29.648 6.595 1.912 1.00 81.06 389 LYS A C 1
ATOM 2997 O O . LYS A 1 389 ? -30.718 6.210 2.368 1.00 81.06 389 LYS A O 1
ATOM 3002 N N . SER A 1 390 ? -29.310 6.447 0.631 1.00 77.75 390 SER A N 1
ATOM 3003 C CA . SER A 1 390 ? -30.111 5.705 -0.349 1.00 77.75 390 SER A CA 1
ATOM 3004 C C . SER A 1 390 ? -29.880 4.186 -0.289 1.00 77.75 390 SER A C 1
ATOM 3006 O O . SER A 1 390 ? -30.474 3.458 -1.081 1.00 77.75 390 SER A O 1
ATOM 3008 N N . GLY A 1 391 ? -29.033 3.707 0.632 1.00 68.19 391 GLY A N 1
ATOM 3009 C CA . GLY A 1 391 ? -28.652 2.297 0.761 1.00 68.19 391 GLY A CA 1
ATOM 3010 C C . GLY A 1 391 ? -27.481 1.870 -0.127 1.00 68.19 391 GLY A C 1
ATOM 3011 O O . GLY A 1 391 ? -27.106 0.704 -0.085 1.00 68.19 391 GLY A O 1
ATOM 3012 N N . ASP A 1 392 ? -26.901 2.793 -0.898 1.00 69.56 392 ASP A N 1
ATOM 3013 C CA . ASP A 1 392 ? -25.802 2.514 -1.821 1.00 69.56 392 ASP A CA 1
ATOM 3014 C C . ASP A 1 392 ? -24.438 2.755 -1.151 1.00 69.56 392 ASP A C 1
ATOM 3016 O O . ASP A 1 392 ? -24.231 3.771 -0.477 1.00 69.56 392 ASP A O 1
ATOM 3020 N N . VAL A 1 393 ? -23.512 1.806 -1.292 1.00 69.00 393 VAL A N 1
ATOM 3021 C CA . VAL A 1 393 ? -22.229 1.784 -0.574 1.00 69.00 393 VAL A CA 1
ATOM 3022 C C . VAL A 1 393 ? -21.097 1.481 -1.552 1.00 69.00 393 VAL A C 1
ATOM 3024 O O . VAL A 1 393 ? -20.576 0.373 -1.609 1.00 69.00 393 VAL A O 1
ATOM 3027 N N . GLU A 1 394 ? -20.703 2.505 -2.306 1.00 73.31 394 GLU A N 1
ATOM 3028 C CA . GLU A 1 394 ? -19.464 2.490 -3.085 1.00 73.31 394 GLU A CA 1
ATOM 3029 C C . GLU A 1 394 ? -18.233 2.362 -2.165 1.00 73.31 394 GLU A C 1
ATOM 3031 O O . GLU A 1 394 ? -18.116 3.072 -1.153 1.00 73.31 394 GLU A O 1
ATOM 3036 N N . ASP A 1 395 ? -17.283 1.510 -2.563 1.00 77.62 395 ASP A N 1
ATOM 3037 C CA . ASP A 1 395 ? -15.906 1.559 -2.071 1.00 77.62 395 ASP A CA 1
ATOM 3038 C C . ASP A 1 395 ? -15.191 2.783 -2.658 1.00 77.62 395 ASP A C 1
ATOM 3040 O O . ASP A 1 395 ? -15.270 3.055 -3.858 1.00 77.62 395 ASP A O 1
ATOM 3044 N N . LEU A 1 396 ? -14.471 3.523 -1.810 1.00 84.69 396 LEU A N 1
ATOM 3045 C CA . LEU A 1 396 ? -13.824 4.783 -2.180 1.00 84.69 396 LEU A CA 1
ATOM 3046 C C . LEU A 1 396 ? -12.320 4.745 -1.894 1.00 84.69 396 LEU A C 1
ATOM 3048 O O . LEU A 1 396 ? -11.901 4.389 -0.787 1.00 84.69 396 LEU A O 1
ATOM 3052 N N . ALA A 1 397 ? -11.523 5.206 -2.857 1.00 84.94 397 ALA A N 1
ATOM 3053 C CA . ALA A 1 397 ? -10.091 5.450 -2.697 1.00 84.94 397 ALA A CA 1
ATOM 3054 C C . ALA A 1 397 ? -9.823 6.962 -2.702 1.00 84.94 397 ALA A C 1
ATOM 3056 O O . ALA A 1 397 ? -10.155 7.643 -3.672 1.00 84.94 397 ALA A O 1
ATOM 3057 N N . LEU A 1 398 ? -9.233 7.494 -1.629 1.00 89.44 398 LEU A N 1
ATOM 3058 C CA . LEU A 1 398 ? -8.883 8.911 -1.510 1.00 89.44 398 LEU A CA 1
ATOM 3059 C C . LEU A 1 398 ? -7.446 9.148 -1.982 1.00 89.44 398 LEU A C 1
ATOM 3061 O O . LEU A 1 398 ? -6.514 8.485 -1.535 1.00 89.44 398 LEU A O 1
ATOM 3065 N N . ILE A 1 399 ? -7.264 10.112 -2.873 1.00 90.69 399 ILE A N 1
ATOM 3066 C CA . ILE A 1 399 ? -5.973 10.513 -3.427 1.00 90.69 399 ILE A CA 1
ATOM 3067 C C . ILE A 1 399 ? -5.894 12.032 -3.291 1.00 90.69 399 ILE A C 1
ATOM 3069 O O . ILE A 1 399 ? -6.766 12.737 -3.794 1.00 90.69 399 ILE A O 1
ATOM 3073 N N . ILE A 1 400 ? -4.892 12.550 -2.589 1.00 91.12 400 ILE A N 1
ATOM 3074 C CA . ILE A 1 400 ? -4.754 13.987 -2.327 1.00 91.12 400 ILE A CA 1
ATOM 3075 C C . ILE A 1 400 ? -3.304 14.424 -2.526 1.00 91.12 400 ILE A C 1
ATOM 3077 O O . ILE A 1 400 ? -2.384 13.725 -2.112 1.00 91.12 400 ILE A O 1
ATOM 3081 N N . ASP A 1 401 ? -3.084 15.567 -3.177 1.00 89.88 401 ASP A N 1
ATOM 3082 C CA . ASP A 1 401 ? -1.732 16.107 -3.350 1.00 89.88 401 ASP A CA 1
ATOM 3083 C C . ASP A 1 401 ? -1.231 16.823 -2.079 1.00 89.88 401 ASP A C 1
ATOM 3085 O O . ASP A 1 401 ? -2.010 17.340 -1.274 1.00 89.88 401 ASP A O 1
ATOM 3089 N N . GLY A 1 402 ? 0.092 16.915 -1.915 1.00 86.19 402 GLY A N 1
ATOM 3090 C CA . GLY A 1 402 ? 0.713 17.537 -0.742 1.00 86.19 402 GLY A CA 1
ATOM 3091 C C . GLY A 1 402 ? 0.351 19.016 -0.516 1.00 86.19 402 GLY A C 1
ATOM 3092 O O . GLY A 1 402 ? 0.407 19.473 0.628 1.00 86.19 402 GLY A O 1
ATOM 3093 N N . LYS A 1 403 ? -0.049 19.773 -1.555 1.00 87.75 403 LYS A N 1
ATOM 3094 C CA . LYS A 1 403 ? -0.594 21.135 -1.390 1.00 87.75 403 LYS A CA 1
ATOM 3095 C C . LYS A 1 403 ? -1.999 21.091 -0.788 1.00 87.75 403 LYS A C 1
ATOM 3097 O O . LYS A 1 403 ? -2.238 21.700 0.255 1.00 87.75 403 LYS A O 1
ATOM 3102 N N . SER A 1 404 ? -2.903 20.345 -1.425 1.00 89.81 404 SER A N 1
ATOM 3103 C CA . SER A 1 404 ? -4.302 20.185 -1.015 1.00 89.81 404 SER A CA 1
ATOM 3104 C C . SER A 1 404 ? -4.405 19.622 0.396 1.00 89.81 404 SER A C 1
ATOM 3106 O O . SER A 1 404 ? -5.218 20.087 1.190 1.00 89.81 404 SER A O 1
ATOM 3108 N N . LEU A 1 405 ? -3.533 18.671 0.743 1.00 89.62 405 LEU A N 1
ATOM 3109 C CA . LEU A 1 405 ? -3.417 18.103 2.084 1.00 89.62 405 LEU A CA 1
ATOM 3110 C C . LEU A 1 405 ? -3.022 19.169 3.121 1.00 89.62 405 LEU A C 1
ATOM 3112 O O . LEU A 1 405 ? -3.566 19.191 4.226 1.00 89.62 405 LEU A O 1
ATOM 3116 N N . GLY A 1 406 ? -2.134 20.097 2.748 1.00 87.50 406 GLY A N 1
ATOM 3117 C CA . GLY A 1 406 ? -1.776 21.259 3.562 1.00 87.50 406 GLY A CA 1
ATOM 3118 C C . GLY A 1 406 ? -2.976 22.157 3.881 1.00 87.50 406 GLY A C 1
ATOM 3119 O O . GLY A 1 406 ? -3.165 22.520 5.042 1.00 87.50 406 GLY A O 1
ATOM 3120 N N . PHE A 1 407 ? -3.820 22.452 2.887 1.00 89.94 407 PHE A N 1
ATOM 3121 C CA . PHE A 1 407 ? -5.062 23.212 3.087 1.00 89.94 407 PHE A CA 1
ATOM 3122 C C . PHE A 1 407 ? -6.127 22.408 3.856 1.00 89.94 407 PHE A C 1
ATOM 3124 O O . PHE A 1 407 ? -6.824 22.945 4.715 1.00 89.94 407 PHE A O 1
ATOM 3131 N N . ALA A 1 408 ? -6.246 21.102 3.604 1.00 88.31 408 ALA A N 1
ATOM 3132 C CA . ALA A 1 408 ? -7.218 20.229 4.263 1.00 88.31 408 ALA A CA 1
ATOM 3133 C C . ALA A 1 408 ? -6.971 20.086 5.780 1.00 88.31 408 ALA A C 1
ATOM 3135 O O . ALA A 1 408 ? -7.923 19.902 6.544 1.00 88.31 408 ALA A O 1
ATOM 3136 N N . PHE A 1 409 ? -5.719 20.234 6.229 1.00 88.19 409 PHE A N 1
ATOM 3137 C CA . PHE A 1 409 ? -5.341 20.304 7.647 1.00 88.19 409 PHE A CA 1
ATOM 3138 C C . PHE A 1 409 ? -5.503 21.696 8.293 1.00 88.19 409 PHE A C 1
ATOM 3140 O O . PHE A 1 409 ? -5.154 21.882 9.464 1.00 88.19 409 PHE A O 1
ATOM 3147 N N . GLU A 1 410 ? -6.089 22.680 7.605 1.00 88.38 410 GLU A N 1
ATOM 3148 C CA . GLU A 1 410 ? -6.546 23.906 8.262 1.00 88.38 410 GLU A CA 1
ATOM 3149 C C . GLU A 1 410 ? -7.703 23.609 9.234 1.00 88.38 410 GLU A C 1
ATOM 3151 O O . GLU A 1 410 ? -8.505 22.686 9.045 1.00 88.38 410 GLU A O 1
ATOM 3156 N N . LYS A 1 411 ? -7.799 24.386 10.323 1.00 80.06 411 LYS A N 1
ATOM 3157 C CA . LYS A 1 411 ? -8.669 24.072 11.480 1.00 80.06 411 LYS A CA 1
ATOM 3158 C C . LYS A 1 411 ? -10.157 23.946 11.142 1.00 80.06 411 LYS A C 1
ATOM 3160 O O . LYS A 1 411 ? -10.883 23.266 11.866 1.00 80.06 411 LYS A O 1
ATOM 3165 N N . GLU A 1 412 ? -10.602 24.618 10.086 1.00 84.12 412 GLU A N 1
ATOM 3166 C CA . GLU A 1 412 ? -11.999 24.635 9.643 1.00 84.12 412 GLU A CA 1
ATOM 3167 C C . GLU A 1 412 ? -12.340 23.401 8.790 1.00 84.12 412 GLU A C 1
ATOM 3169 O O . GLU A 1 412 ? -13.434 22.847 8.914 1.00 84.12 412 GLU A O 1
ATOM 3174 N N . LEU A 1 413 ? -11.376 22.908 8.000 1.00 85.69 413 LEU A N 1
ATOM 3175 C CA . LEU A 1 413 ? -11.540 21.760 7.102 1.00 85.69 413 LEU A CA 1
ATOM 3176 C C . LEU A 1 413 ? -11.177 20.417 7.732 1.00 85.69 413 LEU A C 1
ATOM 3178 O O . LEU A 1 413 ? -11.823 19.424 7.407 1.00 85.69 413 LEU A O 1
ATOM 3182 N N . THR A 1 414 ? -10.228 20.382 8.676 1.00 88.31 414 THR A N 1
ATOM 3183 C CA . THR A 1 414 ? -9.664 19.139 9.249 1.00 88.31 414 THR A CA 1
ATOM 3184 C C . THR A 1 414 ? -10.732 18.114 9.652 1.00 88.31 414 THR A C 1
ATOM 3186 O O . THR A 1 414 ? -10.566 16.919 9.427 1.00 88.31 414 THR A O 1
ATOM 3189 N N . LYS A 1 415 ? -11.858 18.562 10.230 1.00 87.38 415 LYS A N 1
ATOM 3190 C CA . LYS A 1 415 ? -12.965 17.674 10.634 1.00 87.38 415 LYS A CA 1
ATOM 3191 C C . LYS A 1 415 ? -13.718 17.066 9.447 1.00 87.38 415 LYS A C 1
ATOM 3193 O O . LYS A 1 415 ? -14.078 15.898 9.508 1.00 87.38 415 LYS A O 1
ATOM 3198 N N . GLN A 1 416 ? -13.958 17.850 8.397 1.00 87.12 416 GLN A N 1
ATOM 3199 C CA . GLN A 1 416 ? -14.640 17.389 7.185 1.00 87.12 416 GLN A CA 1
ATOM 3200 C C . GLN A 1 416 ? -13.725 16.484 6.355 1.00 87.12 416 GLN A C 1
ATOM 3202 O O . GLN A 1 416 ? -14.166 15.454 5.857 1.00 87.12 416 GLN A O 1
ATOM 3207 N N . PHE A 1 417 ? -12.438 16.833 6.267 1.00 90.00 417 PHE A N 1
ATOM 3208 C CA . PHE A 1 417 ? -11.426 16.006 5.617 1.00 90.00 417 PHE A CA 1
ATOM 3209 C C . PHE A 1 417 ? -11.259 14.651 6.317 1.00 90.00 417 PHE A C 1
ATOM 3211 O O . PHE A 1 417 ? -11.308 13.620 5.654 1.00 90.00 417 PHE A O 1
ATOM 3218 N N . LEU A 1 418 ? -11.150 14.628 7.652 1.00 86.81 418 LEU A N 1
ATOM 3219 C CA . LEU A 1 418 ? -11.057 13.378 8.412 1.00 86.81 418 LEU A CA 1
ATOM 3220 C C . LEU A 1 418 ? -12.318 12.510 8.264 1.00 86.81 418 LEU A C 1
ATOM 3222 O O . LEU A 1 418 ? -12.208 11.292 8.154 1.00 86.81 418 LEU A O 1
ATOM 3226 N N . GLU A 1 419 ? -13.507 13.119 8.222 1.00 86.94 419 GLU A N 1
ATOM 3227 C CA . GLU A 1 419 ? -14.750 12.390 7.952 1.00 86.94 419 GLU A CA 1
ATOM 3228 C C . GLU A 1 419 ? -14.770 11.811 6.526 1.00 86.94 419 GLU A C 1
ATOM 3230 O O . GLU A 1 419 ? -15.130 10.649 6.349 1.00 86.94 419 GLU A O 1
ATOM 3235 N N . LEU A 1 420 ? -14.321 12.566 5.515 1.00 86.88 420 LEU A N 1
ATOM 3236 C CA . LEU A 1 420 ? -14.178 12.074 4.140 1.00 86.88 420 LEU A CA 1
ATOM 3237 C C . LEU A 1 420 ? -13.168 10.914 4.048 1.00 86.88 420 LEU A C 1
ATOM 3239 O O . LEU A 1 420 ? -13.469 9.894 3.430 1.00 86.88 420 LEU A O 1
ATOM 3243 N N . ALA A 1 421 ? -12.012 11.031 4.704 1.00 85.50 421 ALA A N 1
ATOM 3244 C CA . ALA A 1 421 ? -10.975 10.000 4.719 1.00 85.50 421 ALA A CA 1
ATOM 3245 C C . ALA A 1 421 ? -11.431 8.711 5.430 1.00 85.50 421 ALA A C 1
ATOM 3247 O O . ALA A 1 421 ? -11.190 7.617 4.926 1.00 85.50 421 ALA A O 1
ATOM 3248 N N . ALA A 1 422 ? -12.161 8.816 6.547 1.00 80.44 422 ALA A N 1
ATOM 3249 C CA . ALA A 1 422 ? -12.715 7.659 7.263 1.00 80.44 422 ALA A CA 1
ATOM 3250 C C . ALA A 1 422 ? -13.842 6.938 6.489 1.00 80.44 422 ALA A C 1
ATOM 3252 O O . ALA A 1 422 ? -14.051 5.733 6.661 1.00 80.44 422 ALA A O 1
ATOM 3253 N N . LEU A 1 423 ? -14.562 7.650 5.610 1.00 81.50 423 LEU A N 1
ATOM 3254 C CA . LEU A 1 423 ? -15.522 7.041 4.680 1.00 81.50 423 LEU A CA 1
ATOM 3255 C C . LEU A 1 423 ? -14.828 6.204 3.591 1.00 81.50 423 LEU A C 1
ATOM 3257 O O . LEU A 1 423 ? -15.456 5.276 3.071 1.00 81.50 423 LEU A O 1
ATOM 3261 N N . CYS A 1 424 ? -13.564 6.506 3.279 1.00 80.19 424 CYS A N 1
ATOM 3262 C CA . CYS A 1 424 ? -12.751 5.805 2.288 1.00 80.19 424 CYS A CA 1
ATOM 3263 C C . CYS A 1 424 ? -12.079 4.543 2.860 1.00 80.19 424 CYS A C 1
ATOM 3265 O O . CYS A 1 424 ? -12.096 4.274 4.066 1.00 80.19 424 CYS A O 1
ATOM 3267 N N . ARG A 1 425 ? -11.542 3.717 1.962 1.00 68.69 425 ARG A N 1
ATOM 3268 C CA . ARG A 1 425 ? -10.936 2.406 2.245 1.00 68.69 425 ARG A CA 1
ATOM 3269 C C . ARG A 1 425 ? -9.418 2.437 2.091 1.00 68.69 425 ARG A C 1
ATOM 3271 O O . ARG A 1 425 ? -8.708 1.954 2.968 1.00 68.69 425 ARG A O 1
ATOM 3278 N N . PHE A 1 426 ? -8.946 3.117 1.051 1.00 70.69 426 PHE A N 1
ATOM 3279 C CA . PHE A 1 426 ? -7.552 3.509 0.863 1.00 70.69 426 PHE A CA 1
ATOM 3280 C C . PHE A 1 426 ? -7.414 5.035 0.925 1.00 70.69 426 PHE A C 1
ATOM 3282 O O . PHE A 1 426 ? -8.328 5.758 0.517 1.00 70.69 426 PHE A O 1
ATOM 3289 N N . MET A 1 427 ? -6.260 5.514 1.391 1.00 74.69 427 MET A N 1
ATOM 3290 C CA . MET A 1 427 ? -5.829 6.903 1.227 1.00 74.69 427 MET A CA 1
ATOM 3291 C C . MET A 1 427 ? -4.368 6.943 0.770 1.00 74.69 427 MET A C 1
ATOM 3293 O O . MET A 1 427 ? -3.541 6.228 1.338 1.00 74.69 427 MET A O 1
ATOM 3297 N N . THR A 1 428 ? -4.050 7.821 -0.185 1.00 70.69 428 THR A N 1
ATOM 3298 C CA . THR A 1 428 ? -2.676 8.257 -0.468 1.00 70.69 428 THR A CA 1
ATOM 3299 C C . THR A 1 428 ? -2.539 9.778 -0.473 1.00 70.69 428 THR A C 1
ATOM 3301 O O . THR A 1 428 ? -3.430 10.471 -0.969 1.00 70.69 428 THR A O 1
ATOM 3304 N N . GLY A 1 429 ? -1.410 10.272 0.050 1.00 52.91 429 GLY A N 1
ATOM 3305 C CA . GLY A 1 429 ? -0.993 11.683 0.059 1.00 52.91 429 GLY A CA 1
ATOM 3306 C C . GLY A 1 429 ? 0.374 11.899 0.702 1.00 52.91 429 GLY A C 1
ATOM 3307 O O . GLY A 1 429 ? 1.054 10.880 0.966 1.00 52.91 429 GLY A O 1
#

Secondary structure (DSSP, 8-state):
-TT---------HHHHHHHHHHHHHHHHHHHHHHHHHTTS-HHHHHHHHHHHGGGS-THHHHHHHHHHHHHHHHHHT-STT-BGGGTB----S-GGGGGGGGG-S-EEEETBTTTB-S---SS-SSHHHHHHHHHHHHTS-S-S--------S-TTSTTTHHHHHHHHHHHHTTSS-PEEEEPTTS-EEEE-SSHHHHHHHHHHHHTT-------PPPTTSS-------SS------TT--EE--EEE-SHHHHTTPPS--SSHHHHHHHHHHHHHTTPPP-EEE-PEEPHHHHHHHHHHHHHHHH-SSSHHHHHHHHHHTTT-----------EEEE-SS-HHHHHHHHHHTTSS-TTSEEEEE--SSHHHHHHHHHHHHHHHHHHHHTT----EEEEE-HHHHHHHTSTTTHHHHHHHHHH-SEEE-

Foldseek 3Di:
DVPDDDDDDDDDPVNVVVVVVLVVQVVVLVVVLCVVVVVDDPVVSVVSCVVCVCVNPPCPVVVLLVVLVVLQVVQQPDPVQQDPVVRDHDHPPDSNCPVCVVVDQEAEDAPPVTVDVLDAAPAFPPPRVVVLVVLLVLLDDDDDDDDDDDPPDDPPPVVCVSVVSVVVLLLLQQQFPWDWDQDDVRDTQTDHPDVNSSNSQVSSVVSPRHRDHDDDDDPPDPDDDDDDDPDGDDPQDPVRWGKGKDKAALFQQVQFDDPDDPCNVVVVVVVVVCVVSVHDDMDMDIDTDDPVRVVVLSVQCVVLCPDPPCSVVSNVVSVVVNTGHDDWWDDDGQYEYEYPDDQVVVVVVCVVVRQDTPQADEDEADDQDLVVLQCSLVVVLVVQVVCVVVVHQGAYEYEYDPNSVVSCPPPVNVVSVVVVVVSHRYYYD

Radius of gyration: 31.7 Å; chains: 1; bounding box: 66×70×114 Å

Sequence (429 aa):
MRNATAASIKRTAVERQVNAQVVLLFILLLSIIISIGAPLRLSLTLTFVILYNNLIPISLIVTMEVVKYQQAQLINSDLDMYYVPTDTPVLCRTSSLVEELGQIEYVFSDKTGTLTRNELQSGGRTGAHSTFNALRTLLAPSTSTNTFDDPSSSASNMQQEPEVAREFMTFLAVCHTVIPEVKDGGQIKYQASSPDEAALVSGAEMLGYKFHTYTAKQPNTKSSTPANSTARENACPPDGRIKLFCNGADTGILERLAPNQPYTEKTLQQLEDYATEGLRTLYSASPTIPEAEYLAWAEIYNAASTTISGRGEALEKAAEMIETRYVPSCAEIKIWVLTGDRQETAINIGLSCRLISESMNMVIINEDNAHSTAEFITKRLNTIKNQRKSGDVEDLALIIDGKSLGFAFEKELTKQFLELAALCRFMTG

Organism: Sphaerobolus stellatus (strain SS14) (NCBI:txid990650)